Protein AF-A0AAQ4FLH9-F1 (afdb_monomer)

Radius of gyration: 24.56 Å; Cα contacts (8 Å, |Δi|>4): 705; chains: 1; bounding box: 55×61×73 Å

Mean predicted aligned error: 9.99 Å

Nearest PDB structures (foldseek):
  6sh2-assembly1_AAA  TM=6.845E-01  e=4.434E-13  Homo sapiens
  5v48-assembly1_B  TM=6.916E-01  e=1.933E-11  Oryctolagus cuniculus
  4cth-assembly1_A-2  TM=6.937E-01  e=3.164E-11  Homo sapiens
  6svy-assembly1_A  TM=6.838E-01  e=3.164E-11  Homo sapiens
  6row-assembly1_B  TM=6.429E-01  e=1.484E-07  Haemonchus contortus

Secondary structure (DSSP, 8-state):
--------HHHHHHHHHHHHHH-GGG--HHHHHHHHHHHHHHHHHHHHHH-SS--HHHHHHHHHHHHHHT----S-EEEEEE-TTSTTSEEEEEE--HHHHHHHHHHHHT--HHHHHHHHHHHHHHHHTTT----HHHHHHHHHHHHHHHHT-----PPPEEEEHHHHHHHTTPSPTHHHHHHHHHHSTTSSPP-TTSEEEES-HHHHHHHHHHHHHH-HHHHHHHHHHHHHHHHHHHH-HHHHHHHS-HHHHHHHHHHHHHHHHHHHHHHHHHHHHHTTS-HHHHHHHHHHHHHHHHHHHHHHHT-TTS-HHHHHHHHHHHHHPEEEESSSHHHHHHTTHHHHHHTTSPP-PSSHHHHHHHHHHHHHHHHHHS-THHHHHHTT--TT-SEEEETTTTEEEE-GGGGSTTT--TT--HHHHIIIIIHHHHHHHHTTS---HHHHHHT-TTHHHHHHHHHHHHHHHHHHHHHHHTT-----TT-TTS-HHHHHHHHHHHTT----SSTTTHHHHHHHHHT-HHHHHHTT-S-TTSTTS--

pLDDT: mean 74.71, std 13.78, range [29.06, 97.06]

InterPro domains:
  IPR024079 Metallopeptidase, catalytic domain superfamily [G3DSA:3.40.390.10] (281-438)
  IPR042089 Peptidase M13, domain 2 [G3DSA:1.10.1380.10] (179-374)

Solvent-accessible surface area (backbone atoms only — not comparable to full-atom values): 29104 Å² total; per-residue (Å²): 137,82,74,88,73,84,60,53,71,49,37,46,51,32,54,50,42,31,49,45,58,69,61,51,86,84,57,58,44,63,61,37,46,49,54,51,49,54,49,53,49,53,50,49,50,55,50,49,76,73,46,81,71,76,36,60,30,52,32,48,19,50,44,37,27,40,17,53,56,66,58,43,56,42,98,38,29,41,51,62,34,53,14,78,90,27,99,77,47,33,27,39,36,39,36,77,26,70,55,37,55,52,49,46,47,56,64,61,70,64,70,42,75,61,53,58,51,49,52,48,55,47,52,52,53,59,39,58,78,69,71,58,90,72,61,45,63,58,8,56,73,45,39,64,61,54,49,53,60,58,67,68,57,76,86,64,96,48,73,61,42,80,42,30,41,34,53,46,20,56,62,40,77,43,75,69,15,65,46,54,31,52,14,49,33,64,42,40,70,62,39,80,83,62,45,47,79,38,35,28,39,27,46,43,63,65,56,40,56,48,53,27,47,51,40,69,75,62,32,36,53,42,51,39,31,27,51,52,41,48,49,51,49,59,51,43,53,76,34,35,67,64,63,48,58,75,67,45,59,61,67,61,48,51,55,50,50,49,53,50,30,48,43,55,31,29,44,73,28,25,59,36,42,30,44,53,50,51,74,73,51,54,70,66,56,53,51,51,49,50,52,53,49,49,40,26,52,56,34,42,43,55,53,43,74,67,43,85,90,57,54,70,69,57,35,51,53,46,33,51,49,54,68,65,43,41,83,32,71,48,49,75,54,64,65,38,71,76,66,56,33,56,53,72,62,50,64,77,43,68,68,91,45,89,50,46,64,60,31,52,55,49,35,37,52,49,44,48,60,48,29,35,71,43,74,49,61,50,53,50,52,22,69,64,49,45,76,90,52,40,44,40,56,36,83,57,64,3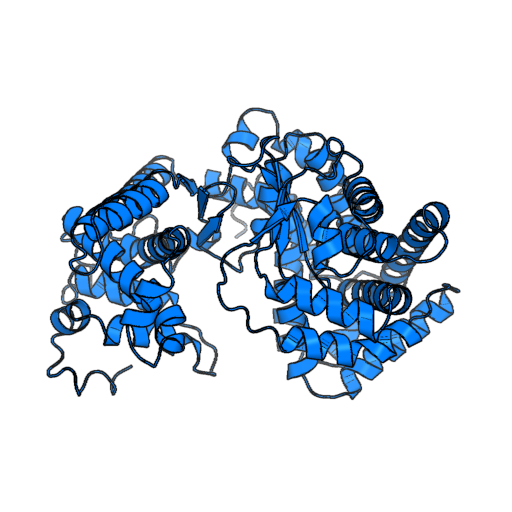7,29,36,41,34,36,63,74,31,66,29,77,69,23,25,53,99,88,54,53,66,33,36,37,24,22,16,42,29,19,44,46,34,34,20,54,55,71,63,48,84,76,53,71,67,60,55,56,72,77,40,100,58,50,70,62,48,67,71,41,44,48,52,35,55,9,46,52,26,12,50,54,24,42,61,74,66,67,66,83,64,59,51,88,98,40,73,91,39,49,37,68,54,43,16,54,52,24,38,40,54,62,43,67,66,94,60,95,68,74,70,55,61,46,54,47,50,58,30,47,74,69,32,69,63,49,37,58,76,70,61,54,94,42,95,84,66,75,81,80,83,130

Sequence (539 aa):
MESNIFFPPGARAAVRAVIACLDRSSENANDSLSALLEFLEERTREARAATAPPSVAALVEEVAYYAVNWMLPLLFNTALVAAHDAPRGRALVLFPSDLVTIWLKIVTEQRTHGTYDSLWKYLSRATSSHGTHFDLDAGADIAEDVLSTLDSIEFEAEVSVVVTVGKLGAALGLPPGEDLVKGFRRAFPVSPAIDVDDVVFVSHRKILGILASLITVHGARPLTEFVRWWVLLVVGFLSDSTFIREHADVREVSEVMTLVCTTETEATHGLALNTAHKERLDEDQLGSLRKALDNVKSTLVLSIDHLSYMSDRAKETMSDQLKDVRAELLGDVNAMRQDNGSVTLFGDLPDVEWPFLRYWVSARTRIRSLDSGVRYRLPYLQRRTVPATLVRYEPFSRRVVVSAAALAAPYYYAQGTKAMFYGGIGFLYAKALLQAIDYPPAVLKQCGPSGRLLRDEFPDMAAMEAAHAALQRDNDHYRLPKMETLDTDHVFFMTLCFGSCRASGKSRFSHSCNRAVMRSRMFAHVLRCQSQANLCHYF

Structure (mmCIF, N/CA/C/O backbone):
data_AF-A0AAQ4FLH9-F1
#
_entry.id   AF-A0AAQ4FLH9-F1
#
loop_
_atom_site.group_PDB
_atom_site.id
_atom_site.type_symbol
_atom_site.label_atom_id
_atom_site.label_alt_id
_atom_site.label_comp_id
_atom_site.label_asym_id
_atom_site.label_entity_id
_atom_site.label_seq_id
_atom_site.pdbx_PDB_ins_code
_atom_site.Cartn_x
_atom_site.Cartn_y
_atom_site.Cartn_z
_atom_site.occupancy
_atom_site.B_iso_or_equiv
_atom_site.auth_seq_id
_atom_site.auth_comp_id
_atom_site.auth_asym_id
_atom_site.auth_atom_id
_atom_site.pdbx_PDB_model_num
ATOM 1 N N . MET A 1 1 ? 8.582 -34.024 11.390 1.00 36.69 1 MET A N 1
ATOM 2 C CA . MET A 1 1 ? 7.200 -33.605 11.707 1.00 36.69 1 MET A CA 1
ATOM 3 C C . MET A 1 1 ? 6.762 -32.618 10.634 1.00 36.69 1 MET A C 1
ATOM 5 O O . MET A 1 1 ? 6.760 -31.420 10.866 1.00 36.69 1 MET A O 1
ATOM 9 N N . GLU A 1 2 ? 6.456 -33.113 9.437 1.00 31.97 2 GLU A N 1
ATOM 10 C CA . GLU A 1 2 ? 5.714 -32.338 8.442 1.00 31.97 2 GLU A CA 1
ATOM 11 C C . GLU A 1 2 ? 4.243 -32.602 8.743 1.00 31.97 2 GLU A C 1
ATOM 13 O O . GLU A 1 2 ? 3.708 -33.666 8.431 1.00 31.97 2 GLU A O 1
ATOM 18 N N . SER A 1 3 ? 3.597 -31.696 9.474 1.00 37.75 3 SER A N 1
ATOM 19 C CA . SER A 1 3 ? 2.142 -31.691 9.478 1.00 37.75 3 SER A CA 1
ATOM 20 C C . SER A 1 3 ? 1.708 -31.458 8.031 1.00 37.75 3 SER A C 1
ATOM 22 O O . SER A 1 3 ? 2.174 -30.517 7.390 1.00 37.75 3 SER A O 1
ATOM 24 N N . ASN A 1 4 ? 0.845 -32.333 7.508 1.00 41.91 4 ASN A N 1
ATOM 25 C CA . ASN A 1 4 ? 0.169 -32.172 6.220 1.00 41.91 4 ASN A CA 1
ATOM 26 C C . ASN A 1 4 ? -0.751 -30.941 6.278 1.00 41.91 4 ASN A C 1
ATOM 28 O O . ASN A 1 4 ? -1.975 -31.052 6.298 1.00 41.91 4 ASN A O 1
ATOM 32 N N . ILE A 1 5 ? -0.170 -29.747 6.365 1.00 57.84 5 ILE A N 1
ATOM 33 C CA . ILE A 1 5 ? -0.886 -28.494 6.207 1.00 57.84 5 ILE A CA 1
ATOM 34 C C . ILE A 1 5 ? -1.186 -28.411 4.718 1.00 57.84 5 ILE A C 1
ATOM 36 O O . ILE A 1 5 ? -0.326 -28.079 3.902 1.00 57.84 5 ILE A O 1
ATOM 40 N N . PHE A 1 6 ? -2.408 -28.791 4.359 1.00 68.75 6 PHE A N 1
ATOM 41 C CA . PHE A 1 6 ? -2.888 -28.714 2.992 1.00 68.75 6 PHE A CA 1
ATOM 42 C C . PHE A 1 6 ? -2.984 -27.237 2.596 1.00 68.75 6 PHE A C 1
ATOM 44 O O . PHE A 1 6 ? -3.923 -26.532 2.957 1.00 68.75 6 PHE A O 1
ATOM 51 N N . PHE A 1 7 ? -1.962 -26.740 1.906 1.00 72.19 7 PHE A N 1
ATOM 52 C CA . PHE A 1 7 ? -2.000 -25.423 1.287 1.00 72.19 7 PHE A CA 1
ATOM 53 C C . PHE A 1 7 ? -2.762 -25.512 -0.043 1.00 72.19 7 PHE A C 1
ATOM 55 O O . PHE A 1 7 ? -2.466 -26.406 -0.848 1.00 72.19 7 PHE A O 1
ATOM 62 N N . PRO A 1 8 ? -3.685 -24.573 -0.327 1.00 75.38 8 PRO A N 1
ATOM 63 C CA . PRO A 1 8 ? -4.271 -24.436 -1.654 1.00 75.38 8 PRO A CA 1
ATOM 64 C C . PRO A 1 8 ? -3.177 -24.328 -2.735 1.00 75.38 8 PRO A C 1
ATOM 66 O O . PRO A 1 8 ? -2.098 -23.797 -2.449 1.00 75.38 8 PRO A O 1
ATOM 69 N N . PRO A 1 9 ? -3.418 -24.789 -3.979 1.00 79.75 9 PRO A N 1
ATOM 70 C CA . PRO A 1 9 ? -2.422 -24.775 -5.055 1.00 79.75 9 PRO A CA 1
ATOM 71 C C . PRO A 1 9 ? -1.684 -23.437 -5.224 1.00 79.75 9 PRO A C 1
ATOM 73 O O . PRO A 1 9 ? -0.456 -23.436 -5.251 1.00 79.75 9 PRO A O 1
ATOM 76 N N . GLY A 1 10 ? -2.400 -22.305 -5.220 1.00 78.25 10 GLY A N 1
ATOM 77 C CA . GLY A 1 10 ? -1.784 -20.975 -5.334 1.00 78.25 10 GLY A CA 1
ATOM 78 C C . GLY A 1 10 ? -0.873 -20.608 -4.154 1.00 78.25 10 GLY A C 1
ATOM 79 O O . GLY A 1 10 ? 0.186 -20.024 -4.348 1.00 78.25 10 GLY A O 1
ATOM 80 N N . ALA A 1 11 ? -1.212 -21.024 -2.930 1.00 82.12 11 ALA A N 1
ATOM 81 C CA . ALA A 1 11 ? -0.353 -20.791 -1.768 1.00 82.12 11 ALA A CA 1
ATOM 82 C C . ALA A 1 11 ? 0.918 -21.663 -1.818 1.00 82.12 11 ALA A C 1
ATOM 84 O O . ALA A 1 11 ? 1.989 -21.220 -1.410 1.00 82.12 11 ALA A O 1
ATOM 85 N N . ARG A 1 12 ? 0.831 -22.885 -2.370 1.00 84.62 12 ARG A N 1
ATOM 86 C CA . ARG A 1 12 ? 2.018 -23.723 -2.630 1.00 84.62 12 ARG A CA 1
ATOM 87 C C . ARG A 1 12 ? 2.923 -23.108 -3.692 1.00 84.62 12 ARG A C 1
ATOM 89 O O . ARG A 1 12 ? 4.137 -23.121 -3.509 1.00 84.62 12 ARG A O 1
ATOM 96 N N . ALA A 1 13 ? 2.347 -22.562 -4.764 1.00 84.38 13 ALA A N 1
ATOM 97 C CA . ALA A 1 13 ? 3.100 -21.843 -5.789 1.00 84.38 13 ALA A CA 1
ATOM 98 C C . ALA A 1 13 ? 3.830 -20.628 -5.196 1.00 84.38 13 ALA A C 1
ATOM 100 O O . ALA A 1 13 ? 5.016 -20.456 -5.454 1.00 84.38 13 ALA A O 1
ATOM 101 N N . ALA A 1 14 ? 3.171 -19.869 -4.313 1.00 85.00 14 ALA A N 1
ATOM 102 C CA . ALA A 1 14 ? 3.797 -18.771 -3.580 1.00 85.00 14 ALA A CA 1
ATOM 103 C C . ALA A 1 14 ? 5.002 -19.239 -2.745 1.00 85.00 14 ALA A C 1
ATOM 105 O O . ALA A 1 14 ? 6.091 -18.691 -2.861 1.00 85.00 14 ALA A O 1
ATOM 106 N N . VAL A 1 15 ? 4.850 -20.293 -1.935 1.00 86.75 15 VAL A N 1
ATOM 107 C CA . VAL A 1 15 ? 5.964 -20.820 -1.124 1.00 86.75 15 VAL A CA 1
ATOM 108 C C . VAL A 1 15 ? 7.130 -21.274 -2.006 1.00 86.75 15 VAL A C 1
ATOM 110 O O . VAL A 1 15 ? 8.277 -20.948 -1.711 1.00 86.75 15 VAL A O 1
ATOM 113 N N . ARG A 1 16 ? 6.850 -21.970 -3.116 1.00 88.38 16 ARG A N 1
ATOM 114 C CA . ARG A 1 16 ? 7.884 -22.365 -4.085 1.00 88.38 16 ARG A CA 1
ATOM 115 C C . ARG A 1 16 ? 8.580 -21.156 -4.708 1.00 88.38 16 ARG A C 1
ATOM 117 O O . ARG A 1 16 ? 9.794 -21.191 -4.838 1.00 88.38 16 ARG A O 1
ATOM 124 N N . ALA A 1 17 ? 7.842 -20.098 -5.039 1.00 87.19 17 ALA A N 1
ATOM 125 C CA . ALA A 1 17 ? 8.405 -18.864 -5.578 1.00 87.19 17 ALA A CA 1
ATOM 126 C C . ALA A 1 17 ? 9.339 -18.162 -4.576 1.00 87.19 17 ALA A C 1
ATOM 128 O O . ALA A 1 17 ? 10.431 -17.760 -4.969 1.00 87.19 17 ALA A O 1
ATOM 129 N N . VAL A 1 18 ? 8.976 -18.080 -3.285 1.00 88.25 18 VAL A N 1
ATOM 130 C CA . VAL A 1 18 ? 9.887 -17.543 -2.251 1.00 88.25 18 VAL A CA 1
ATOM 131 C C . VAL A 1 18 ? 11.150 -18.393 -2.154 1.00 88.25 18 VAL A C 1
ATOM 133 O O . VAL A 1 18 ? 12.248 -17.846 -2.134 1.00 88.25 18 VAL A O 1
ATOM 136 N N . ILE A 1 19 ? 11.004 -19.721 -2.103 1.00 87.56 19 ILE A N 1
ATOM 137 C CA . ILE A 1 19 ? 12.147 -20.638 -2.001 1.00 87.56 19 ILE A CA 1
ATOM 138 C C . ILE A 1 19 ? 13.055 -20.497 -3.224 1.00 87.56 19 ILE A C 1
ATOM 140 O O . ILE A 1 19 ? 14.256 -20.356 -3.046 1.00 87.56 19 ILE A O 1
ATOM 144 N N . ALA A 1 20 ? 12.504 -20.462 -4.439 1.00 86.06 20 ALA A N 1
ATOM 145 C CA . ALA A 1 20 ? 13.280 -20.267 -5.664 1.00 86.06 20 ALA A CA 1
ATOM 146 C C . ALA A 1 20 ? 13.970 -18.892 -5.708 1.00 86.06 20 ALA A C 1
ATOM 148 O O . ALA A 1 20 ? 15.100 -18.778 -6.165 1.00 86.06 20 ALA A O 1
ATOM 149 N N . CYS A 1 21 ? 13.339 -17.845 -5.179 1.00 85.06 21 CYS A N 1
ATOM 150 C CA . CYS A 1 21 ? 13.973 -16.532 -5.070 1.00 85.06 21 CYS A CA 1
ATOM 151 C C . CYS A 1 21 ? 15.135 -16.514 -4.058 1.00 85.06 21 CYS A C 1
ATOM 153 O O . CYS A 1 21 ? 16.126 -15.816 -4.262 1.00 85.06 21 CYS A O 1
ATOM 155 N N . LEU A 1 22 ? 15.029 -17.274 -2.962 1.00 84.31 22 LEU A N 1
ATOM 156 C CA . LEU A 1 22 ? 16.052 -17.333 -1.913 1.00 84.31 22 LEU A CA 1
ATOM 157 C C . LEU A 1 22 ? 17.196 -18.306 -2.234 1.00 84.31 22 LEU A C 1
ATOM 159 O O . LEU A 1 22 ? 18.358 -17.994 -1.975 1.00 84.31 22 LEU A O 1
ATOM 163 N N . ASP A 1 23 ? 16.885 -19.480 -2.780 1.00 83.00 23 ASP A N 1
ATOM 164 C CA . ASP A 1 23 ? 17.839 -20.563 -3.042 1.00 83.00 23 ASP A CA 1
ATOM 165 C C . ASP A 1 23 ? 18.348 -20.556 -4.482 1.00 83.00 23 ASP A C 1
ATOM 167 O O . ASP A 1 23 ? 18.173 -21.495 -5.252 1.00 83.00 23 ASP A O 1
ATOM 171 N N . ARG A 1 24 ? 19.045 -19.487 -4.846 1.00 75.88 24 ARG A N 1
ATOM 172 C CA . ARG A 1 24 ? 19.575 -19.299 -6.205 1.00 75.88 24 ARG A CA 1
ATOM 173 C C . ARG A 1 24 ? 20.920 -19.995 -6.421 1.00 75.88 24 ARG A C 1
ATOM 175 O O . ARG A 1 24 ? 21.666 -19.658 -7.331 1.00 75.88 24 ARG A O 1
ATOM 182 N N . SER A 1 25 ? 21.254 -20.962 -5.564 1.00 73.62 25 SER A N 1
ATOM 183 C CA . SER A 1 25 ? 22.548 -21.655 -5.563 1.00 73.62 25 SER A CA 1
ATOM 184 C C . SER A 1 25 ? 22.799 -22.486 -6.826 1.00 73.62 25 SER A C 1
ATOM 186 O O . SER A 1 25 ? 23.949 -22.757 -7.164 1.00 73.62 25 SER A O 1
ATOM 188 N N . SER A 1 26 ? 21.727 -22.871 -7.522 1.00 71.00 26 SER A N 1
ATOM 189 C CA . SE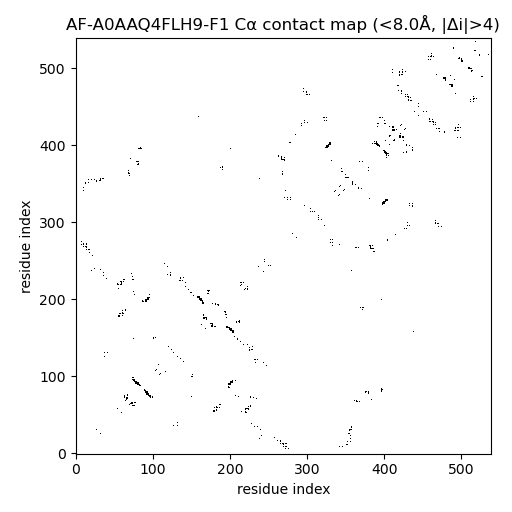R A 1 26 ? 21.766 -23.660 -8.756 1.00 71.00 26 SER A CA 1
ATOM 190 C C . SER A 1 26 ? 21.669 -22.823 -10.035 1.00 71.00 26 SER A C 1
ATOM 192 O O . SER A 1 26 ? 21.811 -23.370 -11.129 1.00 71.00 26 SER A O 1
ATOM 194 N N . GLU A 1 27 ? 21.452 -21.510 -9.925 1.00 77.06 27 GLU A N 1
ATOM 195 C CA . GLU A 1 27 ? 21.354 -20.634 -11.088 1.00 77.06 27 GLU A CA 1
ATOM 196 C C . GLU A 1 27 ? 22.715 -20.125 -11.536 1.00 77.06 27 GLU A C 1
ATOM 198 O O . GLU A 1 27 ? 23.515 -19.611 -10.756 1.00 77.06 27 GLU A O 1
ATOM 203 N N . ASN A 1 28 ? 22.934 -20.181 -12.844 1.00 80.00 28 ASN A N 1
ATOM 204 C CA . ASN A 1 28 ? 24.009 -19.445 -13.475 1.00 80.00 28 ASN A CA 1
ATOM 205 C C . ASN A 1 28 ? 23.612 -17.961 -13.560 1.00 80.00 28 ASN A C 1
ATOM 207 O O . ASN A 1 28 ? 22.628 -17.605 -14.217 1.00 80.00 28 ASN A O 1
ATOM 211 N N . ALA A 1 29 ? 24.385 -17.092 -12.904 1.00 74.94 29 ALA A N 1
ATOM 212 C CA . ALA A 1 29 ? 24.168 -15.645 -12.927 1.00 74.94 29 ALA A CA 1
ATOM 213 C C . ALA A 1 29 ? 24.152 -15.088 -14.361 1.00 74.94 29 ALA A C 1
ATOM 215 O O . ALA A 1 29 ? 23.341 -14.215 -14.671 1.00 74.94 29 ALA A O 1
ATOM 216 N N . ASN A 1 30 ? 24.972 -15.653 -15.259 1.00 76.81 30 ASN A N 1
ATOM 217 C CA . ASN A 1 30 ? 24.989 -15.251 -16.663 1.00 76.81 30 ASN A CA 1
ATOM 218 C C . ASN A 1 30 ? 23.655 -15.549 -17.352 1.00 76.81 30 ASN A C 1
ATOM 220 O O . ASN A 1 30 ? 23.149 -14.678 -18.040 1.00 76.81 30 ASN A O 1
ATOM 224 N N . ASP A 1 31 ? 23.040 -16.710 -17.115 1.00 79.31 31 ASP A N 1
ATOM 225 C CA . ASP A 1 31 ? 21.771 -17.072 -17.765 1.00 79.31 31 ASP A CA 1
ATOM 226 C C . ASP A 1 31 ? 20.618 -16.171 -17.291 1.00 79.31 31 ASP A C 1
ATOM 228 O O . ASP A 1 31 ? 19.752 -15.781 -18.079 1.00 79.31 31 ASP A O 1
ATOM 232 N N . SER A 1 32 ? 20.623 -15.804 -16.003 1.00 76.69 32 SER A N 1
ATOM 233 C CA . SER A 1 32 ? 19.645 -14.865 -15.432 1.00 76.69 32 SER A CA 1
ATOM 234 C C . SER A 1 32 ? 19.825 -13.462 -16.010 1.00 76.69 32 SER A C 1
ATOM 236 O O . SER A 1 32 ? 18.853 -12.820 -16.410 1.00 76.69 32 SER A O 1
ATOM 238 N N . LEU A 1 33 ? 21.071 -13.002 -16.118 1.00 77.00 33 LEU A N 1
ATOM 239 C CA . LEU A 1 33 ? 21.391 -11.715 -16.716 1.00 77.00 33 LEU A CA 1
ATOM 240 C C . LEU A 1 33 ? 21.079 -11.678 -18.219 1.00 77.00 33 LEU A C 1
ATOM 242 O O . LEU A 1 33 ? 20.504 -10.697 -18.681 1.00 77.00 33 LEU A O 1
ATOM 246 N N . SER A 1 34 ? 21.408 -12.720 -18.985 1.00 79.12 34 SER A N 1
ATOM 247 C CA . SER A 1 34 ? 21.068 -12.791 -20.410 1.00 79.12 34 SER A CA 1
ATOM 248 C C . SER A 1 34 ? 19.556 -12.703 -20.604 1.00 79.12 34 SER A C 1
ATOM 250 O O . SER A 1 34 ? 19.098 -11.913 -21.423 1.00 79.12 34 SER A O 1
ATOM 252 N N . ALA A 1 35 ? 18.770 -13.422 -19.792 1.00 77.88 35 ALA A N 1
ATOM 253 C CA . ALA A 1 35 ? 17.310 -13.340 -19.837 1.00 77.88 35 ALA A CA 1
ATOM 254 C C . ALA A 1 35 ? 16.787 -11.925 -19.519 1.00 77.88 35 ALA A C 1
ATOM 256 O O . ALA A 1 35 ? 15.830 -11.465 -20.145 1.00 77.88 35 ALA A O 1
ATOM 257 N N . LEU A 1 36 ? 17.418 -11.217 -18.574 1.00 79.88 36 LEU A N 1
ATOM 258 C CA . LEU A 1 36 ? 17.097 -9.818 -18.281 1.00 79.88 36 LEU A CA 1
ATOM 259 C C . LEU A 1 36 ? 17.399 -8.903 -19.473 1.00 79.88 36 LEU A C 1
ATOM 261 O O . LEU A 1 36 ? 16.578 -8.057 -19.829 1.00 79.88 36 LEU A O 1
ATOM 265 N N . LEU A 1 37 ? 18.573 -9.059 -20.081 1.00 80.12 37 LEU A N 1
ATOM 266 C CA . LEU A 1 37 ? 19.022 -8.221 -21.189 1.00 80.12 37 LEU A CA 1
ATOM 267 C C . LEU A 1 37 ? 18.180 -8.443 -22.444 1.00 80.12 37 LEU A C 1
ATOM 269 O O . LEU A 1 37 ? 17.713 -7.464 -23.022 1.00 80.12 37 LEU A O 1
ATOM 273 N N . GLU A 1 38 ? 17.909 -9.697 -22.812 1.00 80.62 38 GLU A N 1
ATOM 274 C CA . GLU A 1 38 ? 17.015 -10.048 -23.924 1.00 80.62 38 GLU A CA 1
ATOM 275 C C . GLU A 1 38 ? 15.643 -9.384 -23.760 1.00 80.62 38 GLU A C 1
ATOM 277 O O . GLU A 1 38 ? 15.125 -8.766 -24.695 1.00 80.62 38 GLU A O 1
ATOM 282 N N . PHE A 1 39 ? 15.088 -9.439 -22.547 1.00 78.12 39 PHE A N 1
ATOM 283 C CA . PHE A 1 39 ? 13.819 -8.796 -22.236 1.00 78.12 39 PHE A CA 1
ATOM 284 C C . PHE A 1 39 ? 13.885 -7.267 -22.389 1.00 78.12 39 PHE A C 1
ATOM 286 O O . PHE A 1 39 ? 13.016 -6.657 -23.020 1.00 78.12 39 PHE A O 1
ATOM 293 N N . LEU A 1 40 ? 14.901 -6.618 -21.812 1.00 78.88 40 LEU A N 1
ATOM 294 C CA . LEU A 1 40 ? 15.042 -5.160 -21.883 1.00 78.88 40 LEU A CA 1
ATOM 295 C C . LEU A 1 40 ? 15.264 -4.681 -23.316 1.00 78.88 40 LEU A C 1
ATOM 297 O O . LEU A 1 40 ? 14.774 -3.613 -23.696 1.00 78.88 40 LEU A O 1
ATOM 301 N N . GLU A 1 41 ? 15.980 -5.455 -24.127 1.00 80.44 41 GLU A N 1
ATOM 302 C CA . GLU A 1 41 ? 16.177 -5.171 -25.543 1.00 80.44 41 GLU A CA 1
ATOM 303 C C . GLU A 1 41 ? 14.889 -5.310 -26.345 1.00 80.44 41 GLU A C 1
ATOM 305 O O . GLU A 1 41 ? 14.578 -4.424 -27.146 1.00 80.44 41 GLU A O 1
ATOM 310 N N . GLU A 1 42 ? 14.126 -6.383 -26.129 1.00 81.25 42 GLU A N 1
ATOM 311 C CA . GLU A 1 42 ? 12.809 -6.555 -26.739 1.00 81.25 42 GLU A CA 1
ATOM 312 C C . GLU A 1 42 ? 11.909 -5.369 -26.398 1.00 81.25 42 GLU A C 1
ATOM 314 O O . GLU A 1 42 ? 11.353 -4.729 -27.297 1.00 81.25 42 GLU A O 1
ATOM 319 N N . ARG A 1 43 ? 11.873 -4.977 -25.123 1.00 77.94 43 ARG A N 1
ATOM 320 C CA . ARG A 1 43 ? 11.075 -3.835 -24.685 1.00 77.94 43 ARG A CA 1
ATOM 321 C C . ARG A 1 43 ? 11.543 -2.519 -25.301 1.00 77.94 43 ARG A C 1
ATOM 323 O O . ARG A 1 43 ? 10.732 -1.714 -25.760 1.00 77.94 43 ARG A O 1
ATOM 330 N N . THR A 1 44 ? 12.851 -2.306 -25.361 1.00 75.00 44 THR A N 1
ATOM 331 C CA . THR A 1 44 ? 13.441 -1.114 -25.982 1.00 75.00 44 THR A CA 1
ATOM 332 C C . THR A 1 44 ? 13.123 -1.053 -27.471 1.00 75.00 44 THR A C 1
ATOM 334 O O . THR A 1 44 ? 12.865 0.027 -28.009 1.00 75.00 44 THR A O 1
ATOM 337 N N . ARG A 1 45 ? 13.102 -2.202 -28.150 1.00 78.62 45 ARG A N 1
ATOM 338 C CA . ARG A 1 45 ? 12.727 -2.318 -29.561 1.00 78.62 45 ARG A CA 1
ATOM 339 C C . ARG A 1 45 ? 11.266 -1.933 -29.774 1.00 78.62 45 ARG A C 1
ATOM 341 O O . ARG A 1 45 ? 10.991 -1.125 -30.661 1.00 78.62 45 ARG A O 1
ATOM 348 N N . GLU A 1 46 ? 10.357 -2.433 -28.938 1.00 74.88 46 GLU A N 1
ATOM 349 C CA . GLU A 1 46 ? 8.939 -2.047 -28.957 1.00 74.88 46 GLU A CA 1
ATOM 350 C C . GLU A 1 46 ? 8.755 -0.542 -28.728 1.00 74.88 46 GLU A C 1
ATOM 352 O O . GLU A 1 46 ? 8.069 0.127 -29.504 1.00 74.88 46 GLU A O 1
ATOM 357 N N . ALA A 1 47 ? 9.409 0.016 -27.705 1.00 69.50 47 ALA A N 1
ATOM 358 C CA . ALA A 1 47 ? 9.312 1.435 -27.371 1.00 69.50 47 ALA A CA 1
ATOM 359 C C . ALA A 1 47 ? 9.865 2.334 -28.495 1.00 69.50 47 ALA A C 1
ATOM 361 O O . ALA A 1 47 ? 9.244 3.336 -28.863 1.00 69.50 47 ALA A O 1
ATOM 362 N N . ARG A 1 48 ? 11.005 1.966 -29.101 1.00 69.62 48 ARG A N 1
ATOM 363 C CA . ARG A 1 48 ? 11.616 2.707 -30.224 1.00 69.62 48 ARG A CA 1
ATOM 364 C C . ARG A 1 48 ? 10.773 2.643 -31.493 1.00 69.62 48 ARG A C 1
ATOM 366 O O . ARG A 1 48 ? 10.613 3.664 -32.156 1.00 69.62 48 ARG A O 1
ATOM 373 N N . ALA A 1 49 ? 10.201 1.482 -31.814 1.00 68.81 49 ALA A N 1
ATOM 374 C CA . ALA A 1 49 ? 9.298 1.337 -32.958 1.00 68.81 49 ALA A CA 1
ATOM 375 C C . ALA A 1 49 ? 8.048 2.222 -32.819 1.00 68.81 49 ALA A C 1
ATOM 377 O O . ALA A 1 49 ? 7.451 2.641 -33.810 1.00 68.81 49 ALA A O 1
ATOM 378 N N . ALA A 1 50 ? 7.661 2.528 -31.582 1.00 59.53 50 ALA A N 1
ATOM 379 C CA . ALA A 1 50 ? 6.422 3.211 -31.274 1.00 59.53 50 ALA A CA 1
ATOM 380 C C . ALA A 1 50 ? 6.589 4.734 -31.061 1.00 59.53 50 ALA A C 1
ATOM 382 O O . ALA A 1 50 ? 5.598 5.474 -31.137 1.00 59.53 50 ALA A O 1
ATOM 383 N N . THR A 1 51 ? 7.800 5.220 -30.782 1.00 57.34 51 THR A N 1
ATOM 384 C CA . THR A 1 51 ? 8.077 6.621 -30.414 1.00 57.34 51 THR A CA 1
ATOM 385 C C . THR A 1 51 ? 9.480 7.032 -30.857 1.00 57.34 51 THR A C 1
ATOM 387 O O . THR A 1 51 ? 10.469 6.695 -30.213 1.00 57.34 51 THR A O 1
ATOM 390 N N . ALA A 1 52 ? 9.566 7.801 -31.941 1.00 59.81 52 ALA A N 1
ATOM 391 C CA . ALA A 1 52 ? 10.776 8.523 -32.322 1.00 59.81 52 ALA A CA 1
ATOM 392 C C . ALA A 1 52 ? 10.424 10.007 -32.507 1.00 59.81 52 ALA A C 1
ATOM 394 O O . ALA A 1 52 ? 9.487 10.285 -33.264 1.00 59.81 52 ALA A O 1
ATOM 395 N N . PRO A 1 53 ? 11.133 10.958 -31.853 1.00 62.50 53 PRO A N 1
ATOM 396 C CA . PRO A 1 53 ? 12.284 10.825 -30.927 1.00 62.50 53 PRO A CA 1
ATOM 397 C C . PRO A 1 53 ? 11.887 10.596 -29.441 1.00 62.50 53 PRO A C 1
ATOM 399 O O . PRO A 1 53 ? 10.697 10.684 -29.131 1.00 62.50 53 PRO A O 1
ATOM 402 N N . PRO A 1 54 ? 12.838 10.301 -28.513 1.00 65.50 54 PRO A N 1
ATOM 403 C CA . PRO A 1 54 ? 12.548 10.134 -27.082 1.00 65.50 54 PRO A CA 1
ATOM 404 C C . PRO A 1 54 ? 11.927 11.408 -26.500 1.00 65.50 54 PRO A C 1
ATOM 406 O O . PRO A 1 54 ? 12.604 12.407 -26.261 1.00 65.50 54 PRO A O 1
ATOM 409 N N . SER A 1 55 ? 10.613 11.361 -26.312 1.00 76.62 55 SER A N 1
ATOM 410 C CA . SER A 1 55 ? 9.804 12.418 -25.720 1.00 76.62 55 SER A CA 1
ATOM 411 C C . SER A 1 55 ? 9.498 12.090 -24.262 1.00 76.62 55 SER A C 1
ATOM 413 O O . SER A 1 55 ? 9.725 10.974 -23.790 1.00 76.62 55 SER A O 1
ATOM 415 N N . VAL A 1 56 ? 8.916 13.039 -23.532 1.00 75.75 56 VAL A N 1
ATOM 416 C CA . VAL A 1 56 ? 8.418 12.746 -22.182 1.00 75.75 56 VAL A CA 1
ATOM 417 C C . VAL A 1 56 ? 7.318 11.675 -22.208 1.00 75.75 56 VAL A C 1
ATOM 419 O O . VAL A 1 56 ? 7.192 10.914 -21.255 1.00 75.75 56 VAL A O 1
ATOM 422 N N . ALA A 1 57 ? 6.589 11.531 -23.320 1.00 75.88 57 ALA A N 1
ATOM 423 C CA . ALA A 1 57 ? 5.659 10.421 -23.517 1.00 75.88 57 ALA A CA 1
ATOM 424 C C . ALA A 1 57 ? 6.361 9.061 -23.404 1.00 75.88 57 ALA A C 1
ATOM 426 O O . ALA A 1 57 ? 5.834 8.161 -22.759 1.00 75.88 57 ALA A O 1
ATOM 427 N N . ALA A 1 58 ? 7.553 8.928 -23.997 1.00 79.38 58 ALA A N 1
ATOM 428 C CA . ALA A 1 58 ? 8.346 7.703 -23.937 1.00 79.38 58 ALA A CA 1
ATOM 429 C C . ALA A 1 58 ? 8.875 7.442 -22.518 1.00 79.38 58 ALA A C 1
ATOM 431 O O . ALA A 1 58 ? 8.810 6.311 -22.048 1.00 79.38 58 ALA A O 1
ATOM 432 N N . LEU A 1 59 ? 9.313 8.488 -21.804 1.00 83.75 59 LEU A N 1
ATOM 433 C CA . LEU A 1 59 ? 9.700 8.371 -20.393 1.00 83.75 59 LEU A CA 1
ATOM 434 C C . LEU A 1 59 ? 8.521 7.904 -19.528 1.00 83.75 59 LEU A C 1
ATOM 436 O O . LEU A 1 59 ? 8.664 6.983 -18.730 1.00 83.75 59 LEU A O 1
ATOM 440 N N . VAL A 1 60 ? 7.349 8.524 -19.682 1.00 81.06 60 VAL A N 1
ATOM 441 C CA . VAL A 1 60 ? 6.149 8.160 -18.917 1.00 81.06 60 VAL A CA 1
ATOM 442 C C . VAL A 1 60 ? 5.664 6.770 -19.292 1.00 81.06 60 VAL A C 1
ATOM 444 O O . VAL A 1 60 ? 5.259 6.031 -18.404 1.00 81.06 60 VAL A O 1
ATOM 447 N N . GLU A 1 61 ? 5.729 6.392 -20.568 1.00 82.44 61 GLU A N 1
ATOM 448 C CA . GLU A 1 61 ? 5.445 5.030 -21.009 1.00 82.44 61 GLU A CA 1
ATOM 449 C C . GLU A 1 61 ? 6.374 4.028 -20.329 1.00 82.44 61 GLU A C 1
ATOM 451 O O . GLU A 1 61 ? 5.873 3.061 -19.775 1.00 82.44 61 GLU A O 1
ATOM 456 N N . GLU A 1 62 ? 7.691 4.247 -20.337 1.00 83.81 62 GLU A N 1
ATOM 457 C CA . GLU A 1 62 ? 8.666 3.345 -19.708 1.00 83.81 62 GLU A CA 1
ATOM 458 C C . GLU A 1 62 ? 8.449 3.268 -18.192 1.00 83.81 62 GLU A C 1
ATOM 460 O O . GLU A 1 62 ? 8.304 2.175 -17.645 1.00 83.81 62 GLU A O 1
ATOM 465 N N . VAL A 1 63 ? 8.321 4.412 -17.506 1.00 82.81 63 VAL A N 1
ATOM 466 C CA . VAL A 1 63 ? 8.074 4.440 -16.056 1.00 82.81 63 VAL A CA 1
ATOM 467 C C . VAL A 1 63 ? 6.760 3.754 -15.711 1.00 82.81 63 VAL A C 1
ATOM 469 O O . VAL A 1 63 ? 6.729 2.879 -14.848 1.00 82.81 63 VAL A O 1
ATOM 472 N N . ALA A 1 64 ? 5.673 4.108 -16.399 1.00 77.38 64 ALA A N 1
ATOM 473 C CA . ALA A 1 64 ? 4.381 3.478 -16.185 1.00 77.38 64 ALA A CA 1
ATOM 474 C C . ALA A 1 64 ? 4.438 1.992 -16.533 1.00 77.38 64 ALA A C 1
ATOM 476 O O . ALA A 1 64 ? 3.874 1.192 -15.802 1.00 77.38 64 ALA A O 1
ATOM 477 N N . TYR A 1 65 ? 5.139 1.598 -17.595 1.00 80.56 65 TYR A N 1
ATOM 478 C CA . TYR A 1 65 ? 5.283 0.206 -17.995 1.00 80.56 65 TYR A CA 1
ATOM 479 C C . TYR A 1 65 ? 5.970 -0.600 -16.899 1.00 80.56 65 TYR A C 1
ATOM 481 O O . TYR A 1 65 ? 5.403 -1.583 -16.441 1.00 80.56 65 TYR A O 1
ATOM 489 N N . TYR A 1 66 ? 7.145 -0.203 -16.424 1.00 79.38 66 TYR A N 1
ATOM 490 C CA . TYR A 1 66 ? 7.839 -0.955 -15.377 1.00 79.38 66 TYR A CA 1
ATOM 491 C C . TYR A 1 66 ? 7.104 -0.882 -14.036 1.00 79.38 66 TYR A C 1
ATOM 493 O O . TYR A 1 66 ? 6.941 -1.909 -13.381 1.00 79.38 66 TYR A O 1
ATOM 501 N N . ALA A 1 67 ? 6.561 0.275 -13.652 1.00 74.94 67 ALA A N 1
ATOM 502 C CA . ALA A 1 67 ? 5.756 0.390 -12.436 1.00 74.94 67 ALA A CA 1
ATOM 503 C C . ALA A 1 67 ? 4.465 -0.444 -12.507 1.00 74.94 67 ALA A C 1
ATOM 505 O O . ALA A 1 67 ? 3.962 -0.914 -11.486 1.00 74.94 67 ALA A O 1
ATOM 506 N N . VAL A 1 68 ? 3.896 -0.633 -13.702 1.00 70.88 68 VAL A N 1
ATOM 507 C CA . VAL A 1 68 ? 2.653 -1.390 -13.877 1.00 70.88 68 VAL A CA 1
ATOM 508 C C . VAL A 1 68 ? 2.909 -2.880 -14.031 1.00 70.88 68 VAL A C 1
ATOM 510 O O . VAL A 1 68 ? 2.249 -3.706 -13.403 1.00 70.88 68 VAL A O 1
ATOM 513 N N . ASN A 1 69 ? 3.849 -3.216 -14.894 1.00 68.44 69 ASN A N 1
ATOM 514 C CA . ASN A 1 69 ? 4.044 -4.567 -15.393 1.00 68.44 69 ASN A CA 1
ATOM 515 C C . ASN A 1 69 ? 5.054 -5.335 -14.544 1.00 68.44 69 ASN A C 1
ATOM 517 O O . ASN A 1 69 ? 4.974 -6.553 -14.463 1.00 68.44 69 ASN A O 1
ATOM 521 N N . TRP A 1 70 ? 5.982 -4.621 -13.909 1.00 67.81 70 TRP A N 1
ATOM 522 C CA . TRP A 1 70 ? 7.049 -5.204 -13.099 1.00 67.81 70 TRP A CA 1
ATOM 523 C C . TRP A 1 70 ? 6.953 -4.764 -11.639 1.00 67.81 70 TRP A C 1
ATOM 525 O O . TRP A 1 70 ? 7.610 -5.343 -10.784 1.00 67.81 70 TRP A O 1
ATOM 535 N N . MET A 1 71 ? 6.124 -3.746 -11.363 1.00 64.50 71 MET A N 1
ATOM 536 C CA . MET A 1 71 ? 6.029 -3.049 -10.075 1.00 64.50 71 MET A CA 1
ATOM 537 C C . MET A 1 71 ? 7.390 -2.621 -9.557 1.00 64.50 71 MET A C 1
ATOM 539 O O . MET A 1 71 ? 7.621 -2.531 -8.350 1.00 64.50 71 MET A O 1
ATOM 543 N N . LEU A 1 72 ? 8.288 -2.359 -10.504 1.00 69.69 72 LEU A N 1
ATOM 544 C CA . LEU A 1 72 ? 9.599 -1.908 -10.148 1.00 69.69 72 LEU A CA 1
ATOM 545 C C . LEU A 1 72 ? 9.482 -0.502 -9.602 1.00 69.69 72 LEU A C 1
ATOM 547 O O . LEU A 1 72 ? 8.733 0.330 -10.128 1.00 69.69 72 LEU A O 1
ATOM 551 N N . PRO A 1 73 ? 10.229 -0.242 -8.533 1.00 65.00 73 PRO A N 1
ATOM 552 C CA . PRO A 1 73 ? 10.144 1.017 -7.863 1.00 65.00 73 PRO A CA 1
ATOM 553 C C . PRO A 1 73 ? 10.835 2.083 -8.681 1.00 65.00 73 PRO A C 1
ATOM 555 O O . PRO A 1 73 ? 12.050 2.156 -8.663 1.00 65.00 73 PRO A O 1
ATOM 558 N N . LEU A 1 74 ? 10.082 2.906 -9.391 1.00 76.31 74 LEU A N 1
ATOM 559 C CA . LEU A 1 74 ? 10.662 3.959 -10.219 1.00 76.31 74 LEU A CA 1
ATOM 560 C C . LEU A 1 74 ? 10.381 5.343 -9.640 1.00 76.31 74 LEU A C 1
ATOM 562 O O . LEU A 1 74 ? 9.913 5.480 -8.511 1.00 76.31 74 LEU A O 1
ATOM 566 N N . LEU A 1 75 ? 10.645 6.373 -10.448 1.00 76.12 75 LEU A N 1
ATOM 567 C CA . LEU A 1 75 ? 10.373 7.781 -10.147 1.00 76.12 75 LEU A CA 1
ATOM 568 C C . LEU A 1 75 ? 8.966 8.001 -9.556 1.00 76.12 75 LEU A C 1
ATOM 570 O O . LEU A 1 75 ? 8.770 8.859 -8.699 1.00 76.12 75 LEU A O 1
ATOM 574 N N . PHE A 1 76 ? 7.988 7.210 -10.002 1.00 77.75 76 PHE A N 1
ATOM 575 C CA . PHE A 1 76 ? 6.670 7.085 -9.393 1.00 77.75 76 PHE A CA 1
ATOM 576 C C . PHE A 1 76 ? 6.067 5.715 -9.711 1.00 77.75 76 PHE A C 1
ATOM 578 O O . PHE A 1 76 ? 6.384 5.094 -10.725 1.00 77.75 76 PHE A O 1
ATOM 585 N N . ASN A 1 77 ? 5.132 5.282 -8.875 1.00 77.00 77 ASN A N 1
ATOM 586 C CA . ASN A 1 77 ? 4.246 4.171 -9.164 1.00 77.00 77 ASN A CA 1
ATOM 587 C C . ASN A 1 77 ? 2.939 4.666 -9.777 1.00 77.00 77 ASN A C 1
ATOM 589 O O . ASN A 1 77 ? 2.421 5.729 -9.420 1.00 77.00 77 ASN A O 1
ATOM 593 N N . THR A 1 78 ? 2.372 3.863 -10.676 1.00 79.38 78 THR A N 1
ATOM 594 C CA . THR A 1 78 ? 1.052 4.131 -11.247 1.00 79.38 78 THR A CA 1
ATOM 595 C C . THR A 1 78 ? 0.178 2.893 -11.298 1.00 79.38 78 THR A C 1
ATOM 597 O O . THR A 1 78 ? 0.654 1.803 -11.603 1.00 79.38 78 THR A O 1
ATOM 600 N N . ALA A 1 79 ? -1.108 3.050 -11.000 1.00 78.88 79 ALA A N 1
ATOM 601 C CA . ALA A 1 79 ? -2.099 1.983 -11.068 1.00 78.88 79 ALA A CA 1
ATOM 602 C C . ALA A 1 79 ? -3.438 2.520 -11.576 1.00 78.88 79 ALA A C 1
ATOM 604 O O . ALA A 1 79 ? -3.743 3.698 -11.402 1.00 78.88 79 ALA A O 1
ATOM 605 N N . LEU A 1 80 ? -4.252 1.644 -12.159 1.00 77.88 80 LEU A N 1
ATOM 606 C CA . LEU A 1 80 ? -5.644 1.935 -12.482 1.00 77.88 80 LEU A CA 1
ATOM 607 C C . LEU A 1 80 ? -6.535 1.310 -11.408 1.00 77.88 80 LEU A C 1
ATOM 609 O O . LEU A 1 80 ? -6.406 0.122 -11.116 1.00 77.88 80 LEU A O 1
ATOM 613 N N . VAL A 1 81 ? -7.407 2.109 -10.799 1.00 75.31 81 VAL A N 1
ATOM 614 C CA . VAL A 1 81 ? -8.187 1.713 -9.619 1.00 75.31 81 VAL A CA 1
ATOM 615 C C . VAL A 1 81 ? -9.666 1.985 -9.830 1.00 75.31 81 VAL A C 1
ATOM 617 O O . VAL A 1 81 ? -10.033 2.902 -10.563 1.00 75.31 81 VAL A O 1
ATOM 620 N N . ALA A 1 82 ? -10.523 1.216 -9.160 1.00 75.31 82 ALA A N 1
ATOM 621 C CA . ALA A 1 82 ? -11.930 1.575 -9.032 1.00 75.31 82 ALA A CA 1
ATOM 622 C C . ALA A 1 82 ? -12.051 2.839 -8.168 1.00 75.31 82 ALA A C 1
ATOM 624 O O . ALA A 1 82 ? -11.473 2.904 -7.082 1.00 75.31 82 ALA A O 1
ATOM 625 N N . ALA A 1 83 ? -12.794 3.831 -8.650 1.00 76.50 83 ALA A N 1
ATOM 626 C CA . ALA A 1 83 ? -12.963 5.108 -7.969 1.00 76.50 83 ALA A CA 1
ATOM 627 C C . ALA A 1 83 ? -14.431 5.524 -8.005 1.00 76.50 83 ALA A C 1
ATOM 629 O O . ALA A 1 83 ? -14.993 5.698 -9.087 1.00 76.50 83 ALA A O 1
ATOM 630 N N . HIS A 1 84 ? -15.045 5.665 -6.828 1.00 72.44 84 HIS A N 1
ATOM 631 C CA . HIS A 1 84 ? -16.486 5.921 -6.720 1.00 72.44 84 HIS A CA 1
ATOM 632 C C . HIS A 1 84 ? -16.868 7.289 -7.303 1.00 72.44 84 HIS A C 1
ATOM 634 O O . HIS A 1 84 ? -17.901 7.417 -7.956 1.00 72.44 84 HIS A O 1
ATOM 640 N N . ASP A 1 85 ? -16.008 8.286 -7.106 1.00 73.81 85 ASP A N 1
ATOM 641 C CA . ASP A 1 85 ? -16.262 9.672 -7.508 1.00 73.81 85 ASP A CA 1
ATOM 642 C C . ASP A 1 85 ? -15.762 9.985 -8.930 1.00 73.81 85 ASP A C 1
ATOM 644 O O . ASP A 1 85 ? -15.877 11.115 -9.405 1.00 73.81 85 ASP A O 1
ATOM 648 N N . ALA A 1 86 ? -15.183 9.003 -9.631 1.00 78.00 86 ALA A N 1
ATOM 649 C CA . ALA A 1 86 ? -14.687 9.208 -10.985 1.00 78.00 86 ALA A CA 1
ATOM 650 C C . ALA A 1 86 ? -15.810 9.007 -12.023 1.00 78.00 86 ALA A C 1
ATOM 652 O O . ALA A 1 86 ? -16.551 8.027 -11.920 1.00 78.00 86 ALA A O 1
ATOM 653 N N . PRO A 1 87 ? -15.897 9.834 -13.087 1.00 78.94 87 PRO A N 1
ATOM 654 C CA . PRO A 1 87 ? -16.974 9.762 -14.086 1.00 78.94 87 PRO A CA 1
ATOM 655 C C . PRO A 1 87 ? -17.155 8.386 -14.738 1.00 78.94 87 PRO A C 1
ATOM 657 O O . PRO A 1 87 ? -18.254 8.022 -15.145 1.00 78.94 87 PRO A O 1
ATOM 660 N N . ARG A 1 88 ? -16.070 7.610 -14.841 1.00 78.56 88 ARG A N 1
ATOM 661 C CA . ARG A 1 88 ? -16.058 6.266 -15.439 1.00 78.56 88 ARG A CA 1
ATOM 662 C C . ARG A 1 88 ? -15.966 5.140 -14.403 1.00 78.56 88 ARG A C 1
ATOM 664 O O . ARG A 1 88 ? -15.634 4.012 -14.760 1.00 78.56 88 ARG A O 1
ATOM 671 N N . GLY A 1 89 ? -16.181 5.441 -13.119 1.00 78.75 89 GLY A N 1
ATOM 672 C CA . GLY A 1 89 ? -16.045 4.486 -12.011 1.00 78.75 89 GLY A CA 1
ATOM 673 C C . GLY A 1 89 ? -14.611 3.989 -11.782 1.00 78.75 89 GLY A C 1
ATOM 674 O O . GLY A 1 89 ? -14.393 3.006 -11.070 1.00 78.75 89 GLY A O 1
ATOM 675 N N . ARG A 1 90 ? -13.624 4.637 -12.411 1.00 80.38 90 ARG A N 1
ATOM 676 C CA . ARG A 1 90 ? -12.204 4.286 -12.363 1.00 80.38 90 ARG A CA 1
ATOM 677 C C . ARG A 1 90 ? -11.328 5.526 -12.449 1.00 80.38 90 ARG A C 1
ATOM 679 O O . ARG A 1 90 ? -11.734 6.525 -13.039 1.00 80.38 90 ARG A O 1
ATOM 686 N N . ALA A 1 91 ? -10.118 5.428 -11.923 1.00 82.00 91 ALA A N 1
ATOM 687 C CA . ALA A 1 91 ? -9.128 6.488 -11.991 1.00 82.00 91 ALA A CA 1
ATOM 688 C C . ALA A 1 91 ? -7.710 5.929 -12.047 1.00 82.00 91 ALA A C 1
ATOM 690 O O . ALA A 1 91 ? -7.431 4.845 -11.530 1.00 82.00 91 ALA A O 1
ATOM 691 N N . LEU A 1 92 ? -6.808 6.688 -12.652 1.00 83.88 92 LEU A N 1
ATOM 692 C CA . LEU A 1 92 ? -5.379 6.474 -12.493 1.00 83.88 92 LEU A CA 1
ATOM 693 C C . LEU A 1 92 ? -4.954 6.989 -11.122 1.00 83.88 92 LEU A C 1
ATOM 695 O O . LEU A 1 92 ? -5.469 7.988 -10.629 1.00 83.88 92 LEU A O 1
ATOM 699 N N . VAL A 1 93 ? -3.996 6.321 -10.503 1.00 81.19 93 VAL A N 1
ATOM 700 C CA . VAL A 1 93 ? -3.370 6.780 -9.267 1.00 81.19 93 VAL A CA 1
ATOM 701 C C . VAL A 1 93 ? -1.881 6.894 -9.518 1.00 81.19 93 VAL A C 1
ATOM 703 O O . VAL A 1 93 ? -1.288 5.970 -10.069 1.00 81.19 93 VAL A O 1
ATOM 706 N N . LEU A 1 94 ? -1.290 8.011 -9.108 1.00 81.69 94 LEU A N 1
ATOM 707 C CA . LEU A 1 94 ? 0.147 8.234 -9.038 1.00 81.69 94 LEU A CA 1
ATOM 708 C C . LEU A 1 94 ? 0.558 8.316 -7.574 1.00 81.69 94 LEU A C 1
ATOM 710 O O . LEU A 1 94 ? -0.006 9.084 -6.784 1.00 81.69 94 LEU A O 1
ATOM 714 N N . PHE A 1 95 ? 1.536 7.511 -7.194 1.00 76.75 95 PHE A N 1
ATOM 715 C CA . PHE A 1 95 ? 2.056 7.516 -5.838 1.00 76.75 95 PHE A CA 1
ATOM 716 C C . PHE A 1 95 ? 3.560 7.315 -5.813 1.00 76.75 95 PHE A C 1
ATOM 718 O O . PHE A 1 95 ? 4.111 6.760 -6.763 1.00 76.75 95 PHE A O 1
ATOM 725 N N . PRO A 1 96 ? 4.241 7.803 -4.768 1.00 71.50 96 PRO A N 1
ATOM 726 C CA . PRO A 1 96 ? 5.652 7.538 -4.612 1.00 71.50 96 PRO A CA 1
ATOM 727 C C . PRO A 1 96 ? 5.954 6.052 -4.584 1.00 71.50 96 PRO A C 1
ATOM 729 O O . PRO A 1 96 ? 5.109 5.224 -4.236 1.00 71.50 96 PRO A O 1
ATOM 732 N N . SER A 1 97 ? 7.181 5.723 -4.947 1.00 70.56 97 SER A N 1
ATOM 733 C CA . SER A 1 97 ? 7.652 4.365 -4.813 1.00 70.56 97 SER A CA 1
ATOM 734 C C . SER A 1 97 ? 8.293 4.141 -3.445 1.00 70.56 97 SER A C 1
ATOM 736 O O . SER A 1 97 ? 9.421 4.561 -3.212 1.00 70.56 97 SER A O 1
ATOM 738 N N . ASP A 1 98 ? 7.591 3.432 -2.555 1.00 59.53 98 ASP A N 1
ATOM 739 C CA . ASP A 1 98 ? 8.090 3.069 -1.215 1.00 59.53 98 ASP A CA 1
ATOM 740 C C . ASP A 1 98 ? 9.406 2.282 -1.277 1.00 59.53 98 ASP A C 1
ATOM 742 O O . ASP A 1 98 ? 10.286 2.394 -0.426 1.00 59.53 98 ASP A O 1
ATOM 746 N N . LEU A 1 99 ? 9.542 1.480 -2.324 1.00 56.25 99 LEU A N 1
ATOM 747 C CA . LEU A 1 99 ? 10.706 0.657 -2.581 1.00 56.25 99 LEU A CA 1
ATOM 748 C C . LEU A 1 99 ? 11.891 1.501 -3.080 1.00 56.25 99 LEU A C 1
ATOM 750 O O . LEU A 1 99 ? 13.016 1.135 -2.770 1.00 56.25 99 LEU A O 1
ATOM 754 N N . VAL A 1 100 ? 11.682 2.644 -3.758 1.00 58.75 100 VAL A N 1
ATOM 755 C CA . VAL A 1 100 ? 12.792 3.577 -4.041 1.00 58.75 100 VAL A CA 1
ATOM 756 C C . VAL A 1 100 ? 13.360 4.066 -2.721 1.00 58.75 100 VAL A C 1
ATOM 758 O O . VAL A 1 100 ? 14.565 4.058 -2.566 1.00 58.75 100 VAL A O 1
ATOM 761 N N . THR A 1 101 ? 12.526 4.374 -1.731 1.00 55.81 101 THR A N 1
ATOM 762 C CA . THR A 1 101 ? 12.976 4.784 -0.394 1.00 55.81 101 THR A CA 1
ATOM 763 C C . THR A 1 101 ? 13.735 3.675 0.339 1.00 55.81 101 THR A C 1
ATOM 765 O O . THR A 1 101 ? 14.747 3.944 0.980 1.00 55.81 101 THR A O 1
ATOM 768 N N . ILE A 1 102 ? 13.283 2.419 0.247 1.00 57.38 102 ILE A N 1
ATOM 769 C CA . ILE A 1 102 ? 13.985 1.266 0.844 1.00 57.38 102 ILE A CA 1
ATOM 770 C C . ILE A 1 102 ? 15.338 1.049 0.159 1.00 57.38 102 ILE A C 1
ATOM 772 O O . ILE A 1 102 ? 16.349 0.890 0.838 1.00 57.38 102 ILE A O 1
ATOM 776 N N . TRP A 1 103 ? 15.367 1.075 -1.173 1.00 61.38 103 TRP A N 1
ATOM 777 C CA . TRP A 1 103 ? 16.579 0.889 -1.966 1.00 61.38 103 TRP A CA 1
ATOM 778 C C . TRP A 1 103 ? 17.552 2.049 -1.824 1.00 61.38 103 TRP A C 1
ATOM 780 O O . TRP A 1 103 ? 18.736 1.811 -1.629 1.00 61.38 103 TRP A O 1
ATOM 790 N N . LEU A 1 104 ? 17.052 3.284 -1.837 1.00 59.09 104 LEU A N 1
ATOM 791 C CA . LEU A 1 104 ? 17.800 4.482 -1.484 1.00 59.09 104 LEU A CA 1
ATOM 792 C C . LEU A 1 104 ? 18.438 4.278 -0.132 1.00 59.09 104 LEU A C 1
ATOM 794 O O . LEU A 1 104 ? 19.643 4.372 -0.048 1.00 59.09 104 LEU A O 1
ATOM 798 N N . LYS A 1 105 ? 17.677 3.896 0.891 1.00 59.25 105 LYS A N 1
ATOM 799 C CA . LYS A 1 105 ? 18.223 3.662 2.225 1.00 59.25 105 LYS A CA 1
ATOM 800 C C . LYS A 1 105 ? 19.310 2.584 2.239 1.00 59.25 105 LYS A C 1
ATOM 802 O O . LYS A 1 105 ? 20.328 2.777 2.886 1.00 59.25 105 LYS A O 1
ATOM 807 N N . ILE A 1 106 ? 19.139 1.483 1.507 1.00 58.88 106 ILE A N 1
ATOM 808 C CA . ILE A 1 106 ? 20.169 0.437 1.381 1.00 58.88 106 ILE A CA 1
ATOM 809 C C . ILE A 1 106 ? 21.432 1.002 0.713 1.00 58.88 106 ILE A C 1
ATOM 811 O O . ILE A 1 106 ? 22.530 0.841 1.236 1.00 58.88 106 ILE A O 1
ATOM 815 N N . VAL A 1 107 ? 21.280 1.706 -0.408 1.00 54.94 107 VAL A N 1
ATOM 816 C CA . VAL A 1 107 ? 22.389 2.248 -1.208 1.00 54.94 107 VAL A CA 1
ATOM 817 C C . VAL A 1 107 ? 23.075 3.433 -0.510 1.00 54.94 107 VAL A C 1
ATOM 819 O O . VAL A 1 107 ? 24.298 3.550 -0.549 1.00 54.94 107 VAL A O 1
ATOM 822 N N . THR A 1 108 ? 22.316 4.300 0.161 1.00 54.69 108 THR A N 1
ATOM 823 C CA . THR A 1 108 ? 22.790 5.539 0.790 1.00 54.69 108 THR A CA 1
ATOM 824 C C . THR A 1 108 ? 23.242 5.341 2.232 1.00 54.69 108 THR A C 1
ATOM 826 O O . THR A 1 108 ? 24.163 6.042 2.645 1.00 54.69 108 THR A O 1
ATOM 829 N N . GLU A 1 109 ? 22.672 4.411 3.013 1.00 57.22 109 GLU A N 1
ATOM 830 C CA . GLU A 1 109 ? 23.157 4.108 4.372 1.00 57.22 109 GLU A CA 1
ATOM 831 C C . GLU A 1 109 ? 24.395 3.203 4.353 1.00 57.22 109 GLU A C 1
ATOM 833 O O . GLU A 1 109 ? 25.245 3.352 5.233 1.00 57.22 109 GLU A O 1
ATOM 838 N N . GLN A 1 110 ? 24.579 2.356 3.331 1.00 54.09 110 GLN A N 1
ATOM 839 C CA . GLN A 1 110 ? 25.804 1.556 3.176 1.00 54.09 110 GLN A CA 1
ATOM 840 C C . GLN A 1 110 ? 27.013 2.332 2.612 1.00 54.09 110 GLN A C 1
ATOM 842 O O . GLN A 1 110 ? 28.005 1.706 2.252 1.00 54.09 110 GLN A O 1
ATOM 847 N N . ARG A 1 111 ? 26.958 3.680 2.594 1.00 46.69 111 ARG A N 1
ATOM 848 C CA . ARG A 1 111 ? 28.022 4.691 2.341 1.00 46.69 111 ARG A CA 1
ATOM 849 C C . ARG A 1 111 ? 29.452 4.185 2.090 1.00 46.69 111 ARG A C 1
ATOM 851 O O . ARG A 1 111 ? 30.407 4.605 2.744 1.00 46.69 111 ARG A O 1
ATOM 858 N N . THR A 1 112 ? 29.653 3.414 1.041 1.00 51.81 112 THR A N 1
ATOM 859 C CA . THR A 1 112 ? 30.909 3.441 0.319 1.00 51.81 112 THR A CA 1
ATOM 860 C C . THR A 1 112 ? 30.526 3.672 -1.127 1.00 51.81 112 THR A C 1
ATOM 862 O O . THR A 1 112 ? 29.856 2.851 -1.745 1.00 51.81 112 THR A O 1
ATOM 865 N N . HIS A 1 113 ? 30.951 4.808 -1.686 1.00 56.31 113 HIS A N 1
ATOM 866 C CA . HIS A 1 113 ? 30.909 5.040 -3.134 1.00 56.31 113 HIS A CA 1
ATOM 867 C C . HIS A 1 113 ? 31.463 3.821 -3.913 1.00 56.31 113 HIS A C 1
ATOM 869 O O . HIS A 1 113 ? 31.066 3.583 -5.047 1.00 56.31 113 HIS A O 1
ATOM 875 N N . GLY A 1 114 ? 32.313 3.004 -3.270 1.00 61.53 114 GLY A N 1
ATOM 876 C CA . GLY A 1 114 ? 32.825 1.733 -3.773 1.00 61.53 114 GLY A CA 1
ATOM 877 C C . GLY A 1 114 ? 31.776 0.656 -4.075 1.00 61.53 114 GLY A C 1
ATOM 878 O O . GLY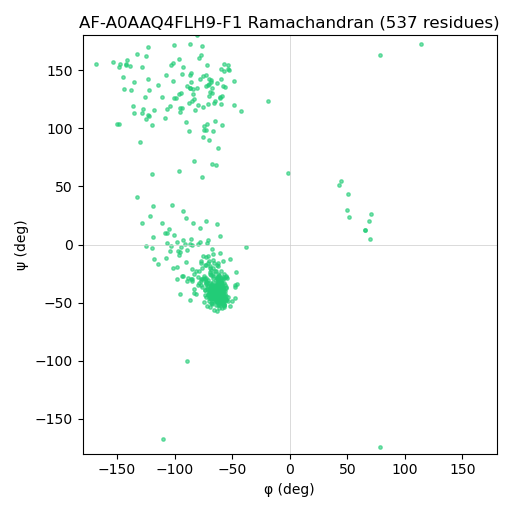 A 1 114 ? 31.918 0.004 -5.104 1.00 61.53 114 GLY A O 1
ATOM 879 N N . THR A 1 115 ? 30.727 0.460 -3.267 1.00 64.56 115 THR A N 1
ATOM 880 C CA . THR A 1 115 ? 29.703 -0.569 -3.563 1.00 64.56 115 THR A CA 1
ATOM 881 C C . THR A 1 115 ? 28.882 -0.191 -4.793 1.00 64.56 115 THR A C 1
ATOM 883 O O . THR A 1 115 ? 28.650 -1.025 -5.668 1.00 64.56 115 THR A O 1
ATOM 886 N N . TYR A 1 116 ? 28.509 1.086 -4.901 1.00 65.62 116 TYR A N 1
ATOM 887 C CA . TYR A 1 116 ? 27.783 1.615 -6.053 1.00 65.62 116 TYR A CA 1
ATOM 888 C C . TYR A 1 116 ? 28.617 1.539 -7.341 1.00 65.62 116 TYR A C 1
ATOM 890 O O . TYR A 1 116 ? 28.160 1.001 -8.346 1.00 65.62 116 TYR A O 1
ATOM 898 N N . ASP A 1 117 ? 29.868 2.003 -7.293 1.00 69.19 117 ASP A N 1
ATOM 899 C CA . ASP A 1 117 ? 30.801 1.957 -8.425 1.00 69.19 117 ASP A CA 1
ATOM 900 C C . ASP A 1 117 ? 31.145 0.512 -8.838 1.00 69.19 117 ASP A C 1
ATOM 902 O O . ASP A 1 117 ? 31.266 0.203 -10.023 1.00 69.19 117 ASP A O 1
ATOM 906 N N . SER A 1 118 ? 31.235 -0.417 -7.883 1.00 71.31 118 SER A N 1
ATOM 907 C CA . SER A 1 118 ? 31.474 -1.839 -8.176 1.00 71.31 118 SER A CA 1
ATOM 908 C C . SER A 1 118 ? 30.269 -2.498 -8.844 1.00 71.31 118 SER A C 1
ATOM 910 O O . SER A 1 118 ? 30.445 -3.250 -9.805 1.00 71.31 118 SER A O 1
ATOM 912 N N . LEU A 1 119 ? 29.053 -2.176 -8.390 1.00 69.38 119 LEU A N 1
ATOM 913 C CA . LEU A 1 119 ? 27.802 -2.652 -8.988 1.00 69.38 119 LEU A CA 1
ATOM 914 C C . LEU A 1 119 ? 27.636 -2.114 -10.406 1.00 69.38 119 LEU A C 1
ATOM 916 O O . LEU A 1 119 ? 27.328 -2.851 -11.341 1.00 69.38 119 LEU A O 1
ATOM 920 N N . TRP A 1 120 ? 27.939 -0.834 -10.572 1.00 72.94 120 TRP A N 1
ATOM 921 C CA . TRP A 1 120 ? 27.979 -0.174 -11.857 1.00 72.94 120 TRP A CA 1
ATOM 922 C C . TRP A 1 120 ? 28.956 -0.852 -12.828 1.00 72.94 120 TRP A C 1
ATOM 924 O O . TRP A 1 120 ? 28.566 -1.294 -13.910 1.00 72.94 120 TRP A O 1
ATOM 934 N N . LYS A 1 121 ? 30.214 -1.033 -12.415 1.00 76.56 121 LYS A N 1
ATOM 935 C CA . LYS A 1 121 ? 31.250 -1.716 -13.208 1.00 76.56 121 LYS A CA 1
ATOM 936 C C . LYS A 1 121 ? 30.911 -3.169 -13.504 1.00 76.56 121 LYS A C 1
ATOM 938 O O . LYS A 1 121 ? 31.366 -3.701 -14.517 1.00 76.56 121 LYS A O 1
ATOM 943 N N . TYR A 1 122 ? 30.197 -3.845 -12.609 1.00 76.69 122 TYR A N 1
ATOM 944 C CA . TYR A 1 122 ? 29.702 -5.194 -12.849 1.00 76.69 122 TYR A CA 1
ATOM 945 C C . TYR A 1 122 ? 28.665 -5.178 -13.978 1.00 76.69 122 TYR A C 1
ATOM 947 O O . TYR A 1 122 ? 28.896 -5.805 -15.010 1.00 76.69 122 TYR A O 1
ATOM 955 N N . LEU A 1 123 ? 27.596 -4.384 -13.847 1.00 73.81 123 LEU A N 1
ATOM 956 C CA . LEU A 1 123 ? 26.523 -4.301 -14.845 1.00 73.81 123 LEU A CA 1
ATOM 957 C C . LEU A 1 123 ? 27.024 -3.790 -16.203 1.00 73.81 123 LEU A C 1
ATOM 959 O O . LEU A 1 123 ? 26.646 -4.335 -17.238 1.00 73.81 123 LEU A O 1
ATOM 963 N N . SER A 1 124 ? 27.919 -2.802 -16.223 1.00 76.44 124 SER A N 1
ATOM 964 C CA . SER A 1 124 ? 28.525 -2.272 -17.453 1.00 76.44 124 SER A CA 1
ATOM 965 C C . SER A 1 124 ? 29.354 -3.339 -18.188 1.00 76.44 124 SER A C 1
ATOM 967 O O . SER A 1 124 ? 29.189 -3.546 -19.392 1.00 76.44 124 SER A O 1
ATOM 969 N N . ARG A 1 125 ? 30.178 -4.120 -17.470 1.00 77.62 125 ARG A N 1
ATOM 970 C CA . ARG A 1 125 ? 30.914 -5.253 -18.070 1.00 77.62 125 ARG A CA 1
ATOM 971 C C . ARG A 1 125 ? 29.972 -6.324 -18.602 1.00 77.62 125 ARG A C 1
ATOM 973 O O . ARG A 1 125 ? 30.194 -6.858 -19.688 1.00 77.62 125 ARG A O 1
ATOM 980 N N . ALA A 1 126 ? 28.937 -6.626 -17.832 1.00 72.12 126 ALA A N 1
ATOM 981 C CA . ALA A 1 126 ? 28.014 -7.700 -18.133 1.00 72.12 126 ALA A CA 1
ATOM 982 C C . ALA A 1 126 ? 27.065 -7.347 -19.298 1.00 72.12 126 ALA A C 1
ATOM 984 O O . ALA A 1 126 ? 26.701 -8.214 -20.080 1.00 72.12 126 ALA A O 1
ATOM 985 N N . THR A 1 127 ? 26.729 -6.072 -19.489 1.00 74.44 127 THR A N 1
ATOM 986 C CA . THR A 1 127 ? 25.953 -5.577 -20.646 1.00 74.44 127 THR A CA 1
ATOM 987 C C . THR A 1 127 ? 26.807 -5.406 -21.905 1.00 74.44 127 THR A C 1
ATOM 989 O O . THR A 1 127 ? 26.344 -5.705 -23.010 1.00 74.44 127 THR A O 1
ATOM 992 N N . SER A 1 128 ? 28.074 -5.005 -21.746 1.00 77.94 128 SER A N 1
ATOM 993 C CA . SER A 1 128 ? 29.047 -4.890 -22.843 1.00 77.94 128 SER A CA 1
ATOM 994 C C . SER A 1 128 ? 29.351 -6.238 -23.496 1.00 77.94 128 SER A C 1
ATOM 996 O O . SER A 1 128 ? 29.462 -6.322 -24.719 1.00 77.94 128 SER A O 1
ATOM 998 N N . SER A 1 129 ? 29.450 -7.312 -22.706 1.00 73.25 129 SER A N 1
ATOM 999 C CA . SER A 1 129 ? 29.690 -8.665 -23.228 1.00 73.25 129 SER A CA 1
ATOM 1000 C C . SER A 1 129 ? 28.524 -9.219 -24.054 1.00 73.25 129 SER A C 1
ATOM 1002 O O . SER A 1 129 ? 28.736 -10.114 -24.868 1.00 73.25 129 SER A O 1
ATOM 1004 N N . HIS A 1 130 ? 27.321 -8.662 -23.890 1.00 72.44 130 HIS A N 1
ATOM 1005 C CA . HIS A 1 130 ? 26.110 -9.066 -24.606 1.00 72.44 130 HIS A CA 1
ATOM 1006 C C . HIS A 1 130 ? 25.791 -8.174 -25.818 1.00 72.44 130 HIS A C 1
ATOM 1008 O O . HIS A 1 130 ? 24.795 -8.401 -26.495 1.00 72.44 130 HIS A O 1
ATOM 1014 N N . GLY A 1 131 ? 26.630 -7.174 -26.125 1.00 72.00 131 GLY A N 1
ATOM 1015 C CA . GLY A 1 131 ? 26.461 -6.316 -27.306 1.00 72.00 131 GLY A CA 1
ATOM 1016 C C . GLY A 1 131 ? 25.256 -5.372 -27.240 1.00 72.00 131 GLY A C 1
ATOM 1017 O O . GLY A 1 131 ? 24.798 -4.888 -28.275 1.00 72.00 131 GLY A O 1
ATOM 1018 N N . THR A 1 132 ? 24.746 -5.108 -26.037 1.00 67.94 132 THR A N 1
ATOM 1019 C CA . THR A 1 132 ? 23.533 -4.306 -25.853 1.00 67.94 132 THR A CA 1
ATOM 1020 C C . THR A 1 132 ? 23.786 -2.814 -26.121 1.00 67.94 132 THR A C 1
ATOM 1022 O O . THR A 1 132 ? 24.863 -2.286 -25.852 1.00 67.94 132 THR A O 1
ATOM 1025 N N . HIS A 1 133 ? 22.788 -2.103 -26.661 1.00 69.00 133 HIS A N 1
ATOM 1026 C CA . HIS A 1 133 ? 22.887 -0.679 -27.042 1.00 69.00 133 HIS A CA 1
ATOM 1027 C C . HIS A 1 133 ? 22.431 0.300 -25.942 1.00 69.00 133 HIS A C 1
ATOM 1029 O O . HIS A 1 133 ? 21.894 1.371 -26.255 1.00 69.00 133 HIS A O 1
ATOM 1035 N N . PHE A 1 134 ? 22.560 -0.074 -24.671 1.00 70.81 134 PHE A N 1
ATOM 1036 C CA . PHE A 1 134 ? 22.188 0.796 -23.559 1.00 70.81 134 PHE A CA 1
ATOM 1037 C C . PHE A 1 134 ? 23.326 1.767 -23.246 1.00 70.81 134 PHE A C 1
ATOM 1039 O O . PHE A 1 134 ? 24.451 1.345 -22.995 1.00 70.81 134 PHE A O 1
ATOM 1046 N N . ASP A 1 135 ? 23.025 3.065 -23.240 1.00 75.81 135 ASP A N 1
ATOM 1047 C CA . ASP A 1 135 ? 23.943 4.087 -22.732 1.00 75.81 135 ASP A CA 1
ATOM 1048 C C . ASP A 1 135 ? 23.775 4.161 -21.215 1.00 75.81 135 ASP A C 1
ATOM 1050 O O . ASP A 1 135 ? 23.112 5.044 -20.665 1.00 75.81 135 ASP A O 1
ATOM 1054 N N . LEU A 1 136 ? 24.264 3.118 -20.548 1.00 70.81 136 LEU A N 1
ATOM 1055 C CA . LEU A 1 136 ? 24.110 2.996 -19.111 1.00 70.81 136 LEU A CA 1
ATOM 1056 C C . LEU A 1 136 ? 24.942 4.049 -18.367 1.00 70.81 136 LEU A C 1
ATOM 1058 O O . LEU A 1 136 ? 24.564 4.423 -17.259 1.00 70.81 136 LEU A O 1
ATOM 1062 N N . ASP A 1 137 ? 26.027 4.530 -18.982 1.00 77.31 137 ASP A N 1
ATOM 1063 C CA . ASP A 1 137 ? 26.907 5.563 -18.436 1.00 77.31 137 ASP A CA 1
ATOM 1064 C C . ASP A 1 137 ? 26.097 6.849 -18.230 1.00 77.31 137 ASP A C 1
ATOM 1066 O O . ASP A 1 137 ? 26.061 7.386 -17.126 1.00 77.31 137 ASP A O 1
ATOM 1070 N N . ALA A 1 138 ? 25.300 7.251 -19.229 1.00 79.00 138 ALA A N 1
ATOM 1071 C CA . ALA A 1 138 ? 24.397 8.395 -19.108 1.00 79.00 138 ALA A CA 1
ATOM 1072 C C . ALA A 1 138 ? 23.344 8.241 -17.990 1.00 79.00 138 ALA A C 1
ATOM 1074 O O . ALA A 1 138 ? 22.931 9.234 -17.387 1.00 79.00 138 ALA A O 1
ATOM 1075 N N . GLY A 1 139 ? 22.883 7.015 -17.720 1.00 76.88 139 GLY A N 1
ATOM 1076 C CA . GLY A 1 139 ? 21.962 6.727 -16.617 1.00 76.88 139 GLY A CA 1
ATOM 1077 C C . GLY A 1 139 ? 22.645 6.791 -15.250 1.00 76.88 139 GLY A C 1
ATOM 1078 O O . GLY A 1 139 ? 22.093 7.374 -14.316 1.00 76.88 139 GLY A O 1
ATOM 1079 N N . ALA A 1 140 ? 23.850 6.228 -15.144 1.00 73.12 140 ALA A N 1
ATOM 1080 C CA . ALA A 1 140 ? 24.659 6.228 -13.931 1.00 73.12 140 ALA A CA 1
ATOM 1081 C C . ALA A 1 140 ? 25.138 7.640 -13.552 1.00 73.12 140 ALA A C 1
ATOM 1083 O O . ALA A 1 140 ? 25.113 7.983 -12.370 1.00 73.12 140 ALA A O 1
ATOM 1084 N N . ASP A 1 141 ? 25.488 8.467 -14.540 1.00 81.19 141 ASP A N 1
ATOM 1085 C CA . ASP A 1 141 ? 25.971 9.841 -14.352 1.00 81.19 141 ASP A CA 1
ATOM 1086 C C . ASP A 1 141 ? 24.943 10.745 -13.659 1.00 81.19 141 ASP A C 1
ATOM 1088 O O . ASP A 1 141 ? 25.308 11.625 -12.880 1.00 81.19 141 ASP A O 1
ATOM 1092 N N . ILE A 1 142 ? 23.648 10.532 -13.920 1.00 83.00 142 ILE A N 1
ATOM 1093 C CA . ILE A 1 142 ? 22.572 11.321 -13.299 1.00 83.00 142 ILE A CA 1
ATOM 1094 C C . ILE A 1 142 ? 21.959 10.645 -12.073 1.00 83.00 142 ILE A C 1
ATOM 1096 O O . ILE A 1 142 ? 21.150 11.255 -11.375 1.00 83.00 142 ILE A O 1
ATOM 1100 N N . ALA A 1 143 ? 22.299 9.384 -11.810 1.00 81.56 143 ALA A N 1
ATOM 1101 C CA . ALA A 1 143 ? 21.637 8.599 -10.783 1.00 81.56 143 ALA A CA 1
ATOM 1102 C C . ALA A 1 143 ? 21.837 9.183 -9.383 1.00 81.56 143 ALA A C 1
ATOM 1104 O O . ALA A 1 143 ? 20.875 9.235 -8.628 1.00 81.56 143 ALA A O 1
ATOM 1105 N N . GLU A 1 144 ? 23.031 9.675 -9.040 1.00 78.12 144 GLU A N 1
ATOM 1106 C CA . GLU A 1 144 ? 23.274 10.299 -7.731 1.00 78.12 144 GLU A CA 1
ATOM 1107 C C . GLU A 1 144 ? 22.367 11.520 -7.504 1.00 78.12 144 GLU A C 1
ATOM 1109 O O . GLU A 1 144 ? 21.750 11.640 -6.445 1.00 78.12 144 GLU A O 1
ATOM 1114 N N . ASP A 1 145 ? 22.218 12.380 -8.514 1.00 81.88 145 ASP A N 1
ATOM 1115 C CA . ASP A 1 145 ? 21.382 13.584 -8.435 1.00 81.88 145 ASP A CA 1
ATOM 1116 C C . ASP A 1 145 ? 19.886 13.237 -8.359 1.00 81.88 145 ASP A C 1
ATOM 1118 O O . ASP A 1 145 ? 19.154 13.735 -7.496 1.00 81.88 145 ASP A O 1
ATOM 1122 N N . VAL A 1 146 ? 19.433 12.295 -9.194 1.00 82.81 146 VAL A N 1
ATOM 1123 C CA . VAL A 1 146 ? 18.051 11.793 -9.166 1.00 82.81 146 VAL A CA 1
ATOM 1124 C C . VAL A 1 146 ? 17.739 11.164 -7.807 1.00 82.81 146 VAL A C 1
ATOM 1126 O O . VAL A 1 146 ? 16.712 11.475 -7.204 1.00 82.81 146 VAL A O 1
ATOM 1129 N N . LEU A 1 147 ? 18.620 10.304 -7.297 1.00 77.25 147 LEU A N 1
ATOM 1130 C CA . LEU A 1 147 ? 18.437 9.599 -6.030 1.00 77.25 147 LEU A CA 1
ATOM 1131 C C . LEU A 1 147 ? 18.467 10.554 -4.832 1.00 77.25 147 LEU A C 1
ATOM 1133 O O . LEU A 1 147 ? 17.601 10.453 -3.968 1.00 77.25 147 LEU A O 1
ATOM 1137 N N . SER A 1 148 ? 19.385 11.521 -4.813 1.00 76.06 148 SER A N 1
ATOM 1138 C CA . SER A 1 148 ? 19.438 12.588 -3.803 1.00 76.06 148 SER A CA 1
ATOM 1139 C C . SER A 1 148 ? 18.162 13.439 -3.809 1.00 76.06 148 SER A C 1
ATOM 1141 O O . SER A 1 148 ? 17.564 13.714 -2.764 1.00 76.06 148 SER A O 1
ATOM 1143 N N . THR A 1 149 ? 17.673 13.786 -5.002 1.00 80.12 149 THR A N 1
ATOM 1144 C CA . THR A 1 149 ? 16.410 14.515 -5.170 1.00 80.12 149 THR A CA 1
ATOM 1145 C C . THR A 1 149 ? 15.226 13.709 -4.630 1.00 80.12 149 THR A C 1
ATOM 1147 O O . THR A 1 149 ? 14.360 14.270 -3.955 1.00 80.12 149 THR A O 1
ATOM 1150 N N . LEU A 1 150 ? 15.183 12.397 -4.878 1.00 74.81 150 LEU A N 1
ATOM 1151 C CA . LEU A 1 150 ? 14.127 11.514 -4.373 1.00 74.81 150 LEU A CA 1
ATOM 1152 C C . LEU A 1 150 ? 14.226 11.280 -2.856 1.00 74.81 150 LEU A C 1
ATOM 1154 O O . LEU A 1 150 ? 13.189 11.223 -2.198 1.00 74.81 150 LEU A O 1
ATOM 1158 N N . ASP A 1 151 ? 15.431 11.205 -2.286 1.00 70.44 151 ASP A N 1
ATOM 1159 C CA . ASP A 1 151 ? 15.652 11.064 -0.835 1.00 70.44 151 ASP A CA 1
ATOM 1160 C C . ASP A 1 151 ? 15.203 12.311 -0.055 1.00 70.44 151 ASP A C 1
ATOM 1162 O O . ASP A 1 151 ? 14.720 12.220 1.072 1.00 70.44 151 ASP A O 1
ATOM 1166 N N . SER A 1 152 ? 15.257 13.489 -0.689 1.00 67.88 152 SER A N 1
ATOM 1167 C CA . SER A 1 152 ? 14.735 14.735 -0.110 1.00 67.88 152 SER A CA 1
ATOM 1168 C C . SER A 1 152 ? 13.207 14.752 0.067 1.00 67.88 152 SER A C 1
ATOM 1170 O O . SER A 1 152 ? 12.657 15.679 0.677 1.00 67.88 152 SER A O 1
ATOM 1172 N N . ILE A 1 153 ? 12.499 13.740 -0.452 1.00 65.12 153 ILE A N 1
ATOM 1173 C CA . ILE A 1 153 ? 11.053 13.609 -0.296 1.00 65.12 153 ILE A CA 1
ATOM 1174 C C . ILE A 1 153 ? 10.741 13.144 1.123 1.00 65.12 153 ILE A C 1
ATOM 1176 O O . ILE A 1 153 ? 10.614 11.958 1.421 1.00 65.12 153 ILE A O 1
ATOM 1180 N N . GLU A 1 154 ? 10.504 14.110 2.004 1.00 59.59 154 GLU A N 1
ATOM 1181 C CA . GLU A 1 154 ? 9.730 13.843 3.208 1.00 59.59 154 GLU A CA 1
ATOM 1182 C C . GLU A 1 154 ? 8.296 13.484 2.779 1.00 59.59 154 GLU A C 1
ATOM 1184 O O . GLU A 1 154 ? 7.525 14.351 2.345 1.00 59.59 154 GLU A O 1
ATOM 1189 N N . PHE A 1 155 ? 7.950 12.193 2.875 1.00 57.06 155 PHE A N 1
ATOM 1190 C CA . PHE A 1 155 ? 6.586 11.675 2.726 1.00 57.06 155 PHE A CA 1
ATOM 1191 C C . PHE A 1 155 ? 5.715 12.152 3.891 1.00 57.06 155 PHE A C 1
ATOM 1193 O O . PHE A 1 155 ? 5.332 11.389 4.776 1.00 57.06 155 PHE A O 1
ATOM 1200 N N . GLU A 1 156 ? 5.431 13.449 3.928 1.00 52.00 156 GLU A N 1
ATOM 1201 C CA . GLU A 1 156 ? 4.355 13.977 4.752 1.00 52.00 156 GLU A CA 1
ATOM 1202 C C . GLU A 1 156 ? 3.031 13.476 4.159 1.00 52.00 156 GLU A C 1
ATOM 1204 O O . GLU A 1 156 ? 2.842 13.535 2.943 1.00 52.00 156 GLU A O 1
ATOM 1209 N N . ALA A 1 157 ? 2.117 12.992 5.007 1.00 48.81 157 ALA A N 1
ATOM 1210 C CA . ALA A 1 157 ? 0.768 12.591 4.612 1.00 48.81 157 ALA A CA 1
ATOM 1211 C C . ALA A 1 157 ? -0.002 13.810 4.064 1.00 48.81 157 ALA A C 1
ATOM 1213 O O . ALA A 1 157 ? -0.708 14.508 4.793 1.00 48.81 157 ALA A O 1
ATOM 1214 N N . GLU A 1 158 ? 0.201 14.129 2.789 1.00 53.44 158 GLU A N 1
ATOM 1215 C CA . GLU A 1 158 ? -0.466 15.227 2.101 1.00 53.44 158 GLU A CA 1
ATOM 1216 C C . GLU A 1 158 ? -1.740 14.756 1.396 1.00 53.44 158 GLU A C 1
ATOM 1218 O O . GLU A 1 158 ? -1.897 13.605 0.991 1.00 53.44 158 GLU A O 1
ATOM 1223 N N . VAL A 1 159 ? -2.667 15.704 1.258 1.00 53.69 159 VAL A N 1
ATOM 1224 C CA . VAL A 1 159 ? -3.949 15.539 0.576 1.00 53.69 159 VAL A CA 1
ATOM 1225 C C . VAL A 1 159 ? -3.702 15.133 -0.876 1.00 53.69 159 VAL A C 1
ATOM 1227 O O . VAL A 1 159 ? -2.964 15.802 -1.607 1.00 53.69 159 VAL A O 1
ATOM 1230 N N . SER A 1 160 ? -4.353 14.049 -1.300 1.00 60.69 160 SER A N 1
ATOM 1231 C CA . SER A 1 160 ? -4.299 13.589 -2.685 1.00 60.69 160 SER A CA 1
ATOM 1232 C C . SER A 1 160 ? -4.851 14.670 -3.619 1.00 60.69 160 SER A C 1
ATOM 1234 O O . SER A 1 160 ? -5.971 15.142 -3.435 1.00 60.69 160 SER A O 1
ATOM 1236 N N . VAL A 1 161 ? -4.091 15.066 -4.639 1.00 66.44 161 VAL A N 1
ATOM 1237 C CA . VAL A 1 161 ? -4.580 16.006 -5.657 1.00 66.44 161 VAL A CA 1
ATOM 1238 C C . VAL A 1 161 ? -5.354 15.226 -6.708 1.00 66.44 161 VAL A C 1
ATOM 1240 O O . VAL A 1 161 ? -4.849 14.250 -7.259 1.00 66.44 161 VAL A O 1
ATOM 1243 N N . VAL A 1 162 ? -6.566 15.677 -7.011 1.00 74.31 162 VAL A N 1
ATOM 1244 C CA . VAL A 1 162 ? -7.375 15.141 -8.107 1.00 74.31 162 VAL A CA 1
ATOM 1245 C C . VAL A 1 162 ? -7.154 16.014 -9.341 1.00 74.31 162 VAL A C 1
ATOM 1247 O O . VAL A 1 162 ? -7.519 17.190 -9.350 1.00 74.31 162 VAL A O 1
ATOM 1250 N N . VAL A 1 163 ? -6.540 15.458 -10.382 1.00 78.75 163 VAL A N 1
ATOM 1251 C CA . VAL A 1 163 ? -6.388 16.103 -11.698 1.00 78.75 163 VAL A CA 1
ATOM 1252 C C . VAL A 1 163 ? -6.990 15.216 -12.785 1.00 78.75 163 VAL A C 1
ATOM 1254 O O . VAL A 1 163 ? -7.354 14.078 -12.523 1.00 78.75 163 VAL A O 1
ATOM 1257 N N . THR A 1 164 ? -7.128 15.719 -14.009 1.00 81.56 164 THR A N 1
ATOM 1258 C CA . THR A 1 164 ? -7.414 14.871 -15.181 1.00 81.56 164 THR A CA 1
ATOM 1259 C C . THR A 1 164 ? -6.114 14.543 -15.908 1.00 81.56 164 THR A C 1
ATOM 1261 O O . THR A 1 164 ? -5.137 15.283 -15.759 1.00 81.56 164 THR A O 1
ATOM 1264 N N . VAL A 1 165 ? -6.076 13.483 -16.722 1.00 77.00 165 VAL A N 1
ATOM 1265 C CA . VAL A 1 165 ? -4.874 13.142 -17.513 1.00 77.00 165 VAL A CA 1
ATOM 1266 C C . VAL A 1 165 ? -4.446 14.315 -18.404 1.00 77.00 165 VAL A C 1
ATOM 1268 O O . VAL A 1 165 ? -3.263 14.644 -18.472 1.00 77.00 165 VAL A O 1
ATOM 1271 N N . GLY A 1 166 ? -5.403 15.022 -19.012 1.00 74.38 166 GLY A N 1
ATOM 1272 C CA . GLY A 1 166 ? -5.135 16.225 -19.802 1.00 74.38 166 GLY A CA 1
ATOM 1273 C C . GLY A 1 166 ? -4.446 17.334 -18.996 1.00 74.38 166 GLY A C 1
ATOM 1274 O O . GLY A 1 166 ? -3.525 17.983 -19.491 1.00 74.38 166 GLY A O 1
ATOM 1275 N N . LYS A 1 167 ? -4.845 17.517 -17.730 1.00 81.06 167 LYS A N 1
ATOM 1276 C CA . LYS A 1 167 ? -4.260 18.514 -16.814 1.00 81.06 167 LYS A CA 1
ATOM 1277 C C . LYS A 1 167 ? -2.955 18.050 -16.166 1.00 81.06 167 LYS A C 1
ATOM 1279 O O . LYS A 1 167 ? -2.158 18.892 -15.759 1.00 81.06 167 LYS A O 1
ATOM 1284 N N . LEU A 1 168 ? -2.717 16.741 -16.087 1.00 79.44 168 LEU A N 1
ATOM 1285 C CA . LEU A 1 168 ? -1.468 16.174 -15.581 1.00 79.44 168 LEU A CA 1
ATOM 1286 C C . LEU A 1 168 ? -0.274 16.610 -16.442 1.00 79.44 168 LEU A C 1
ATOM 1288 O O . LEU A 1 168 ? 0.777 16.924 -15.894 1.00 79.44 168 LEU A O 1
ATOM 1292 N N . GLY A 1 169 ? -0.457 16.707 -17.765 1.00 74.00 169 GLY A N 1
ATOM 1293 C CA . GLY A 1 169 ? 0.572 17.209 -18.687 1.00 74.00 169 GLY A CA 1
ATOM 1294 C C . GLY A 1 169 ? 1.033 18.608 -18.319 1.00 74.00 169 GLY A C 1
ATOM 1295 O O . GLY A 1 169 ? 2.214 18.823 -18.069 1.00 74.00 169 GLY A O 1
ATOM 1296 N N . ALA A 1 170 ? 0.082 19.527 -18.152 1.00 76.50 170 ALA A N 1
ATOM 1297 C CA . ALA A 1 170 ? 0.379 20.886 -17.715 1.00 76.50 170 ALA A CA 1
ATOM 1298 C C . ALA A 1 170 ? 1.056 20.925 -16.331 1.00 76.50 170 ALA A C 1
ATOM 1300 O O . ALA A 1 170 ? 1.991 21.696 -16.130 1.00 76.50 170 ALA A O 1
ATOM 1301 N N . ALA A 1 171 ? 0.629 20.076 -15.389 1.00 72.25 171 ALA A N 1
ATOM 1302 C CA . ALA A 1 171 ? 1.222 20.005 -14.051 1.00 72.25 171 ALA A CA 1
ATOM 1303 C C . ALA A 1 171 ? 2.673 19.488 -14.047 1.00 72.25 171 ALA A C 1
ATOM 1305 O O . ALA A 1 171 ? 3.431 19.822 -13.140 1.00 72.25 171 ALA A O 1
ATOM 1306 N N . LEU A 1 172 ? 3.055 18.702 -15.056 1.00 70.56 172 LEU A N 1
ATOM 1307 C CA . LEU A 1 172 ? 4.412 18.196 -15.261 1.00 70.56 172 LEU A CA 1
ATOM 1308 C C . LEU A 1 172 ? 5.258 19.099 -16.183 1.00 70.56 172 LEU A C 1
ATOM 1310 O O . LEU A 1 172 ? 6.390 18.746 -16.500 1.00 70.56 172 LEU A O 1
ATOM 1314 N N . GLY A 1 173 ? 4.724 20.245 -16.628 1.00 65.44 173 GLY A N 1
ATOM 1315 C CA . GLY A 1 173 ? 5.406 21.141 -17.570 1.00 65.44 173 GLY A CA 1
ATOM 1316 C C . GLY A 1 173 ? 5.503 20.584 -18.995 1.00 65.44 173 GLY A C 1
ATOM 1317 O O . GLY A 1 173 ? 6.425 20.925 -19.731 1.00 65.44 173 GLY A O 1
ATOM 1318 N N . LEU A 1 174 ? 4.578 19.703 -19.382 1.00 67.50 174 LEU A N 1
ATOM 1319 C CA . LEU A 1 174 ? 4.593 18.967 -20.647 1.00 67.50 174 LEU A CA 1
ATOM 1320 C C . LEU A 1 174 ? 3.612 19.554 -21.668 1.00 67.50 174 LEU A C 1
ATOM 1322 O O . LEU A 1 174 ? 2.605 20.151 -21.269 1.00 67.50 174 LEU A O 1
ATOM 1326 N N . PRO A 1 175 ? 3.856 19.357 -22.982 1.00 62.59 175 PRO A N 1
ATOM 1327 C CA . PRO A 1 175 ? 2.850 19.630 -24.002 1.00 62.59 175 PRO A CA 1
ATOM 1328 C C . PRO A 1 175 ? 1.531 18.886 -23.694 1.00 62.59 175 PRO A C 1
ATOM 1330 O O . PRO A 1 175 ? 1.533 17.886 -22.967 1.00 62.59 175 PRO A O 1
ATOM 1333 N N . PRO A 1 176 ? 0.386 19.397 -24.186 1.00 59.66 176 PRO A N 1
ATOM 1334 C CA . PRO A 1 176 ? -0.947 18.948 -23.780 1.00 59.66 176 PRO A CA 1
ATOM 1335 C C . PRO A 1 176 ? -1.165 17.430 -23.920 1.00 59.66 176 PRO A C 1
ATOM 1337 O O . PRO A 1 176 ? -0.562 16.764 -24.755 1.00 59.66 176 PRO A O 1
ATOM 1340 N N . GLY A 1 177 ? -2.047 16.896 -23.064 1.00 62.91 177 GLY A N 1
ATOM 1341 C CA . GLY A 1 177 ? -2.066 15.506 -22.582 1.00 62.91 177 GLY A CA 1
ATOM 1342 C C . GLY A 1 177 ? -2.235 14.337 -23.563 1.00 62.91 177 GLY A C 1
ATOM 1343 O O . GLY A 1 177 ? -2.339 13.210 -23.083 1.00 62.91 177 GLY A O 1
ATOM 1344 N N . GLU A 1 178 ? -2.227 14.529 -24.882 1.00 70.62 178 GLU A N 1
ATOM 1345 C CA . GLU A 1 178 ? -2.286 13.415 -25.848 1.00 70.62 178 GLU A CA 1
ATOM 1346 C C . GLU A 1 178 ? -1.086 12.466 -25.714 1.00 70.62 178 GLU A C 1
ATOM 1348 O O . GLU A 1 178 ? -1.243 11.244 -25.755 1.00 70.62 178 GLU A O 1
ATOM 1353 N N . ASP A 1 179 ? 0.098 13.019 -25.456 1.00 71.94 179 ASP A N 1
ATOM 1354 C CA . ASP A 1 179 ? 1.336 12.262 -25.264 1.00 71.94 179 ASP A CA 1
ATOM 1355 C C . ASP A 1 179 ? 1.312 11.414 -23.982 1.00 71.94 179 ASP A C 1
ATOM 1357 O O . ASP A 1 179 ? 1.676 10.235 -23.994 1.00 71.94 179 ASP A O 1
ATOM 1361 N N . LEU A 1 180 ? 0.805 11.974 -22.881 1.00 75.94 180 LEU A N 1
ATOM 1362 C CA . LEU A 1 180 ? 0.621 11.235 -21.629 1.00 75.94 180 LEU A CA 1
ATOM 1363 C C . LEU A 1 180 ? -0.432 10.138 -21.765 1.00 75.94 180 LEU A C 1
ATOM 1365 O O . LEU A 1 180 ? -0.213 9.014 -21.315 1.00 75.94 180 LEU A O 1
ATOM 1369 N N . VAL A 1 181 ? -1.562 10.441 -22.409 1.00 81.44 181 VAL A N 1
ATOM 1370 C CA . VAL A 1 181 ? -2.604 9.449 -22.693 1.00 81.44 181 VAL A CA 1
ATOM 1371 C C . VAL A 1 181 ? -2.032 8.305 -23.523 1.00 81.44 181 VAL A C 1
ATOM 1373 O O . VAL A 1 181 ? -2.308 7.145 -23.225 1.00 81.44 181 VAL A O 1
ATOM 1376 N N . LYS A 1 182 ? -1.208 8.599 -24.532 1.00 79.50 182 LYS A N 1
ATOM 1377 C CA . LYS A 1 182 ? -0.550 7.583 -25.360 1.00 79.50 182 LYS A CA 1
ATOM 1378 C C . LYS A 1 182 ? 0.386 6.695 -24.537 1.00 79.50 182 LYS A C 1
ATOM 1380 O O . LYS A 1 182 ? 0.302 5.474 -24.668 1.00 79.50 182 LYS A O 1
ATOM 1385 N N . GLY A 1 183 ? 1.204 7.282 -23.662 1.00 78.75 183 GLY A N 1
ATOM 1386 C CA . GLY A 1 183 ? 2.077 6.530 -22.756 1.00 78.75 183 GLY A CA 1
ATOM 1387 C C . GLY A 1 183 ? 1.289 5.620 -21.810 1.00 78.75 183 GLY A C 1
ATOM 1388 O O . GLY A 1 183 ? 1.556 4.421 -21.734 1.00 78.75 183 GLY A O 1
ATOM 1389 N N . PHE A 1 184 ? 0.239 6.139 -21.167 1.00 82.00 184 PHE A N 1
ATOM 1390 C CA . PHE A 1 184 ? -0.617 5.327 -20.300 1.00 82.00 184 PHE A CA 1
ATOM 1391 C C . PHE A 1 184 ? -1.386 4.245 -21.070 1.00 82.00 184 PHE A C 1
ATOM 1393 O O . PHE A 1 184 ? -1.421 3.102 -20.626 1.00 82.00 184 PHE A O 1
ATOM 1400 N N . ARG A 1 185 ? -1.958 4.534 -22.246 1.00 82.12 185 ARG A N 1
ATOM 1401 C CA . ARG A 1 185 ? -2.636 3.518 -23.080 1.00 82.12 185 ARG A CA 1
ATOM 1402 C C . ARG A 1 185 ? -1.722 2.338 -23.399 1.00 82.12 185 ARG A C 1
ATOM 1404 O O . ARG A 1 185 ? -2.180 1.202 -23.404 1.00 82.12 185 ARG A O 1
ATOM 1411 N N . ARG A 1 186 ? -0.437 2.599 -23.634 1.00 77.62 186 ARG A N 1
ATOM 1412 C CA . ARG A 1 186 ? 0.562 1.555 -23.895 1.00 77.62 186 ARG A CA 1
ATOM 1413 C C . ARG A 1 186 ? 0.990 0.811 -22.640 1.00 77.62 186 ARG A C 1
ATOM 1415 O O . ARG A 1 186 ? 1.183 -0.397 -22.704 1.00 77.62 186 ARG A O 1
ATOM 1422 N N . ALA A 1 187 ? 1.096 1.501 -21.507 1.00 76.38 187 ALA A N 1
ATOM 1423 C CA . ALA A 1 187 ? 1.351 0.858 -20.220 1.00 76.38 187 ALA A CA 1
ATOM 1424 C C . ALA A 1 187 ? 0.175 -0.032 -19.769 1.00 76.38 187 ALA A C 1
ATOM 1426 O O . ALA A 1 187 ? 0.393 -1.027 -19.079 1.00 76.38 187 ALA A O 1
ATOM 1427 N N . PHE A 1 188 ? -1.052 0.282 -20.204 1.00 75.69 188 PHE A N 1
ATOM 1428 C CA . PHE A 1 188 ? -2.284 -0.451 -19.902 1.00 75.69 188 PHE A CA 1
ATOM 1429 C C . PHE A 1 188 ? -2.980 -0.989 -21.175 1.00 75.69 188 PHE A C 1
ATOM 1431 O O . PHE A 1 188 ? -4.138 -0.645 -21.426 1.00 75.69 188 PHE A O 1
ATOM 1438 N N . PRO A 1 189 ? -2.329 -1.857 -21.974 1.00 68.19 189 PRO A N 1
ATOM 1439 C CA . PRO A 1 189 ? -2.771 -2.175 -23.338 1.00 68.19 189 PRO A CA 1
ATOM 1440 C C . PRO A 1 189 ? -4.088 -2.962 -23.404 1.00 68.19 189 PRO A C 1
ATOM 1442 O O . PRO A 1 189 ? -4.779 -2.945 -24.416 1.00 68.19 189 PRO A O 1
ATOM 1445 N N . VAL A 1 190 ? -4.437 -3.647 -22.317 1.00 66.88 190 VAL A N 1
ATOM 1446 C CA . VAL A 1 190 ? -5.624 -4.508 -22.196 1.00 66.88 190 VAL A CA 1
ATOM 1447 C C . VAL A 1 190 ? -6.716 -3.873 -21.323 1.00 66.88 190 VAL A C 1
ATOM 1449 O O . VAL A 1 190 ? -7.775 -4.455 -21.122 1.00 66.88 190 VAL A O 1
ATOM 1452 N N . SER A 1 191 ? -6.488 -2.653 -20.826 1.00 65.69 191 SER A N 1
ATOM 1453 C CA . SER A 1 191 ? -7.495 -1.860 -20.118 1.00 65.69 191 SER A CA 1
ATOM 1454 C C . SER A 1 191 ? -8.341 -1.062 -21.116 1.00 65.69 191 SER A C 1
ATOM 1456 O O . SER A 1 191 ? -7.809 -0.584 -22.119 1.00 65.69 191 SER A O 1
ATOM 1458 N N . PRO A 1 192 ? -9.637 -0.822 -20.843 1.00 69.69 192 PRO A N 1
ATOM 1459 C CA . PRO A 1 192 ? -10.432 0.130 -21.609 1.00 69.69 192 PRO A CA 1
ATOM 1460 C C . PRO A 1 192 ? -9.717 1.467 -21.786 1.00 69.69 192 PRO A C 1
ATOM 1462 O O . PRO A 1 192 ? -9.056 1.952 -20.863 1.00 69.69 192 PRO A O 1
ATOM 1465 N N . ALA A 1 193 ? -9.853 2.048 -22.977 1.00 76.62 193 ALA A N 1
ATOM 1466 C CA . ALA A 1 193 ? -9.025 3.158 -23.435 1.00 76.62 193 ALA A CA 1
ATOM 1467 C C . ALA A 1 193 ? -8.918 4.268 -22.380 1.00 76.62 193 ALA A C 1
ATOM 1469 O O . ALA A 1 193 ? -9.929 4.819 -21.944 1.00 76.62 193 ALA A O 1
ATOM 1470 N N . ILE A 1 194 ? -7.688 4.556 -21.949 1.00 81.19 194 ILE A N 1
ATOM 1471 C CA . ILE A 1 194 ? -7.400 5.705 -21.085 1.00 81.19 194 ILE A CA 1
ATOM 1472 C C . ILE A 1 194 ? -7.619 6.976 -21.902 1.00 81.19 194 ILE A C 1
ATOM 1474 O O . ILE A 1 194 ? -7.284 7.009 -23.086 1.00 81.19 194 ILE A O 1
ATOM 1478 N N . ASP A 1 195 ? -8.200 8.008 -21.315 1.00 83.25 195 ASP A N 1
ATOM 1479 C CA . ASP A 1 195 ? -8.578 9.234 -22.017 1.00 83.25 195 ASP A CA 1
ATOM 1480 C C . ASP A 1 195 ? -8.129 10.490 -21.272 1.00 83.25 195 ASP A C 1
ATOM 1482 O O . ASP A 1 195 ? -7.800 10.437 -20.087 1.00 83.25 195 ASP A O 1
ATOM 1486 N N . VAL A 1 196 ? -8.118 11.630 -21.963 1.00 82.44 196 VAL A N 1
ATOM 1487 C CA . VAL A 1 196 ? -7.696 12.926 -21.405 1.00 82.44 196 VAL A CA 1
ATOM 1488 C C . VAL A 1 196 ? -8.549 13.350 -20.206 1.00 82.44 196 VAL A C 1
ATOM 1490 O O . VAL A 1 196 ? -8.047 14.022 -19.302 1.00 82.44 196 VAL A O 1
ATOM 1493 N N . ASP A 1 197 ? -9.808 12.915 -20.174 1.00 83.50 197 ASP A N 1
ATOM 1494 C CA . ASP A 1 197 ? -10.776 13.221 -19.118 1.00 83.50 197 ASP A CA 1
ATOM 1495 C C . ASP A 1 197 ? -10.757 12.219 -17.959 1.00 83.50 197 ASP A C 1
ATOM 1497 O O . ASP A 1 197 ? -11.462 12.415 -16.965 1.00 83.50 197 ASP A O 1
ATOM 1501 N N . ASP A 1 198 ? -9.959 11.149 -18.050 1.00 83.81 198 ASP A N 1
ATOM 1502 C CA . ASP A 1 198 ? -9.839 10.216 -16.936 1.00 83.81 198 ASP A CA 1
ATOM 1503 C C . ASP A 1 198 ? -9.229 10.925 -15.720 1.00 83.81 198 ASP A C 1
ATOM 1505 O O . ASP A 1 198 ? -8.302 11.738 -15.818 1.00 83.81 198 ASP A O 1
ATOM 1509 N N . VAL A 1 199 ? -9.780 10.611 -14.550 1.00 85.88 199 VAL A N 1
ATOM 1510 C CA . VAL A 1 199 ? -9.323 11.163 -13.278 1.00 85.88 199 VAL A CA 1
ATOM 1511 C C . VAL A 1 199 ? -7.987 10.529 -12.907 1.00 85.88 199 VAL A C 1
ATOM 1513 O O . VAL A 1 199 ? -7.813 9.315 -13.004 1.00 85.88 199 VAL A O 1
ATOM 1516 N N . VAL A 1 200 ? -7.059 11.360 -12.450 1.00 85.62 200 VAL A N 1
ATOM 1517 C CA . VAL A 1 200 ? -5.769 10.982 -11.887 1.00 85.62 200 VAL A CA 1
ATOM 1518 C C . VAL A 1 200 ? -5.717 11.464 -10.441 1.00 85.62 200 VAL A C 1
ATOM 1520 O O . VAL A 1 200 ? -5.724 12.665 -10.169 1.00 85.62 200 VAL A O 1
ATOM 1523 N N . PHE A 1 201 ? -5.632 10.525 -9.508 1.00 81.75 201 PHE A N 1
ATOM 1524 C CA . PHE A 1 201 ? -5.338 10.799 -8.108 1.00 81.75 201 PHE A CA 1
ATOM 1525 C C . PHE A 1 201 ? -3.832 10.810 -7.898 1.00 81.75 201 PHE A C 1
ATOM 1527 O O . PHE A 1 201 ? -3.159 9.811 -8.130 1.00 81.75 201 PHE A O 1
ATOM 1534 N N . VAL A 1 202 ? -3.290 11.915 -7.414 1.00 80.06 202 VAL A N 1
ATOM 1535 C CA . VAL A 1 202 ? -1.871 12.033 -7.088 1.00 80.06 202 VAL A CA 1
ATOM 1536 C C . VAL A 1 202 ? -1.734 12.073 -5.580 1.00 80.06 202 VAL A C 1
ATOM 1538 O O . VAL A 1 202 ? -2.106 13.062 -4.960 1.00 80.06 202 VAL A O 1
ATOM 1541 N N . SER A 1 203 ? -1.206 11.002 -4.990 1.00 72.38 203 SER A N 1
ATOM 1542 C CA . SER A 1 203 ? -1.137 10.869 -3.526 1.00 72.38 203 SER A CA 1
ATOM 1543 C C . SER A 1 203 ? -0.269 11.930 -2.846 1.00 72.38 203 SER A C 1
ATOM 1545 O O . SER A 1 203 ? -0.541 12.266 -1.705 1.00 72.38 203 SER A O 1
ATOM 1547 N N . HIS A 1 204 ? 0.743 12.470 -3.534 1.00 73.50 204 HIS A N 1
ATOM 1548 C CA . HIS A 1 204 ? 1.639 13.495 -2.999 1.00 73.50 204 HIS A CA 1
ATOM 1549 C C . HIS A 1 204 ? 1.855 14.588 -4.038 1.00 73.50 204 HIS A C 1
ATOM 1551 O O . HIS A 1 204 ? 2.488 14.346 -5.063 1.00 73.50 204 HIS A O 1
ATOM 1557 N N . ARG A 1 205 ? 1.380 15.812 -3.787 1.00 74.94 205 ARG A N 1
ATOM 1558 C CA . ARG A 1 205 ? 1.497 16.915 -4.758 1.00 74.94 205 ARG A CA 1
ATOM 1559 C C . ARG A 1 205 ? 2.948 17.205 -5.146 1.00 74.94 205 ARG A C 1
ATOM 1561 O O . ARG A 1 205 ? 3.222 17.486 -6.314 1.00 74.94 205 ARG A O 1
ATOM 1568 N N . LYS A 1 206 ? 3.868 17.114 -4.179 1.00 76.94 206 LYS A N 1
ATOM 1569 C CA . LYS A 1 206 ? 5.307 17.342 -4.380 1.00 76.94 206 LYS A CA 1
ATOM 1570 C C . LYS A 1 206 ? 5.909 16.432 -5.454 1.00 76.94 206 LYS A C 1
ATOM 1572 O O . LYS A 1 206 ? 6.821 16.872 -6.146 1.00 76.94 206 LYS A O 1
ATOM 1577 N N . ILE A 1 207 ? 5.356 15.229 -5.665 1.00 76.75 207 ILE A N 1
ATOM 1578 C CA . ILE A 1 207 ? 5.871 14.296 -6.676 1.00 76.75 207 ILE A CA 1
ATOM 1579 C C . ILE A 1 207 ? 5.824 14.906 -8.079 1.00 76.75 207 ILE A C 1
ATOM 1581 O O . ILE A 1 207 ? 6.771 14.761 -8.837 1.00 76.75 207 ILE A O 1
ATOM 1585 N N . LEU A 1 208 ? 4.770 15.661 -8.412 1.00 79.44 208 LEU A N 1
ATOM 1586 C CA . LEU A 1 208 ? 4.647 16.281 -9.733 1.00 79.44 208 LEU A CA 1
ATOM 1587 C C . LEU A 1 208 ? 5.700 17.367 -9.936 1.00 79.44 208 LEU A C 1
ATOM 1589 O O . LEU A 1 208 ? 6.297 17.441 -11.003 1.00 79.44 208 LEU A O 1
ATOM 1593 N N . GLY A 1 209 ? 5.947 18.178 -8.903 1.00 81.69 209 GLY A N 1
ATOM 1594 C CA . GLY A 1 209 ? 6.973 19.218 -8.948 1.00 81.69 209 GLY A CA 1
ATOM 1595 C C . GLY A 1 209 ? 8.376 18.636 -9.105 1.00 81.69 209 GLY A C 1
ATOM 1596 O O . GLY A 1 209 ? 9.165 19.150 -9.890 1.00 81.69 209 GLY A O 1
ATOM 1597 N N . ILE A 1 210 ? 8.662 17.529 -8.420 1.00 81.38 210 ILE A N 1
ATOM 1598 C CA . ILE A 1 210 ? 9.952 16.839 -8.514 1.00 81.38 210 ILE A CA 1
ATOM 1599 C C . ILE A 1 210 ? 10.136 16.209 -9.886 1.00 81.38 210 ILE A C 1
ATOM 1601 O O . ILE A 1 210 ? 11.167 16.421 -10.511 1.00 81.38 210 ILE A O 1
ATOM 1605 N N . LEU A 1 211 ? 9.128 15.500 -10.396 1.00 81.44 211 LEU A N 1
ATOM 1606 C CA . LEU A 1 211 ? 9.188 14.924 -11.738 1.00 81.44 211 LEU A CA 1
ATOM 1607 C C . LEU A 1 211 ? 9.382 16.009 -12.800 1.00 81.44 211 LEU A C 1
ATOM 1609 O O . LEU A 1 211 ? 10.241 15.862 -13.663 1.00 81.44 211 LEU A O 1
ATOM 1613 N N . ALA A 1 212 ? 8.642 17.117 -12.706 1.00 84.06 212 ALA A N 1
ATOM 1614 C CA . ALA A 1 212 ? 8.817 18.262 -13.595 1.00 84.06 212 ALA A CA 1
ATOM 1615 C C . ALA A 1 212 ? 10.237 18.845 -13.500 1.00 84.06 212 ALA A C 1
ATOM 1617 O O . ALA A 1 212 ? 10.849 19.144 -14.525 1.00 84.06 212 ALA A O 1
ATOM 1618 N N . SER A 1 213 ? 10.782 18.961 -12.284 1.00 86.62 213 SER A N 1
ATOM 1619 C CA . SER A 1 213 ? 12.152 19.426 -12.047 1.00 86.62 213 SER A CA 1
ATOM 1620 C C . SER A 1 213 ? 13.177 18.491 -12.684 1.00 86.62 213 SER A C 1
ATOM 1622 O O . SER A 1 213 ? 13.986 18.945 -13.484 1.00 86.62 213 SER A O 1
ATOM 1624 N N . LEU A 1 214 ? 13.103 17.186 -12.411 1.00 87.56 214 LEU A N 1
ATOM 1625 C CA . LEU A 1 214 ? 14.004 16.183 -12.983 1.00 87.56 214 LEU A CA 1
ATOM 1626 C C . LEU A 1 214 ? 13.963 16.205 -14.515 1.00 87.56 214 LEU A C 1
ATOM 1628 O O . LEU A 1 214 ? 15.008 16.198 -15.164 1.00 87.56 214 LEU A O 1
ATOM 1632 N N . ILE A 1 215 ? 12.763 16.279 -15.103 1.00 86.19 215 ILE A N 1
ATOM 1633 C CA . ILE A 1 215 ? 12.582 16.357 -16.561 1.00 86.19 215 ILE A CA 1
ATOM 1634 C C . ILE A 1 215 ? 13.201 17.638 -17.123 1.00 86.19 215 ILE A C 1
ATOM 1636 O O . ILE A 1 215 ? 13.811 17.596 -18.188 1.00 86.19 215 ILE A O 1
ATOM 1640 N N . THR A 1 216 ? 13.070 18.763 -16.419 1.00 87.44 216 THR A N 1
ATOM 1641 C CA . THR A 1 216 ? 13.633 20.053 -16.843 1.00 87.44 216 THR A CA 1
ATOM 1642 C C . THR A 1 216 ? 15.160 20.066 -16.754 1.00 87.44 216 THR A C 1
ATOM 1644 O O . THR A 1 216 ? 15.813 20.584 -17.655 1.00 87.44 216 THR A O 1
ATOM 1647 N N . VAL A 1 217 ? 15.727 19.495 -15.687 1.00 90.50 217 VAL A N 1
ATOM 1648 C CA . VAL A 1 217 ? 17.174 19.492 -15.419 1.00 90.50 217 VAL A CA 1
ATOM 1649 C C . VAL A 1 217 ? 17.912 18.513 -16.332 1.00 90.50 217 VAL A C 1
ATOM 1651 O O . VAL A 1 217 ? 18.893 18.893 -16.966 1.00 90.50 217 VAL A O 1
ATOM 1654 N N . HIS A 1 218 ? 17.440 17.268 -16.433 1.00 90.00 218 HIS A N 1
ATOM 1655 C CA . HIS A 1 218 ? 18.162 16.205 -17.144 1.00 90.00 218 HIS A CA 1
ATOM 1656 C C . HIS A 1 218 ? 17.617 15.927 -18.548 1.00 90.00 218 HIS A C 1
ATOM 1658 O O . HIS A 1 218 ? 18.311 15.356 -19.384 1.00 90.00 218 HIS A O 1
ATOM 1664 N N . GLY A 1 219 ? 16.373 16.310 -18.836 1.00 88.25 219 GLY A N 1
ATOM 1665 C CA . GLY A 1 219 ? 15.684 15.921 -20.063 1.00 88.25 219 GLY A CA 1
ATOM 1666 C C . GLY A 1 219 ? 15.130 14.490 -20.025 1.00 88.25 219 GLY A C 1
ATOM 1667 O O . GLY A 1 219 ? 15.512 13.645 -19.218 1.00 88.25 219 GLY A O 1
ATOM 1668 N N . ALA A 1 220 ? 14.205 14.193 -20.943 1.00 84.69 220 ALA A N 1
ATOM 1669 C CA . ALA A 1 220 ? 13.493 12.911 -20.970 1.00 84.69 220 ALA A CA 1
ATOM 1670 C C . ALA A 1 220 ? 14.391 11.709 -21.302 1.00 84.69 220 ALA A C 1
ATOM 1672 O O . ALA A 1 220 ? 14.182 10.612 -20.784 1.00 84.69 220 ALA A O 1
ATOM 1673 N N . ARG A 1 221 ? 15.381 11.903 -22.184 1.00 85.69 221 ARG A N 1
ATOM 1674 C CA . ARG A 1 221 ? 16.252 10.820 -22.652 1.00 85.69 221 ARG A CA 1
ATOM 1675 C C . ARG A 1 221 ? 17.185 10.317 -21.541 1.00 85.69 221 ARG A C 1
ATOM 1677 O O . ARG A 1 221 ? 17.101 9.123 -21.269 1.00 85.69 221 ARG A O 1
ATOM 1684 N N . PRO A 1 222 ? 17.987 11.158 -20.858 1.00 87.69 222 PRO A N 1
ATOM 1685 C CA . PRO A 1 222 ? 18.820 10.689 -19.747 1.00 87.69 222 PRO A CA 1
ATOM 1686 C C . PRO A 1 222 ? 18.003 10.036 -18.630 1.00 87.69 222 PRO A C 1
ATOM 1688 O O . PRO A 1 222 ? 18.373 8.973 -18.151 1.00 87.69 222 PRO A O 1
ATOM 1691 N N . LEU A 1 223 ? 16.826 10.580 -18.298 1.00 87.19 223 LEU A N 1
ATOM 1692 C CA . LEU A 1 223 ? 15.924 9.947 -17.326 1.00 87.19 223 LEU A CA 1
ATOM 1693 C C . LEU A 1 223 ? 15.405 8.576 -17.773 1.00 87.19 223 LEU A C 1
ATOM 1695 O O . LEU A 1 223 ? 15.191 7.702 -16.940 1.00 87.19 223 LEU A O 1
ATOM 1699 N N . THR A 1 224 ? 15.196 8.373 -19.075 1.00 85.44 224 THR A N 1
ATOM 1700 C CA . THR A 1 224 ? 14.802 7.060 -19.605 1.00 85.44 224 THR A CA 1
ATOM 1701 C C . THR A 1 224 ? 15.943 6.055 -19.453 1.00 85.44 224 THR A C 1
ATOM 1703 O O . THR A 1 224 ? 15.699 4.915 -19.060 1.00 85.44 224 THR A O 1
ATOM 1706 N N . GLU A 1 225 ? 17.187 6.471 -19.711 1.00 84.31 225 GLU A N 1
ATOM 1707 C CA . GLU A 1 225 ? 18.354 5.610 -19.484 1.00 84.31 225 GLU A CA 1
ATOM 1708 C C . GLU A 1 225 ? 18.585 5.354 -17.988 1.00 84.31 225 GLU A C 1
ATOM 1710 O O . GLU A 1 225 ? 18.857 4.217 -17.617 1.00 84.31 225 GLU A O 1
ATOM 1715 N N . PHE A 1 226 ? 18.351 6.338 -17.110 1.00 85.38 226 PHE A N 1
ATOM 1716 C CA . PHE A 1 226 ? 18.330 6.126 -15.657 1.00 85.38 226 PHE A CA 1
ATOM 1717 C C . PHE A 1 226 ? 17.286 5.085 -15.244 1.00 85.38 226 PHE A C 1
ATOM 1719 O O . PHE A 1 226 ? 17.587 4.197 -14.453 1.00 85.38 226 PHE A O 1
ATOM 1726 N N . VAL A 1 227 ? 16.065 5.147 -15.787 1.00 85.44 227 VAL A N 1
ATOM 1727 C CA . VAL A 1 227 ? 15.021 4.152 -15.495 1.00 85.44 227 VAL A CA 1
ATOM 1728 C C . VAL A 1 227 ? 15.479 2.753 -15.903 1.00 85.44 227 VAL A C 1
ATOM 1730 O O . VAL A 1 227 ? 15.341 1.821 -15.117 1.00 85.44 227 VAL A O 1
ATOM 1733 N N . ARG A 1 228 ? 16.064 2.590 -17.093 1.00 83.50 228 ARG A N 1
ATOM 1734 C CA . ARG A 1 228 ? 16.592 1.292 -17.549 1.00 83.50 228 ARG A CA 1
ATOM 1735 C C . ARG A 1 228 ? 17.751 0.806 -16.694 1.00 83.50 228 ARG A C 1
ATOM 1737 O O . ARG A 1 228 ? 17.776 -0.361 -16.313 1.00 83.50 228 ARG A O 1
ATOM 1744 N N . TRP A 1 229 ? 18.673 1.704 -16.368 1.00 83.06 229 TRP A N 1
ATOM 1745 C CA . TRP A 1 229 ? 19.777 1.441 -15.457 1.00 83.06 229 TRP A CA 1
ATOM 1746 C C . TRP A 1 229 ? 19.261 0.973 -14.091 1.00 83.06 229 TRP A C 1
ATOM 1748 O O . TRP A 1 229 ? 19.724 -0.035 -13.569 1.00 83.06 229 TRP A O 1
ATOM 1758 N N . TRP A 1 230 ? 18.231 1.624 -13.552 1.00 81.00 230 TRP A N 1
ATOM 1759 C CA . TRP A 1 230 ? 17.613 1.241 -12.288 1.00 81.00 230 TRP A CA 1
ATOM 1760 C C . TRP A 1 230 ? 16.910 -0.120 -12.361 1.00 81.00 230 TRP A C 1
ATOM 1762 O O . TRP A 1 230 ? 17.010 -0.923 -11.436 1.00 81.00 230 TRP A O 1
ATOM 1772 N N . VAL A 1 231 ? 16.224 -0.422 -13.466 1.00 81.38 231 VAL A N 1
ATOM 1773 C CA . VAL A 1 231 ? 15.640 -1.754 -13.689 1.00 81.38 231 VAL A CA 1
ATOM 1774 C C . VAL A 1 231 ? 16.737 -2.818 -13.709 1.00 81.38 231 VAL A C 1
ATOM 1776 O O . VAL A 1 231 ? 16.609 -3.831 -13.025 1.00 81.38 231 VAL A O 1
ATOM 1779 N N . LEU A 1 232 ? 17.834 -2.575 -14.429 1.00 79.44 232 LEU A N 1
ATOM 1780 C CA . LEU A 1 232 ? 19.004 -3.457 -14.433 1.00 79.44 232 LEU A CA 1
ATOM 1781 C C . LEU A 1 232 ? 19.605 -3.620 -13.041 1.00 79.44 232 LEU A C 1
ATOM 1783 O O . LEU A 1 232 ? 20.012 -4.719 -12.688 1.00 79.44 232 LEU A O 1
ATOM 1787 N N . LEU A 1 233 ? 19.627 -2.556 -12.244 1.00 76.50 233 LEU A N 1
ATOM 1788 C CA . LEU A 1 233 ? 20.116 -2.585 -10.873 1.00 76.50 233 LEU A CA 1
ATOM 1789 C C . LEU A 1 233 ? 19.265 -3.505 -9.994 1.00 76.50 233 LEU A C 1
ATOM 1791 O O . LEU A 1 233 ? 19.775 -4.456 -9.405 1.00 76.50 233 LEU A O 1
ATOM 1795 N N . VAL A 1 234 ? 17.958 -3.237 -9.926 1.00 74.56 234 VAL A N 1
ATOM 1796 C CA . VAL A 1 234 ? 17.028 -3.957 -9.045 1.00 74.56 234 VAL A CA 1
ATOM 1797 C C . VAL A 1 234 ? 16.882 -5.408 -9.488 1.00 74.56 234 VAL A C 1
ATOM 1799 O O . VAL A 1 234 ? 16.923 -6.326 -8.671 1.00 74.56 234 VAL A O 1
ATOM 1802 N N . VAL A 1 235 ? 16.734 -5.636 -10.791 1.00 75.50 235 VAL A N 1
ATOM 1803 C CA . VAL A 1 235 ? 16.542 -6.982 -11.326 1.00 75.50 235 VAL A CA 1
ATOM 1804 C C . VAL A 1 235 ? 17.866 -7.739 -11.403 1.00 75.50 235 VAL A C 1
ATOM 1806 O O . VAL A 1 235 ? 17.893 -8.939 -11.155 1.00 75.50 235 VAL A O 1
ATOM 1809 N N . GLY A 1 236 ? 18.979 -7.055 -11.661 1.00 73.56 236 GLY A N 1
ATOM 1810 C CA . GLY A 1 236 ? 20.327 -7.617 -11.576 1.00 73.56 236 GLY A CA 1
ATOM 1811 C C . GLY A 1 236 ? 20.658 -8.090 -10.164 1.00 73.56 236 GLY A C 1
ATOM 1812 O O . GLY A 1 236 ? 21.154 -9.200 -9.994 1.00 73.56 236 GLY A O 1
ATOM 1813 N N . PHE A 1 237 ? 20.272 -7.327 -9.140 1.00 72.31 237 PHE A N 1
ATOM 1814 C CA . PHE A 1 237 ? 20.365 -7.757 -7.742 1.00 72.31 237 PHE A CA 1
ATOM 1815 C C . PHE A 1 237 ? 19.541 -9.023 -7.473 1.00 72.31 237 PHE A C 1
ATOM 1817 O O . PHE A 1 237 ? 20.018 -9.969 -6.848 1.00 72.31 237 PHE A O 1
ATOM 1824 N N . LEU A 1 238 ? 18.322 -9.085 -8.017 1.00 69.75 238 LEU A N 1
ATOM 1825 C CA . LEU A 1 238 ? 17.505 -10.299 -8.007 1.00 69.75 238 LEU A CA 1
ATOM 1826 C C . LEU A 1 238 ? 18.089 -11.439 -8.848 1.00 69.75 238 LEU A C 1
ATOM 1828 O O . LEU A 1 238 ? 17.617 -12.558 -8.688 1.00 69.75 238 LEU A O 1
ATOM 1832 N N . SER A 1 239 ? 19.081 -11.172 -9.708 1.00 68.88 239 SER A N 1
ATOM 1833 C CA . SER A 1 239 ? 19.675 -12.098 -10.686 1.00 68.88 239 SER A CA 1
ATOM 1834 C C . SER A 1 239 ? 21.088 -12.575 -10.329 1.00 68.88 239 SER A C 1
ATOM 1836 O O . SER A 1 239 ? 21.524 -13.600 -10.845 1.00 68.88 239 SER A O 1
ATOM 1838 N N . ASP A 1 240 ? 21.761 -11.973 -9.348 1.00 72.25 240 ASP A N 1
ATOM 1839 C CA . ASP A 1 240 ? 23.045 -12.473 -8.842 1.00 72.25 240 ASP A CA 1
ATOM 1840 C C . ASP A 1 240 ? 23.243 -12.167 -7.347 1.00 72.25 240 ASP A C 1
ATOM 1842 O O . ASP A 1 240 ? 23.565 -11.051 -6.942 1.00 72.25 240 ASP A O 1
ATOM 1846 N N . SER A 1 241 ? 23.075 -13.194 -6.507 1.00 64.56 241 SER A N 1
ATOM 1847 C CA . SER A 1 241 ? 23.281 -13.067 -5.057 1.00 64.56 241 SER A CA 1
ATOM 1848 C C . SER A 1 241 ? 24.759 -13.051 -4.642 1.00 64.56 241 SER A C 1
ATOM 1850 O O . SER A 1 241 ? 25.068 -12.661 -3.511 1.00 64.56 241 SER A O 1
ATOM 1852 N N . THR A 1 242 ? 25.681 -13.462 -5.525 1.00 66.50 242 THR A N 1
ATOM 1853 C CA . THR A 1 242 ? 27.124 -13.492 -5.230 1.00 66.50 242 THR A CA 1
ATOM 1854 C C . THR A 1 242 ? 27.680 -12.080 -5.102 1.00 66.50 242 THR A C 1
ATOM 1856 O O . THR A 1 242 ? 28.403 -11.797 -4.148 1.00 66.50 242 THR A O 1
ATOM 1859 N N . PHE A 1 243 ? 27.210 -11.163 -5.949 1.00 63.44 243 PHE A N 1
ATOM 1860 C CA . PHE A 1 243 ? 27.572 -9.751 -5.896 1.00 63.44 243 PHE A CA 1
ATOM 1861 C C . PHE A 1 243 ? 27.293 -9.128 -4.519 1.00 63.44 243 PHE A C 1
ATOM 1863 O O . PHE A 1 243 ? 28.134 -8.422 -3.960 1.00 63.44 243 PHE A O 1
ATOM 1870 N N . ILE A 1 244 ? 26.131 -9.427 -3.933 1.00 60.59 244 ILE A N 1
ATOM 1871 C CA . ILE A 1 244 ? 25.731 -8.859 -2.642 1.00 60.59 244 ILE A CA 1
ATOM 1872 C C . ILE A 1 244 ? 26.594 -9.425 -1.506 1.00 60.59 244 ILE A C 1
ATOM 1874 O O . ILE A 1 244 ? 27.009 -8.688 -0.615 1.00 60.59 244 ILE A O 1
ATOM 1878 N N . ARG A 1 245 ? 26.914 -10.725 -1.558 1.00 62.84 245 ARG A N 1
ATOM 1879 C CA . ARG A 1 245 ? 27.794 -11.376 -0.571 1.00 62.84 245 ARG A CA 1
ATOM 1880 C C . ARG A 1 245 ? 29.212 -10.808 -0.580 1.00 62.84 245 ARG A C 1
ATOM 1882 O O . ARG A 1 245 ? 29.871 -10.845 0.453 1.00 62.84 245 ARG A O 1
ATOM 1889 N N . GLU A 1 246 ? 29.677 -10.313 -1.722 1.00 65.81 246 GLU A N 1
ATOM 1890 C CA . GLU A 1 246 ? 31.009 -9.717 -1.857 1.00 65.81 246 GLU A CA 1
ATOM 1891 C C . GLU A 1 246 ? 31.086 -8.273 -1.332 1.00 65.81 246 GLU A C 1
ATOM 1893 O O . GLU A 1 246 ? 32.171 -7.825 -0.967 1.00 65.81 246 GLU A O 1
ATOM 1898 N N . HIS A 1 247 ? 29.958 -7.553 -1.262 1.00 59.19 247 HIS A N 1
ATOM 1899 C CA . HIS A 1 247 ? 29.951 -6.101 -1.023 1.00 59.19 247 HIS A CA 1
ATOM 1900 C C . HIS A 1 247 ? 29.099 -5.638 0.172 1.00 59.19 247 HIS A C 1
ATOM 1902 O O . HIS A 1 247 ? 29.080 -4.442 0.466 1.00 59.19 247 HIS A O 1
ATOM 1908 N N . ALA A 1 248 ? 28.417 -6.547 0.875 1.00 62.25 248 ALA A N 1
ATOM 1909 C CA . ALA A 1 248 ? 27.603 -6.237 2.050 1.00 62.25 248 ALA A CA 1
ATOM 1910 C C . ALA A 1 248 ? 27.718 -7.324 3.137 1.00 62.25 248 ALA A C 1
ATOM 1912 O O . ALA A 1 248 ? 28.088 -8.467 2.865 1.00 62.25 248 ALA A O 1
ATOM 1913 N N . ASP A 1 249 ? 27.394 -6.971 4.388 1.00 64.56 249 ASP A N 1
ATOM 1914 C CA . ASP A 1 249 ? 27.345 -7.928 5.501 1.00 64.56 249 ASP A CA 1
ATOM 1915 C C . ASP A 1 249 ? 26.325 -9.033 5.189 1.00 64.56 249 ASP A C 1
ATOM 1917 O O . ASP A 1 249 ? 25.137 -8.764 5.012 1.00 64.56 249 ASP A O 1
ATOM 1921 N N . VAL A 1 250 ? 26.784 -10.288 5.154 1.00 60.53 250 VAL A N 1
ATOM 1922 C CA . VAL A 1 250 ? 25.989 -11.487 4.834 1.00 60.53 250 VAL A CA 1
ATOM 1923 C C . VAL A 1 250 ? 24.661 -11.534 5.597 1.00 60.53 250 VAL A C 1
ATOM 1925 O O . VAL A 1 250 ? 23.656 -12.007 5.055 1.00 60.53 250 VAL A O 1
ATOM 1928 N N . ARG A 1 251 ? 24.622 -11.041 6.841 1.00 65.12 251 ARG A N 1
ATOM 1929 C CA . ARG A 1 251 ? 23.387 -10.997 7.629 1.00 65.12 251 ARG A CA 1
ATOM 1930 C C . ARG A 1 251 ? 22.397 -9.966 7.091 1.00 65.12 251 ARG A C 1
ATOM 1932 O O . ARG A 1 251 ? 21.226 -10.297 6.921 1.00 65.12 251 ARG A O 1
ATOM 1939 N N . GLU A 1 252 ? 22.862 -8.758 6.791 1.00 66.94 252 GLU A N 1
ATOM 1940 C CA . GLU A 1 252 ? 22.030 -7.703 6.202 1.00 66.94 252 GLU A CA 1
ATOM 1941 C C . GLU A 1 252 ? 21.531 -8.120 4.813 1.00 66.94 252 GLU A C 1
ATOM 1943 O O . GLU A 1 252 ? 20.356 -7.947 4.499 1.00 66.94 252 GLU A O 1
ATOM 1948 N N . VAL A 1 253 ? 22.383 -8.775 4.019 1.00 66.19 253 VAL A N 1
ATOM 1949 C CA . VAL A 1 253 ? 22.017 -9.332 2.708 1.00 66.19 253 VAL A CA 1
ATOM 1950 C C . VAL A 1 253 ? 20.901 -10.358 2.820 1.00 66.19 253 VAL A C 1
ATOM 1952 O O . VAL A 1 253 ? 19.946 -10.308 2.051 1.00 66.19 253 VAL A O 1
ATOM 1955 N N . SER A 1 254 ? 21.000 -11.287 3.770 1.00 68.31 254 SER A N 1
ATOM 1956 C CA . SER A 1 254 ? 19.980 -12.318 3.975 1.00 68.31 254 SER A CA 1
ATOM 1957 C C . SER A 1 254 ? 18.632 -11.716 4.388 1.00 68.31 254 SER A C 1
ATOM 1959 O O . SER A 1 254 ? 17.587 -12.097 3.856 1.00 68.31 254 SER A O 1
ATOM 1961 N N . GLU A 1 255 ? 18.645 -10.730 5.290 1.00 69.81 255 GLU A N 1
ATOM 1962 C CA . GLU A 1 255 ? 17.439 -10.019 5.728 1.00 69.81 255 GLU A CA 1
ATOM 1963 C C . GLU A 1 255 ? 16.804 -9.223 4.570 1.00 69.81 255 GLU A C 1
ATOM 1965 O O . GLU A 1 255 ? 15.589 -9.303 4.359 1.00 69.81 255 GLU A O 1
ATOM 1970 N N . VAL A 1 256 ? 17.616 -8.526 3.766 1.00 68.00 256 VAL A N 1
ATOM 1971 C CA . VAL A 1 256 ? 17.162 -7.781 2.580 1.00 68.00 256 VAL A CA 1
ATOM 1972 C C . VAL A 1 256 ? 16.616 -8.721 1.508 1.00 68.00 256 VAL A C 1
ATOM 1974 O O . VAL A 1 256 ? 15.510 -8.501 1.023 1.00 68.00 256 VAL A O 1
ATOM 1977 N N . MET A 1 257 ? 17.333 -9.792 1.164 1.00 72.19 257 MET A N 1
ATOM 1978 C CA . MET A 1 257 ? 16.877 -10.775 0.175 1.00 72.19 257 MET A CA 1
ATOM 1979 C C . MET A 1 257 ? 15.574 -11.437 0.606 1.00 72.19 257 MET A C 1
ATOM 1981 O O . MET A 1 257 ? 14.669 -11.586 -0.210 1.00 72.19 257 MET A O 1
ATOM 1985 N N . THR A 1 258 ? 15.438 -11.766 1.893 1.00 76.44 258 THR A N 1
ATOM 1986 C CA . THR A 1 258 ? 14.176 -12.265 2.448 1.00 76.44 258 THR A CA 1
ATOM 1987 C C . THR A 1 258 ? 13.057 -11.268 2.212 1.00 76.44 258 THR A C 1
ATOM 1989 O O . THR A 1 258 ? 12.048 -11.637 1.618 1.00 76.44 258 THR A O 1
ATOM 1992 N N . LEU A 1 259 ? 13.252 -10.005 2.595 1.00 72.25 259 LEU A N 1
ATOM 1993 C CA . LEU A 1 259 ? 12.250 -8.959 2.416 1.00 72.25 259 LEU A CA 1
ATOM 1994 C C . LEU A 1 259 ? 11.858 -8.772 0.943 1.00 72.25 259 LEU A C 1
ATOM 1996 O O . LEU A 1 259 ? 10.664 -8.716 0.635 1.00 72.25 259 LEU A O 1
ATOM 2000 N N . VAL A 1 260 ? 12.837 -8.689 0.039 1.00 72.81 260 VAL A N 1
ATOM 2001 C CA . VAL A 1 260 ? 12.603 -8.509 -1.400 1.00 72.81 260 VAL A CA 1
ATOM 2002 C C . VAL A 1 260 ? 11.857 -9.720 -1.965 1.00 72.81 260 VAL A C 1
ATOM 2004 O O . VAL A 1 260 ? 10.781 -9.555 -2.535 1.00 72.81 260 VAL A O 1
ATOM 2007 N N . CYS A 1 261 ? 12.348 -10.940 -1.738 1.00 78.44 261 CYS A N 1
ATOM 2008 C CA . CYS A 1 261 ? 11.728 -12.165 -2.245 1.00 78.44 261 CYS A CA 1
ATOM 2009 C C . CYS A 1 261 ? 10.302 -12.374 -1.726 1.00 78.44 261 CYS A C 1
ATOM 2011 O O . CYS A 1 261 ? 9.417 -12.781 -2.489 1.00 78.44 261 CYS A O 1
ATOM 2013 N N . THR A 1 262 ? 10.045 -12.079 -0.447 1.00 76.81 262 THR A N 1
ATOM 2014 C CA . THR A 1 262 ? 8.690 -12.162 0.109 1.00 76.81 262 THR A CA 1
ATOM 2015 C C . THR A 1 262 ? 7.778 -11.096 -0.480 1.00 76.81 262 THR A C 1
ATOM 2017 O O . THR A 1 262 ? 6.656 -11.419 -0.853 1.00 76.81 262 THR A O 1
ATOM 2020 N N . THR A 1 263 ? 8.265 -9.860 -0.636 1.00 73.38 263 THR A N 1
ATOM 2021 C CA . THR A 1 263 ? 7.484 -8.751 -1.209 1.00 73.38 263 THR A CA 1
ATOM 2022 C C . THR A 1 263 ? 7.116 -9.035 -2.661 1.00 73.38 263 THR A C 1
ATOM 2024 O O . THR A 1 263 ? 5.962 -8.876 -3.057 1.00 73.38 263 THR A O 1
ATOM 2027 N N . GLU A 1 264 ? 8.071 -9.526 -3.449 1.00 75.62 264 GLU A N 1
ATOM 2028 C CA . GLU A 1 264 ? 7.852 -9.854 -4.854 1.00 75.62 264 GLU A CA 1
ATOM 2029 C C . GLU A 1 264 ? 6.905 -11.036 -5.029 1.00 75.62 264 GLU A C 1
ATOM 2031 O O . GLU A 1 264 ? 5.961 -10.987 -5.831 1.00 75.62 264 GLU A O 1
ATOM 2036 N N . THR A 1 265 ? 7.097 -12.087 -4.235 1.00 78.88 265 THR A N 1
ATOM 2037 C CA . THR A 1 265 ? 6.183 -13.226 -4.256 1.00 78.88 265 THR A CA 1
ATOM 2038 C C . THR A 1 265 ? 4.786 -12.799 -3.852 1.00 78.88 265 THR A C 1
ATOM 2040 O O . THR A 1 265 ? 3.824 -13.163 -4.519 1.00 78.88 265 THR A O 1
ATOM 2043 N N . GLU A 1 266 ? 4.644 -12.014 -2.793 1.00 75.06 266 GLU A N 1
ATOM 2044 C CA . GLU A 1 266 ? 3.346 -11.547 -2.328 1.00 75.06 266 GLU A CA 1
ATOM 2045 C C . GLU A 1 266 ? 2.669 -10.632 -3.328 1.00 75.06 266 GLU A C 1
ATOM 2047 O O . GLU A 1 266 ? 1.463 -10.701 -3.514 1.00 75.06 266 GLU A O 1
ATOM 2052 N N . ALA A 1 267 ? 3.407 -9.810 -4.046 1.00 72.94 267 ALA A N 1
ATOM 2053 C CA . ALA A 1 267 ? 2.761 -8.981 -5.035 1.00 72.94 267 ALA A CA 1
ATOM 2054 C C . ALA A 1 267 ? 2.369 -9.786 -6.301 1.00 72.94 267 ALA A C 1
ATOM 2056 O O . ALA A 1 267 ? 1.646 -9.274 -7.148 1.00 72.94 267 ALA A O 1
ATOM 2057 N N . THR A 1 268 ? 2.820 -11.043 -6.446 1.00 75.81 268 THR A N 1
ATOM 2058 C CA . THR A 1 268 ? 2.392 -12.008 -7.492 1.00 75.81 268 THR A CA 1
ATOM 2059 C C . THR A 1 268 ? 1.269 -12.926 -6.977 1.00 75.81 268 THR A C 1
ATOM 2061 O O . THR A 1 268 ? 0.276 -13.184 -7.647 1.00 75.81 268 THR A O 1
ATOM 2064 N N . HIS A 1 269 ? 1.391 -13.406 -5.742 1.00 79.19 269 HIS A N 1
ATOM 2065 C CA . HIS A 1 269 ? 0.555 -14.461 -5.156 1.00 79.19 269 HIS A CA 1
ATOM 2066 C C . HIS A 1 269 ? -0.239 -14.012 -3.931 1.00 79.19 269 HIS A C 1
ATOM 2068 O O . HIS A 1 269 ? -0.884 -14.829 -3.278 1.00 79.19 269 HIS A O 1
ATOM 2074 N N . GLY A 1 270 ? -0.219 -12.732 -3.582 1.00 76.38 270 GLY A N 1
ATOM 2075 C CA . GLY A 1 270 ? -0.752 -12.207 -2.322 1.00 76.38 270 GLY A CA 1
ATOM 2076 C C . GLY A 1 270 ? -2.232 -12.480 -2.152 1.00 76.38 270 GLY A C 1
ATOM 2077 O O . GLY A 1 270 ? -2.683 -12.812 -1.063 1.00 76.38 270 GLY A O 1
ATOM 2078 N N . LEU A 1 271 ? -2.994 -12.464 -3.245 1.00 75.00 271 LEU A N 1
ATOM 2079 C CA . LEU A 1 271 ? -4.401 -12.845 -3.207 1.00 75.00 271 LEU A CA 1
ATOM 2080 C C . LEU A 1 271 ? -4.591 -14.349 -2.924 1.00 75.00 271 LEU A C 1
ATOM 2082 O O . LEU A 1 271 ? -5.507 -14.713 -2.186 1.00 75.00 271 LEU A O 1
ATOM 2086 N N . ALA A 1 272 ? -3.715 -15.227 -3.432 1.00 77.12 272 ALA A N 1
ATOM 2087 C CA . ALA A 1 272 ? -3.718 -16.650 -3.079 1.00 77.12 272 ALA A CA 1
ATOM 2088 C C . ALA A 1 272 ? -3.338 -16.860 -1.606 1.00 77.12 272 ALA A C 1
ATOM 2090 O O . ALA A 1 272 ? -3.989 -17.639 -0.910 1.00 77.12 272 ALA A O 1
ATOM 2091 N N . LEU A 1 273 ? -2.325 -16.133 -1.123 1.00 77.94 273 LEU A N 1
ATOM 2092 C CA . LEU A 1 273 ? -1.892 -16.155 0.276 1.00 77.94 273 LEU A CA 1
ATOM 2093 C C . LEU A 1 273 ? -3.002 -15.662 1.213 1.00 77.94 273 LEU A C 1
ATOM 2095 O O . LEU A 1 273 ? -3.313 -16.338 2.191 1.00 77.94 273 LEU A O 1
ATOM 2099 N N . ASN A 1 274 ? -3.668 -14.555 0.880 1.00 76.69 274 ASN A N 1
ATOM 2100 C CA . ASN A 1 274 ? -4.809 -14.029 1.632 1.00 76.69 274 ASN A CA 1
ATOM 2101 C C . ASN A 1 274 ? -5.999 -14.985 1.616 1.00 76.69 274 ASN A C 1
ATOM 2103 O O . ASN A 1 274 ? -6.666 -15.138 2.635 1.00 76.69 274 ASN A O 1
ATOM 2107 N N . THR A 1 275 ? -6.258 -15.652 0.487 1.00 76.94 275 THR A N 1
ATOM 2108 C CA . THR A 1 275 ? -7.313 -16.672 0.395 1.00 76.94 275 THR A CA 1
ATOM 2109 C C . THR A 1 275 ? -7.006 -17.843 1.322 1.00 76.94 275 THR A C 1
ATOM 2111 O O . THR A 1 275 ? -7.839 -18.201 2.151 1.00 76.94 275 THR A O 1
ATOM 2114 N N . ALA A 1 276 ? -5.783 -18.374 1.258 1.00 79.00 276 ALA A N 1
ATOM 2115 C CA . ALA A 1 276 ? -5.337 -19.455 2.131 1.00 79.00 276 ALA A CA 1
ATOM 2116 C C . ALA A 1 276 ? -5.335 -19.046 3.614 1.00 79.00 276 ALA A C 1
ATOM 2118 O O . ALA A 1 276 ? -5.625 -19.866 4.482 1.00 79.00 276 ALA A O 1
ATOM 2119 N N . HIS A 1 277 ? -5.021 -17.785 3.919 1.00 78.94 277 HIS A N 1
ATOM 2120 C CA . HIS A 1 277 ? -5.097 -17.254 5.276 1.00 78.94 277 HIS A CA 1
ATOM 2121 C C . HIS A 1 277 ? -6.549 -17.131 5.749 1.00 78.94 277 HIS A C 1
ATOM 2123 O O . HIS A 1 277 ? -6.868 -17.573 6.849 1.00 78.94 277 HIS A O 1
ATOM 2129 N N . LYS A 1 278 ? -7.446 -16.604 4.908 1.00 78.62 278 LYS A N 1
ATOM 2130 C CA . LYS A 1 278 ? -8.878 -16.494 5.208 1.00 78.62 278 LYS A CA 1
ATOM 2131 C C . LYS A 1 278 ? -9.503 -17.853 5.501 1.00 78.62 278 LYS A C 1
ATOM 2133 O O . LYS A 1 278 ? -10.285 -17.957 6.430 1.00 78.62 278 LYS A O 1
ATOM 2138 N N . GLU A 1 279 ? -9.143 -18.885 4.743 1.00 79.44 279 GLU A N 1
ATOM 2139 C CA . GLU A 1 279 ? -9.638 -20.255 4.949 1.00 79.44 279 GLU A CA 1
ATOM 2140 C C . GLU A 1 279 ? -9.226 -20.868 6.295 1.00 79.44 279 GLU A C 1
ATOM 2142 O O . GLU A 1 279 ? -9.831 -21.846 6.725 1.00 79.44 279 GLU A O 1
ATOM 2147 N N . ARG A 1 280 ? -8.217 -20.303 6.969 1.00 81.44 280 ARG A N 1
ATOM 2148 C CA . ARG A 1 280 ? -7.807 -20.710 8.322 1.00 81.44 280 ARG A CA 1
ATOM 2149 C C . ARG A 1 280 ? -8.529 -19.950 9.427 1.00 81.44 280 ARG A C 1
ATOM 2151 O O . ARG A 1 280 ? -8.438 -20.364 10.580 1.00 81.44 280 ARG A O 1
ATOM 2158 N N . LEU A 1 281 ? -9.176 -18.837 9.097 1.00 80.31 281 LEU A N 1
ATOM 2159 C CA . LEU A 1 281 ? -9.948 -18.052 10.047 1.00 80.31 281 LEU A CA 1
ATOM 2160 C C . LEU A 1 281 ? -11.381 -18.562 10.068 1.00 80.31 281 LEU A C 1
ATOM 2162 O O . LEU A 1 281 ? -11.985 -18.810 9.026 1.00 80.31 281 LEU A O 1
ATOM 2166 N N . ASP A 1 282 ? -11.922 -18.693 11.270 1.00 84.00 282 ASP A N 1
ATOM 2167 C CA . ASP A 1 282 ? -13.323 -19.041 11.455 1.00 84.00 282 ASP A CA 1
ATOM 2168 C C . ASP A 1 282 ? -14.223 -17.864 11.025 1.00 84.00 282 ASP A C 1
ATOM 2170 O O . ASP A 1 282 ? -13.890 -16.694 11.255 1.00 84.00 282 ASP A O 1
ATOM 2174 N N . GLU A 1 283 ? -15.374 -18.138 10.406 1.00 85.75 283 GLU A N 1
ATOM 2175 C CA . GLU A 1 283 ? -16.317 -17.077 10.016 1.00 85.75 283 GLU A CA 1
ATOM 2176 C C . GLU A 1 283 ? -16.854 -16.339 11.251 1.00 85.75 283 GLU A C 1
ATOM 2178 O O . GLU A 1 283 ? -17.084 -15.128 11.185 1.00 85.75 283 GLU A O 1
ATOM 2183 N N . ASP A 1 284 ? -16.937 -17.012 12.403 1.00 87.44 284 ASP A N 1
ATOM 2184 C CA . ASP A 1 284 ? -17.291 -16.389 13.682 1.00 87.44 284 ASP A CA 1
ATOM 2185 C C . ASP A 1 284 ? -16.207 -15.411 14.169 1.00 87.44 284 ASP A C 1
ATOM 2187 O O . ASP A 1 284 ? -16.516 -14.328 14.687 1.00 87.44 284 ASP A O 1
ATOM 2191 N N . GLN A 1 285 ? -14.926 -15.731 13.947 1.00 86.38 285 GLN A N 1
ATOM 2192 C CA . GLN A 1 285 ? -13.804 -14.832 14.251 1.00 86.38 285 GLN A CA 1
ATOM 2193 C C . GLN A 1 285 ? -13.834 -13.598 13.349 1.00 86.38 285 GLN A C 1
ATOM 2195 O O . GLN A 1 285 ? -13.690 -12.470 13.832 1.00 86.38 285 GLN A O 1
ATOM 2200 N N . LEU A 1 286 ? -14.076 -13.788 12.048 1.00 86.88 286 LEU A N 1
ATOM 2201 C CA . LEU A 1 286 ? -14.225 -12.686 11.098 1.00 86.88 286 LEU A CA 1
ATOM 2202 C C . LEU A 1 286 ? -15.458 -11.830 11.414 1.00 86.88 286 LEU A C 1
ATOM 2204 O O . LEU A 1 286 ? -15.381 -10.604 11.335 1.00 86.88 286 LEU A O 1
ATOM 2208 N N . GLY A 1 287 ? -16.580 -12.442 11.795 1.00 89.62 287 GLY A N 1
ATOM 2209 C CA . GLY A 1 287 ? -17.794 -11.744 12.224 1.00 89.62 287 GLY A CA 1
ATOM 2210 C C . GLY A 1 287 ? -17.562 -10.892 13.472 1.00 89.62 287 GLY A C 1
ATOM 2211 O O . GLY A 1 287 ? -17.916 -9.710 13.493 1.00 89.62 287 GLY A O 1
ATOM 2212 N N . SER A 1 288 ? -16.887 -11.458 14.473 1.00 89.38 288 SER A N 1
ATOM 2213 C CA . SER A 1 288 ? -16.510 -10.756 15.704 1.00 89.38 288 SER A CA 1
ATOM 2214 C C . SER A 1 288 ? -15.566 -9.586 15.426 1.00 89.38 288 SER A C 1
ATOM 2216 O O . SER A 1 288 ? -15.772 -8.487 15.943 1.00 89.38 288 SER A O 1
ATOM 2218 N N . LEU A 1 289 ? -14.576 -9.786 14.550 1.00 91.19 289 LEU A N 1
ATOM 2219 C CA . LEU A 1 289 ? -13.666 -8.725 14.129 1.00 91.19 289 LEU A CA 1
ATOM 2220 C C . LEU A 1 289 ? -14.409 -7.595 13.405 1.00 91.19 289 LEU A C 1
ATOM 2222 O O . LEU A 1 289 ? -14.222 -6.437 13.765 1.00 91.19 289 LEU A O 1
ATOM 2226 N N . ARG A 1 290 ? -15.287 -7.899 12.436 1.00 92.81 290 ARG A N 1
ATOM 2227 C CA . ARG A 1 290 ? -16.095 -6.873 11.740 1.00 92.81 290 ARG A CA 1
ATOM 2228 C C . ARG A 1 290 ? -16.898 -6.035 12.729 1.00 92.81 290 ARG A C 1
ATOM 2230 O O . ARG A 1 290 ? -16.828 -4.813 12.671 1.00 92.81 290 ARG A O 1
ATOM 2237 N N . LYS A 1 291 ? -17.572 -6.682 13.685 1.00 93.12 291 LYS A N 1
ATOM 2238 C CA . LYS A 1 291 ? -18.328 -5.993 14.739 1.00 93.12 291 LYS A CA 1
ATOM 2239 C C . LYS A 1 291 ? -17.436 -5.072 15.577 1.00 93.12 291 LYS A C 1
ATOM 2241 O O . LYS A 1 291 ? -17.823 -3.940 15.856 1.00 93.12 291 LYS A O 1
ATOM 2246 N N . ALA A 1 292 ? -16.240 -5.523 15.955 1.00 92.69 292 ALA A N 1
ATOM 2247 C CA . ALA A 1 292 ? -15.294 -4.696 16.701 1.00 92.69 292 ALA A CA 1
ATOM 2248 C C . ALA A 1 292 ? -14.839 -3.467 15.891 1.00 92.69 292 ALA A C 1
ATOM 2250 O O . ALA A 1 292 ? -14.830 -2.357 16.423 1.00 92.69 292 ALA A O 1
ATOM 2251 N N . LEU A 1 293 ? -14.524 -3.634 14.601 1.00 95.25 293 LEU A N 1
ATOM 2252 C CA . LEU A 1 293 ? -14.147 -2.524 13.715 1.00 95.25 293 LEU A CA 1
ATOM 2253 C C . LEU A 1 293 ? -15.312 -1.550 13.478 1.00 95.25 293 LEU A C 1
ATOM 2255 O O . LEU A 1 293 ? -15.111 -0.333 13.495 1.00 95.25 293 LEU A O 1
ATOM 2259 N N . ASP A 1 294 ? -16.537 -2.054 13.329 1.00 95.44 294 ASP A N 1
ATOM 2260 C CA . ASP A 1 294 ? -17.737 -1.219 13.232 1.00 95.44 294 ASP A CA 1
ATOM 2261 C C . ASP A 1 294 ? -17.983 -0.435 14.528 1.00 95.44 294 ASP A C 1
ATOM 2263 O O . ASP A 1 294 ? -18.341 0.744 14.469 1.00 95.44 294 ASP A O 1
ATOM 2267 N N . ASN A 1 295 ? -17.712 -1.027 15.697 1.00 95.75 295 ASN A N 1
ATOM 2268 C CA . ASN A 1 295 ? -17.766 -0.325 16.982 1.00 95.75 295 ASN A CA 1
ATOM 2269 C C . ASN A 1 295 ? -16.729 0.806 17.060 1.00 95.75 295 ASN A C 1
ATOM 2271 O O . ASN A 1 295 ? -17.057 1.892 17.546 1.00 95.75 295 ASN A O 1
ATOM 2275 N N . VAL A 1 296 ? -15.503 0.589 16.561 1.00 97.06 296 VAL A N 1
ATOM 2276 C CA . VAL A 1 296 ? -14.477 1.646 16.458 1.00 97.06 296 VAL A CA 1
ATOM 2277 C C . VAL A 1 296 ? -14.971 2.780 15.563 1.00 97.06 296 VAL A C 1
ATOM 2279 O O . VAL A 1 296 ? -14.987 3.932 15.994 1.00 97.06 296 VAL A O 1
ATOM 2282 N N . LYS A 1 297 ? -15.442 2.464 14.349 1.00 96.44 297 LYS A N 1
ATOM 2283 C CA . LYS A 1 297 ? -15.964 3.462 13.401 1.00 96.44 297 LYS A CA 1
ATOM 2284 C C . LYS A 1 297 ? -17.119 4.265 13.999 1.00 96.44 297 LYS A C 1
ATOM 2286 O O . LYS A 1 297 ? -17.088 5.491 13.991 1.00 96.44 297 LYS A O 1
ATOM 2291 N N . SER A 1 298 ? -18.111 3.576 14.559 1.00 96.00 298 SER A N 1
ATOM 2292 C CA . SER A 1 298 ? -19.291 4.203 15.171 1.00 96.00 298 SER A CA 1
ATOM 2293 C C . SER A 1 298 ? -18.918 5.093 16.353 1.00 96.00 298 SER A C 1
ATOM 2295 O O . SER A 1 298 ? -19.536 6.131 16.572 1.00 96.00 298 SER A O 1
ATOM 2297 N N . THR A 1 299 ? -17.906 4.699 17.127 1.00 95.81 299 THR A N 1
ATOM 2298 C CA . THR A 1 299 ? -17.422 5.505 18.250 1.00 95.81 299 THR A CA 1
ATOM 2299 C C . THR A 1 299 ? -16.699 6.748 17.761 1.00 95.81 299 THR A C 1
ATOM 2301 O O . THR A 1 299 ? -16.994 7.828 18.257 1.00 95.81 299 THR A O 1
ATOM 2304 N N . LEU A 1 300 ? -15.846 6.626 16.743 1.00 93.88 300 LEU A N 1
ATOM 2305 C CA . LEU A 1 300 ? -15.162 7.772 16.153 1.00 93.88 300 LEU A CA 1
ATOM 2306 C C . LEU A 1 300 ? -16.150 8.796 15.568 1.00 93.88 300 LEU A C 1
ATOM 2308 O O . LEU A 1 300 ? -15.988 9.990 15.802 1.00 93.88 300 LEU A O 1
ATOM 2312 N N . VAL A 1 301 ? -17.198 8.336 14.873 1.00 94.38 301 VAL A N 1
ATOM 2313 C CA . VAL A 1 301 ? -18.281 9.204 14.371 1.00 94.38 301 VAL A CA 1
ATOM 2314 C C . VAL A 1 301 ? -18.952 9.963 15.519 1.00 94.38 301 VAL A C 1
ATOM 2316 O O . VAL A 1 301 ? -19.079 11.178 15.451 1.00 94.38 301 VAL A O 1
ATOM 2319 N N . LEU A 1 302 ? -19.312 9.285 16.612 1.00 93.62 302 LEU A N 1
ATOM 2320 C CA . LEU A 1 302 ? -19.929 9.954 17.765 1.00 93.62 302 LEU A CA 1
ATOM 2321 C C . LEU A 1 302 ? -18.975 10.914 18.485 1.00 93.62 302 LEU A C 1
ATOM 2323 O O . LEU A 1 302 ? -19.404 11.944 19.001 1.00 93.62 302 LEU A O 1
ATOM 2327 N N . SER A 1 303 ? -17.677 10.616 18.514 1.00 91.25 303 SER A N 1
ATOM 2328 C CA . SER A 1 303 ? -16.678 11.523 19.082 1.00 91.25 303 SER A CA 1
ATOM 2329 C C . SER A 1 303 ? -16.599 12.853 18.326 1.00 91.25 303 SER A C 1
ATOM 2331 O O . SER A 1 303 ? -16.312 13.870 18.957 1.00 91.25 303 SER A O 1
ATOM 2333 N N . ILE A 1 304 ? -16.890 12.877 17.018 1.00 89.50 304 ILE A N 1
ATOM 2334 C CA . ILE A 1 304 ? -16.905 14.110 16.210 1.00 89.50 304 ILE A CA 1
ATOM 2335 C C . ILE A 1 304 ? -17.999 15.074 16.682 1.00 89.50 304 ILE A C 1
ATOM 2337 O O . ILE A 1 304 ? -17.744 16.276 16.807 1.00 89.50 304 ILE A O 1
ATOM 2341 N N . ASP A 1 305 ? -19.186 14.565 17.015 1.00 88.62 305 ASP A N 1
ATOM 2342 C CA . ASP A 1 305 ? -20.318 15.389 17.463 1.00 88.62 305 ASP A CA 1
ATOM 2343 C C . ASP A 1 305 ? -19.978 16.195 18.729 1.00 88.62 305 ASP A C 1
ATOM 2345 O O . ASP A 1 305 ? -20.406 17.345 18.905 1.00 88.62 305 ASP A O 1
ATOM 2349 N N . HIS A 1 306 ? -19.119 15.631 19.581 1.00 88.31 306 HIS A N 1
ATOM 2350 C CA . HIS A 1 306 ? -18.680 16.225 20.841 1.00 88.31 306 HIS A CA 1
ATOM 2351 C C . HIS A 1 306 ? -17.490 17.196 20.716 1.00 88.31 306 HIS A C 1
ATOM 2353 O O . HIS A 1 306 ? -17.084 17.787 21.720 1.00 88.31 306 HIS A O 1
ATOM 2359 N N . LEU A 1 307 ? -16.937 17.422 19.518 1.00 83.81 307 LEU A N 1
ATOM 2360 C CA . LEU A 1 307 ? -15.820 18.355 19.324 1.00 83.81 307 LEU A CA 1
ATOM 2361 C C . LEU A 1 307 ? -16.288 19.811 19.479 1.00 83.81 307 LEU A C 1
ATOM 2363 O O . LEU A 1 307 ? -16.906 20.387 18.588 1.00 83.81 307 LEU A O 1
ATOM 2367 N N . SER A 1 308 ? -15.983 20.441 20.614 1.00 85.75 308 SER A N 1
ATOM 2368 C CA . SER A 1 308 ? -16.453 21.800 20.943 1.00 85.75 308 SER A CA 1
ATOM 2369 C C . SER A 1 308 ? -15.842 22.917 20.088 1.00 85.75 308 SER A C 1
ATOM 2371 O O . SER A 1 308 ? -16.389 24.013 20.030 1.00 85.75 308 SER A O 1
ATOM 2373 N N . TYR A 1 309 ? -14.718 22.650 19.423 1.00 79.81 309 TYR A N 1
ATOM 2374 C CA . TYR A 1 309 ? -13.974 23.625 18.620 1.00 79.81 309 TYR A CA 1
ATOM 2375 C C . TYR A 1 309 ? -14.338 23.604 17.124 1.00 79.81 309 TYR A C 1
ATOM 2377 O O . TYR A 1 309 ? -13.801 24.399 16.354 1.00 79.81 309 TYR A O 1
ATOM 2385 N N . MET A 1 310 ? -15.229 22.704 16.694 1.00 79.94 310 MET A N 1
ATOM 2386 C CA . MET A 1 310 ? -15.668 22.574 15.300 1.00 79.94 310 MET A CA 1
ATOM 2387 C C . MET A 1 310 ? -17.100 23.078 15.111 1.00 79.94 310 MET A C 1
ATOM 2389 O O . MET A 1 310 ? -17.945 22.902 15.985 1.00 79.94 310 MET A O 1
ATOM 2393 N N . SER A 1 311 ? -17.385 23.675 13.949 1.00 86.38 311 SER A N 1
ATOM 2394 C CA . SER A 1 311 ? -18.750 24.051 13.568 1.00 86.38 311 SER A CA 1
ATOM 2395 C C . SER A 1 311 ? -19.593 22.822 13.223 1.00 86.38 311 SER A C 1
ATOM 2397 O O . SER A 1 311 ? -19.059 21.817 12.752 1.00 86.38 311 SER A O 1
ATOM 2399 N N . ASP A 1 312 ? -20.914 22.922 13.375 1.00 89.88 312 ASP A N 1
ATOM 2400 C CA . ASP A 1 312 ? -21.836 21.810 13.092 1.00 89.88 312 ASP A CA 1
ATOM 2401 C C . ASP A 1 312 ? -21.711 21.299 11.651 1.00 89.88 312 ASP A C 1
ATOM 2403 O O . ASP A 1 312 ? -21.650 20.097 11.421 1.00 89.88 312 ASP A O 1
ATOM 2407 N N . ARG A 1 313 ? -21.528 22.205 10.682 1.00 88.56 313 ARG A N 1
ATOM 2408 C CA . ARG A 1 313 ? -21.291 21.835 9.278 1.00 88.56 313 ARG A CA 1
ATOM 2409 C C . ARG A 1 313 ? -20.008 21.019 9.083 1.00 88.56 313 ARG A C 1
ATOM 2411 O O . ARG A 1 313 ? -19.981 20.105 8.260 1.00 88.56 313 ARG A O 1
ATOM 2418 N N . ALA A 1 314 ? -18.929 21.366 9.789 1.00 84.50 314 ALA A N 1
ATOM 2419 C CA . ALA A 1 314 ? -17.681 20.610 9.708 1.00 84.50 314 ALA A CA 1
ATOM 2420 C C . ALA A 1 314 ? -17.849 19.219 10.336 1.00 84.50 314 ALA A C 1
ATOM 2422 O O . ALA A 1 314 ? -17.415 18.237 9.741 1.00 84.50 314 ALA A O 1
ATOM 2423 N N . LYS A 1 315 ? -18.544 19.131 11.479 1.00 88.00 315 LYS A N 1
ATOM 2424 C CA . LYS A 1 315 ? -18.870 17.858 12.139 1.00 88.00 315 LYS A CA 1
ATOM 2425 C C . LYS A 1 315 ? -19.708 16.943 11.254 1.00 88.00 315 LYS A C 1
ATOM 2427 O O . LYS A 1 315 ? -19.377 15.768 11.126 1.00 88.00 315 LYS A O 1
ATOM 2432 N N . GLU A 1 316 ? -20.745 17.486 10.621 1.00 90.56 316 GLU A N 1
ATOM 2433 C CA . GLU A 1 316 ? -21.603 16.764 9.676 1.00 90.56 316 GLU A CA 1
ATOM 2434 C C . GLU A 1 316 ? -20.772 16.224 8.507 1.00 90.56 316 GLU A C 1
ATOM 2436 O O . GLU A 1 316 ? -20.768 15.022 8.256 1.00 90.56 316 GLU A O 1
ATOM 2441 N N . THR A 1 317 ? -19.951 17.082 7.889 1.00 88.19 317 THR A N 1
ATOM 2442 C CA . THR A 1 317 ? -19.074 16.691 6.772 1.00 88.19 317 THR A CA 1
ATOM 2443 C C . THR A 1 317 ? -18.113 15.561 7.162 1.00 88.19 317 THR A C 1
ATOM 2445 O O . THR A 1 317 ? -18.011 14.568 6.447 1.00 88.19 317 THR A O 1
ATOM 2448 N N . MET A 1 318 ? -17.417 15.682 8.298 1.00 88.00 318 MET A N 1
ATOM 2449 C CA . MET A 1 318 ? -16.461 14.664 8.755 1.00 88.00 318 MET A CA 1
ATOM 2450 C C . MET A 1 318 ? -17.157 13.353 9.142 1.00 88.00 318 MET A C 1
ATOM 2452 O O . MET A 1 318 ? -16.652 12.267 8.859 1.00 88.00 318 MET A O 1
ATOM 2456 N N . SER A 1 319 ? -18.324 13.447 9.781 1.00 92.50 319 SER A N 1
ATOM 2457 C CA . SER A 1 319 ? -19.124 12.281 10.153 1.00 92.50 319 SER A CA 1
ATOM 2458 C C . SER A 1 319 ? -19.602 11.523 8.924 1.00 92.50 319 SER A C 1
ATOM 2460 O O . SER A 1 319 ? -19.523 10.297 8.897 1.00 92.50 319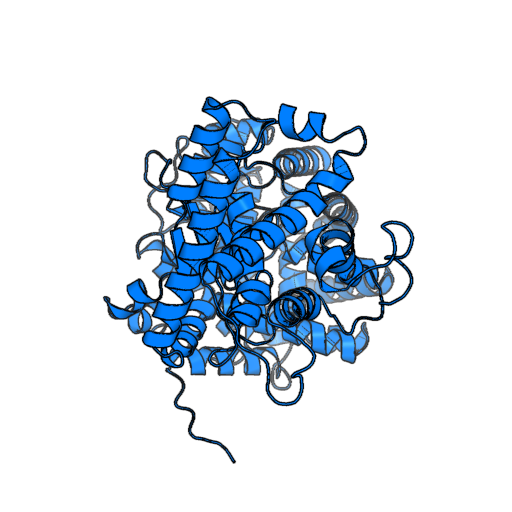 SER A O 1
ATOM 2462 N N . ASP A 1 320 ? -20.061 12.232 7.897 1.00 90.88 320 ASP A N 1
ATOM 2463 C CA . ASP A 1 320 ? -20.525 11.622 6.654 1.00 90.88 320 ASP A CA 1
ATOM 2464 C C . ASP A 1 320 ? -19.369 10.997 5.867 1.00 90.88 320 ASP A C 1
ATOM 2466 O O . ASP A 1 320 ? -19.492 9.854 5.421 1.00 90.88 320 ASP A O 1
ATOM 2470 N N . GLN A 1 321 ? -18.203 11.657 5.821 1.00 89.69 321 GLN A N 1
ATOM 2471 C CA . GLN A 1 321 ? -16.976 11.063 5.277 1.00 89.69 321 GLN A CA 1
ATOM 2472 C C . GLN A 1 321 ? -16.654 9.723 5.947 1.00 89.69 321 GLN A C 1
ATOM 2474 O O . GLN A 1 321 ? -16.416 8.742 5.247 1.00 89.69 321 GLN A O 1
ATOM 2479 N N . LEU A 1 322 ? -16.686 9.651 7.283 1.00 91.94 322 LEU A N 1
ATOM 2480 C CA . LEU A 1 322 ? -16.402 8.417 8.022 1.00 91.94 322 LEU A CA 1
ATOM 2481 C C . LEU A 1 322 ? -17.473 7.334 7.854 1.00 91.94 322 LEU A C 1
ATOM 2483 O O . LEU A 1 322 ? -17.127 6.153 7.769 1.00 91.94 322 LEU A O 1
ATOM 2487 N N . LYS A 1 323 ? -18.761 7.698 7.836 1.00 93.19 323 LYS A N 1
ATOM 2488 C CA . LYS A 1 323 ? -19.870 6.740 7.668 1.00 93.19 323 LYS A CA 1
ATOM 2489 C C . LYS A 1 323 ? -19.759 5.993 6.340 1.00 93.19 323 LYS A C 1
ATOM 2491 O O . LYS A 1 323 ? -19.995 4.781 6.315 1.00 93.19 323 LYS A O 1
ATOM 2496 N N . ASP A 1 324 ? -19.336 6.694 5.291 1.00 90.25 324 ASP A N 1
ATOM 2497 C CA . ASP A 1 324 ? -19.129 6.136 3.954 1.00 90.25 324 ASP A CA 1
ATOM 2498 C C . ASP A 1 324 ? -17.940 5.168 3.877 1.00 90.25 324 ASP A C 1
ATOM 2500 O O . ASP A 1 324 ? -17.889 4.334 2.966 1.00 90.25 324 ASP A O 1
ATOM 2504 N N . VAL A 1 325 ? -17.001 5.227 4.831 1.00 90.69 325 VAL A N 1
ATOM 2505 C CA . VAL A 1 325 ? -15.835 4.340 4.832 1.00 90.69 325 VAL A CA 1
ATOM 2506 C C . VAL A 1 325 ? -16.230 2.902 5.161 1.00 90.69 325 VAL A C 1
ATOM 2508 O O . VAL A 1 325 ? -16.869 2.606 6.182 1.00 90.69 325 VAL A O 1
ATOM 2511 N N . ARG A 1 326 ? -15.800 1.973 4.303 1.00 90.00 326 ARG A N 1
ATOM 2512 C CA . ARG A 1 326 ? -16.024 0.527 4.463 1.00 90.00 326 ARG A CA 1
ATOM 2513 C C . ARG A 1 326 ? -14.780 -0.177 4.998 1.00 90.00 326 ARG A C 1
ATOM 2515 O O . ARG A 1 326 ? -13.674 0.125 4.569 1.00 90.00 326 ARG A O 1
ATOM 2522 N N . ALA A 1 327 ? -14.953 -1.149 5.889 1.00 89.12 327 ALA A N 1
ATOM 2523 C CA . ALA A 1 327 ? -13.875 -2.058 6.267 1.00 89.12 327 ALA A CA 1
ATOM 2524 C C . ALA A 1 327 ? -13.777 -3.205 5.254 1.00 89.12 327 ALA A C 1
ATOM 2526 O O . ALA A 1 327 ? -14.787 -3.827 4.920 1.00 89.12 327 ALA A O 1
ATOM 2527 N N . GLU A 1 328 ? -12.566 -3.530 4.814 1.00 86.56 328 GLU A N 1
ATOM 2528 C CA . GLU A 1 328 ? -12.295 -4.689 3.969 1.00 86.56 328 GLU A CA 1
ATOM 2529 C C . GLU A 1 328 ? -11.227 -5.572 4.614 1.00 86.56 328 GLU A C 1
ATOM 2531 O O . GLU A 1 328 ? -10.047 -5.226 4.678 1.00 86.56 328 GLU A O 1
ATOM 2536 N N . LEU A 1 329 ? -11.664 -6.727 5.114 1.00 84.31 329 LEU A N 1
ATOM 2537 C CA . LEU A 1 329 ? -10.791 -7.716 5.737 1.00 84.31 329 LEU A CA 1
ATOM 2538 C C . LEU A 1 329 ? -10.176 -8.616 4.667 1.00 84.31 329 LEU A C 1
ATOM 2540 O O . LEU A 1 329 ? -10.918 -9.285 3.948 1.00 84.31 329 LEU A O 1
ATOM 2544 N N . LEU A 1 330 ? -8.842 -8.682 4.619 1.00 76.06 330 LEU A N 1
ATOM 2545 C CA . LEU A 1 330 ? -8.059 -9.549 3.724 1.00 76.06 330 LEU A CA 1
ATOM 2546 C C . LEU A 1 330 ? -8.188 -9.228 2.224 1.00 76.06 330 LEU A C 1
ATOM 2548 O O . LEU A 1 330 ? -7.747 -10.014 1.383 1.00 76.06 330 LEU A O 1
ATOM 2552 N N . GLY A 1 331 ? -8.757 -8.071 1.881 1.00 69.44 331 GLY A N 1
ATOM 2553 C CA . GLY A 1 331 ? -9.116 -7.721 0.506 1.00 69.44 331 GLY A CA 1
ATOM 2554 C C . GLY A 1 331 ? -10.416 -8.394 0.033 1.00 69.44 331 GLY A C 1
ATOM 2555 O O . GLY A 1 331 ? -11.096 -9.091 0.787 1.00 69.44 331 GLY A O 1
ATOM 2556 N N . ASP A 1 332 ? -10.764 -8.221 -1.243 1.00 64.56 332 ASP A N 1
ATOM 2557 C CA . ASP A 1 332 ? -11.956 -8.809 -1.874 1.00 64.56 332 ASP A CA 1
ATOM 2558 C C . ASP A 1 332 ? -11.761 -10.310 -2.186 1.00 64.56 332 ASP A C 1
ATOM 2560 O O . ASP A 1 332 ? -11.865 -10.773 -3.321 1.00 64.56 332 ASP A O 1
ATOM 2564 N N . VAL A 1 333 ? -11.465 -11.112 -1.158 1.00 63.69 333 VAL A N 1
ATOM 2565 C CA . VAL A 1 333 ? -11.334 -12.581 -1.261 1.00 63.69 333 VAL A CA 1
ATOM 2566 C C . VAL A 1 333 ? -12.662 -13.232 -1.687 1.00 63.69 333 VAL A C 1
ATOM 2568 O O . VAL A 1 333 ? -12.697 -14.367 -2.155 1.00 63.69 333 VAL A O 1
ATOM 2571 N N . ASN A 1 334 ? -13.786 -12.526 -1.535 1.00 61.88 334 ASN A N 1
ATOM 2572 C CA . ASN A 1 334 ? -15.091 -13.018 -1.972 1.00 61.88 334 ASN A CA 1
ATOM 2573 C C . ASN A 1 334 ? -15.221 -13.016 -3.501 1.00 61.88 334 ASN A C 1
ATOM 2575 O O . ASN A 1 334 ? -15.774 -13.976 -4.039 1.00 61.88 334 ASN A O 1
ATOM 2579 N N . ALA A 1 335 ? -14.647 -12.027 -4.197 1.00 58.53 335 ALA A N 1
ATOM 2580 C CA . ALA A 1 335 ? -14.581 -12.022 -5.661 1.00 58.53 335 ALA A CA 1
ATOM 2581 C C . ALA A 1 335 ? -13.857 -13.260 -6.229 1.00 58.53 335 ALA A C 1
ATOM 2583 O O . ALA A 1 335 ? -14.207 -13.755 -7.294 1.00 58.53 335 ALA A O 1
ATOM 2584 N N . MET A 1 336 ? -12.896 -13.823 -5.489 1.00 57.62 336 MET A N 1
ATOM 2585 C CA . MET A 1 336 ? -12.170 -15.037 -5.887 1.00 57.62 336 MET A CA 1
ATOM 2586 C C . MET A 1 336 ? -12.996 -16.321 -5.779 1.00 57.62 336 MET A C 1
ATOM 2588 O O . MET A 1 336 ? -12.802 -17.245 -6.570 1.00 57.62 336 MET A O 1
ATOM 2592 N N . ARG A 1 337 ? -13.897 -16.397 -4.790 1.00 59.38 337 ARG A N 1
ATOM 2593 C CA . ARG A 1 337 ? -14.709 -17.595 -4.525 1.00 59.38 337 ARG A CA 1
ATOM 2594 C C . ARG A 1 337 ? -15.870 -17.763 -5.502 1.00 59.38 337 ARG A C 1
ATOM 2596 O O . ARG A 1 337 ? -16.282 -18.893 -5.730 1.00 59.38 337 ARG A O 1
ATOM 2603 N N . GLN A 1 338 ? -16.412 -16.671 -6.039 1.00 55.81 338 GLN A N 1
ATOM 2604 C CA . GLN A 1 338 ? -17.650 -16.720 -6.825 1.00 55.81 338 GLN A CA 1
ATOM 2605 C C . GLN A 1 338 ? -17.439 -17.116 -8.301 1.00 55.81 338 GLN A C 1
ATOM 2607 O O . GLN A 1 338 ? -18.336 -17.726 -8.872 1.00 55.81 338 GLN A O 1
ATOM 2612 N N . ASP A 1 339 ? -16.253 -16.881 -8.881 1.00 53.28 339 ASP A N 1
ATOM 2613 C CA . ASP A 1 339 ? -16.060 -16.928 -10.347 1.00 53.28 339 ASP A CA 1
ATOM 2614 C C . ASP A 1 339 ? -15.005 -17.946 -10.847 1.00 53.28 339 ASP A C 1
ATOM 2616 O O . ASP A 1 339 ? -14.396 -17.734 -11.895 1.00 53.28 339 ASP A O 1
ATOM 2620 N N . ASN A 1 340 ? -14.690 -19.019 -10.102 1.00 60.91 340 ASN A N 1
ATOM 2621 C CA . ASN A 1 340 ? -13.465 -19.819 -10.346 1.00 60.91 340 ASN A CA 1
ATOM 2622 C C . ASN A 1 340 ? -12.197 -18.936 -10.407 1.00 60.91 340 ASN A C 1
ATOM 2624 O O . ASN A 1 340 ? -11.191 -19.312 -11.008 1.00 60.91 340 ASN A O 1
ATOM 2628 N N . GLY A 1 341 ? -12.239 -17.752 -9.782 1.00 62.59 341 GLY A N 1
ATOM 2629 C CA . GLY A 1 341 ? -11.256 -16.690 -9.976 1.00 62.59 341 GLY A CA 1
ATOM 2630 C C . GLY A 1 341 ? -9.840 -17.127 -9.625 1.00 62.59 341 GLY A C 1
ATOM 2631 O O . GLY A 1 341 ? -8.904 -16.730 -10.302 1.00 62.59 341 GLY A O 1
ATOM 2632 N N . SER A 1 342 ? -9.674 -18.017 -8.641 1.00 62.94 342 SER A N 1
ATOM 2633 C CA . SER A 1 342 ? -8.367 -18.587 -8.300 1.00 62.94 342 SER A CA 1
ATOM 2634 C C . SER A 1 342 ? -7.786 -19.483 -9.392 1.00 62.94 342 SER A C 1
ATOM 2636 O O . SER A 1 342 ? -6.588 -19.410 -9.646 1.00 62.94 342 SER A O 1
ATOM 2638 N N . VAL A 1 343 ? -8.607 -20.297 -10.056 1.00 67.69 343 VAL A N 1
ATOM 2639 C CA . VAL A 1 343 ? -8.175 -21.133 -11.185 1.00 67.69 343 VAL A CA 1
ATOM 2640 C C . VAL A 1 343 ? -7.884 -20.249 -12.393 1.00 67.69 343 VAL A C 1
ATOM 2642 O O . VAL A 1 343 ? -6.850 -20.412 -13.023 1.00 67.69 343 VAL A O 1
ATOM 2645 N N . THR A 1 344 ? -8.727 -19.254 -12.663 1.00 66.75 344 THR A N 1
ATOM 2646 C CA . THR A 1 344 ? -8.517 -18.304 -13.764 1.00 66.75 344 THR A CA 1
ATOM 2647 C C . THR A 1 344 ? -7.270 -17.437 -13.559 1.00 66.75 344 THR A C 1
ATOM 2649 O O . THR A 1 344 ? -6.561 -17.153 -14.517 1.00 66.75 344 THR A O 1
ATOM 2652 N N . LEU A 1 345 ? -6.983 -17.013 -12.322 1.00 66.94 345 LEU A N 1
ATOM 2653 C CA . LEU A 1 345 ? -5.850 -16.134 -12.008 1.00 66.94 345 LEU A CA 1
ATOM 2654 C C . LEU A 1 345 ? -4.533 -16.883 -11.838 1.00 66.94 345 LEU A C 1
ATOM 2656 O O . LEU A 1 345 ? -3.487 -16.376 -12.238 1.00 66.94 345 LEU A O 1
ATOM 2660 N N . PHE A 1 346 ? -4.578 -18.067 -11.227 1.00 72.31 346 PHE A N 1
ATOM 2661 C CA . PHE A 1 346 ? -3.378 -18.795 -10.821 1.00 72.31 346 PHE A CA 1
ATOM 2662 C C . PHE A 1 346 ? -3.163 -20.116 -11.557 1.00 72.31 346 PHE A C 1
ATOM 2664 O O . PHE A 1 346 ? -2.054 -20.637 -11.518 1.00 72.31 346 PHE A O 1
ATOM 2671 N N . GLY A 1 347 ? -4.186 -20.663 -12.216 1.00 69.62 347 GLY A N 1
ATOM 2672 C CA . GLY A 1 347 ? -4.091 -21.929 -12.949 1.00 69.62 347 GLY A CA 1
ATOM 2673 C C . GLY A 1 347 ? -3.229 -21.843 -14.206 1.00 69.62 347 GLY A C 1
ATOM 2674 O O . GLY A 1 347 ? -2.635 -22.842 -14.589 1.00 69.62 347 GLY A O 1
ATOM 2675 N N . ASP A 1 348 ? -3.110 -20.647 -14.787 1.00 72.25 348 ASP A N 1
ATOM 2676 C CA . ASP A 1 348 ? -2.289 -20.394 -15.975 1.00 72.25 348 ASP A CA 1
ATOM 2677 C C . ASP A 1 348 ? -0.933 -19.750 -15.649 1.00 72.25 348 ASP A C 1
ATOM 2679 O O . ASP A 1 348 ? -0.244 -19.272 -16.555 1.00 72.25 348 ASP A O 1
ATOM 2683 N N . LEU A 1 349 ? -0.561 -19.649 -14.367 1.00 79.50 349 LEU A N 1
ATOM 2684 C CA . LEU A 1 349 ? 0.787 -19.197 -14.041 1.00 79.50 349 LEU A CA 1
ATOM 2685 C C . LEU A 1 349 ? 1.797 -20.257 -14.478 1.00 79.50 349 LEU A C 1
ATOM 2687 O O . LEU A 1 349 ? 1.523 -21.447 -14.324 1.00 79.50 349 LEU A O 1
ATOM 2691 N N . PRO A 1 350 ? 2.963 -19.834 -14.998 1.00 81.06 350 PRO A N 1
ATOM 2692 C CA . PRO A 1 350 ? 4.036 -20.770 -15.284 1.00 81.06 350 PRO A CA 1
ATOM 2693 C C . PRO A 1 350 ? 4.404 -21.526 -14.007 1.00 81.06 350 PRO A C 1
ATOM 2695 O O . PRO A 1 350 ? 4.304 -20.983 -12.899 1.00 81.06 350 PRO A O 1
ATOM 2698 N N . ASP A 1 351 ? 4.854 -22.767 -14.158 1.00 82.12 351 ASP A N 1
ATOM 2699 C CA . ASP A 1 351 ? 5.484 -23.462 -13.048 1.00 82.12 351 ASP A CA 1
ATOM 2700 C C . ASP A 1 351 ? 6.722 -22.681 -12.590 1.00 82.12 351 ASP A C 1
ATOM 2702 O O . ASP A 1 351 ? 7.352 -21.949 -13.358 1.00 82.12 351 ASP A O 1
ATOM 2706 N N . VAL A 1 352 ? 7.046 -22.800 -11.302 1.00 80.12 352 VAL A N 1
ATOM 2707 C CA . VAL A 1 352 ? 8.257 -22.191 -10.742 1.00 80.12 352 VAL A CA 1
ATOM 2708 C C . VAL A 1 352 ? 9.450 -22.966 -11.304 1.00 80.12 352 VAL A C 1
ATOM 2710 O O . VAL A 1 352 ? 9.856 -23.985 -10.748 1.00 80.12 352 VAL A O 1
ATOM 2713 N N . GLU A 1 353 ? 9.946 -22.507 -12.448 1.00 73.50 353 GLU A N 1
ATOM 2714 C CA . GLU A 1 353 ? 11.098 -23.048 -13.165 1.00 73.50 353 GLU A CA 1
ATOM 2715 C C . GLU A 1 353 ? 12.346 -22.189 -12.930 1.00 73.50 353 GLU A C 1
ATOM 2717 O O . GLU A 1 353 ? 12.266 -20.997 -12.623 1.00 73.50 353 GLU A O 1
ATOM 2722 N N . TRP A 1 354 ? 13.514 -22.804 -13.106 1.00 63.62 354 TRP A N 1
ATOM 2723 C CA . TRP A 1 354 ? 14.797 -22.112 -13.113 1.00 63.62 354 TRP A CA 1
ATOM 2724 C C . TRP A 1 354 ? 15.113 -21.601 -14.531 1.00 63.62 354 TRP A C 1
ATOM 2726 O O . TRP A 1 354 ? 14.983 -22.372 -15.485 1.00 63.62 354 TRP A O 1
ATOM 2736 N N . PRO A 1 355 ? 15.576 -20.348 -14.705 1.00 74.00 355 PRO A N 1
ATOM 2737 C CA . PRO A 1 355 ? 15.834 -19.342 -13.675 1.00 74.00 355 PRO A CA 1
ATOM 2738 C C . PRO A 1 355 ? 14.567 -18.627 -13.150 1.00 74.00 355 PRO A C 1
ATOM 2740 O O . PRO A 1 355 ? 13.681 -18.261 -13.927 1.00 74.00 355 PRO A O 1
ATOM 2743 N N . PHE A 1 356 ? 14.525 -18.341 -11.843 1.00 80.25 356 PHE A N 1
ATOM 2744 C CA . PHE A 1 356 ? 13.495 -17.597 -11.115 1.00 80.25 356 PHE A CA 1
ATOM 2745 C C . PHE A 1 356 ? 13.125 -16.297 -11.820 1.00 80.25 356 PHE A C 1
ATOM 2747 O O . PHE A 1 356 ? 11.949 -15.940 -11.847 1.00 80.25 356 PHE A O 1
ATOM 2754 N N . LEU A 1 357 ? 14.090 -15.604 -12.434 1.00 79.88 357 LEU A N 1
ATOM 2755 C CA . LEU A 1 357 ? 13.794 -14.374 -13.158 1.00 79.88 357 LEU A CA 1
ATOM 2756 C C . LEU A 1 357 ? 12.797 -14.607 -14.302 1.00 79.88 357 LEU A C 1
ATOM 2758 O O . LEU A 1 357 ? 11.843 -13.845 -14.446 1.00 79.88 357 LEU A O 1
ATOM 2762 N N . ARG A 1 358 ? 12.968 -15.674 -15.093 1.00 80.00 358 ARG A N 1
ATOM 2763 C CA . ARG A 1 358 ? 12.034 -16.001 -16.183 1.00 80.00 358 ARG A CA 1
ATOM 2764 C C . ARG A 1 358 ? 10.653 -16.326 -15.643 1.00 80.00 358 ARG A C 1
ATOM 2766 O O . ARG A 1 358 ? 9.661 -15.840 -16.192 1.00 80.00 358 ARG A O 1
ATOM 2773 N N . TYR A 1 359 ? 10.594 -17.098 -14.560 1.00 84.00 359 TYR A N 1
ATOM 2774 C CA . TYR A 1 359 ? 9.350 -17.368 -13.851 1.00 84.00 359 TYR A CA 1
ATOM 2775 C C . TYR A 1 359 ? 8.679 -16.067 -13.390 1.00 84.00 359 TYR A C 1
ATOM 2777 O O . TYR A 1 359 ? 7.512 -15.839 -13.703 1.00 84.00 359 TYR A O 1
ATOM 2785 N N . TRP A 1 360 ? 9.413 -15.193 -12.700 1.00 82.00 360 TRP A N 1
ATOM 2786 C CA . TRP A 1 360 ? 8.903 -13.939 -12.151 1.00 82.00 360 TRP A CA 1
ATOM 2787 C C . TRP A 1 360 ? 8.364 -13.029 -13.258 1.00 82.00 360 TRP A C 1
ATOM 2789 O O . TRP A 1 360 ? 7.207 -12.615 -13.190 1.00 82.00 360 TRP A O 1
ATOM 2799 N N . VAL A 1 361 ? 9.132 -12.805 -14.331 1.00 78.88 361 VAL A N 1
ATOM 2800 C CA . VAL A 1 361 ? 8.702 -12.002 -15.491 1.00 78.88 361 VAL A CA 1
ATOM 2801 C C . VAL A 1 361 ? 7.458 -12.592 -16.160 1.00 78.88 361 VAL A C 1
ATOM 2803 O O . VAL A 1 361 ? 6.508 -11.866 -16.476 1.00 78.88 361 VAL A O 1
ATOM 2806 N N . SER A 1 362 ? 7.425 -13.911 -16.348 1.00 80.38 362 SER A N 1
ATOM 2807 C CA . SER A 1 362 ? 6.312 -14.597 -17.012 1.00 80.38 362 SER A CA 1
ATOM 2808 C C . SER A 1 362 ? 5.042 -14.580 -16.158 1.00 80.38 362 SER A C 1
ATOM 2810 O O . SER A 1 362 ? 3.967 -14.231 -16.652 1.00 80.38 362 SER A O 1
ATOM 2812 N N . ALA A 1 363 ? 5.159 -14.875 -14.861 1.00 80.81 363 ALA A N 1
ATOM 2813 C CA . ALA A 1 363 ? 4.054 -14.832 -13.910 1.00 80.81 363 ALA A CA 1
ATOM 2814 C C . ALA A 1 363 ? 3.471 -13.415 -13.805 1.00 80.81 363 ALA A C 1
ATOM 2816 O O . ALA A 1 363 ? 2.257 -13.244 -13.911 1.00 80.81 363 ALA A O 1
ATOM 2817 N N . ARG A 1 364 ? 4.325 -12.388 -13.705 1.00 77.69 364 ARG A N 1
ATOM 2818 C CA . ARG A 1 364 ? 3.935 -10.966 -13.716 1.00 77.69 364 ARG A CA 1
ATOM 2819 C C . ARG A 1 364 ? 3.170 -10.579 -14.975 1.00 77.69 364 ARG A C 1
ATOM 2821 O O . ARG A 1 364 ? 2.097 -9.978 -14.905 1.00 77.69 364 ARG A O 1
ATOM 2828 N N . THR A 1 365 ? 3.702 -10.960 -16.132 1.00 74.62 365 THR A N 1
ATOM 2829 C CA . THR A 1 365 ? 3.092 -10.661 -17.432 1.00 74.62 365 THR A CA 1
ATOM 2830 C C . THR A 1 365 ? 1.730 -11.341 -17.577 1.00 74.62 365 THR A C 1
ATOM 2832 O O . THR A 1 365 ? 0.785 -10.726 -18.089 1.00 74.62 365 THR A O 1
ATOM 2835 N N . ARG A 1 366 ? 1.598 -12.583 -17.089 1.00 76.56 366 ARG A N 1
ATOM 2836 C CA . ARG A 1 366 ? 0.339 -13.337 -17.108 1.00 76.56 366 ARG A CA 1
ATOM 2837 C C . ARG A 1 366 ? -0.702 -12.722 -16.185 1.00 76.56 366 ARG A C 1
ATOM 2839 O O . ARG A 1 366 ? -1.804 -12.430 -16.646 1.00 76.56 366 ARG A O 1
ATOM 2846 N N . ILE A 1 367 ? -0.339 -12.468 -14.931 1.00 71.62 367 ILE A N 1
ATOM 2847 C CA . ILE A 1 367 ? -1.193 -11.793 -13.949 1.00 71.62 367 ILE A CA 1
ATOM 2848 C C . ILE A 1 367 ? -1.757 -10.504 -14.527 1.00 71.62 367 ILE A C 1
ATOM 2850 O O . ILE A 1 367 ? -2.968 -10.321 -14.549 1.00 71.62 367 ILE A O 1
ATOM 2854 N N . ARG A 1 368 ? -0.900 -9.673 -15.126 1.00 66.88 368 ARG A N 1
ATOM 2855 C CA . ARG A 1 368 ? -1.331 -8.447 -15.797 1.00 66.88 368 ARG A CA 1
ATOM 2856 C C . ARG A 1 368 ? -2.386 -8.700 -16.870 1.00 66.88 368 ARG A C 1
ATOM 2858 O O . ARG A 1 368 ? -3.356 -7.950 -16.972 1.00 66.88 368 ARG A O 1
ATOM 2865 N N . SER A 1 369 ? -2.164 -9.686 -17.741 1.00 64.81 369 SER A N 1
ATOM 2866 C CA . SER A 1 369 ? -3.101 -9.978 -18.837 1.00 64.81 369 SER A CA 1
ATOM 2867 C C . SER A 1 369 ? -4.495 -10.339 -18.313 1.00 64.81 369 SER A C 1
ATOM 2869 O O . SER A 1 369 ? -5.501 -9.996 -18.928 1.00 64.81 369 SER A O 1
ATOM 2871 N N . LEU A 1 370 ? -4.553 -10.947 -17.129 1.00 63.19 370 LEU A N 1
ATOM 2872 C CA . LEU A 1 370 ? -5.789 -11.313 -16.447 1.00 63.19 370 LEU A CA 1
ATOM 2873 C C . LEU A 1 370 ? -6.382 -10.110 -15.699 1.00 63.19 370 LEU A C 1
ATOM 2875 O O . LEU A 1 370 ? -7.571 -9.833 -15.826 1.00 63.19 370 LEU A O 1
ATOM 2879 N N . ASP A 1 371 ? -5.548 -9.325 -15.022 1.00 57.75 371 ASP A N 1
ATOM 2880 C CA . ASP A 1 371 ? -5.899 -8.093 -14.300 1.00 57.75 371 ASP A CA 1
ATOM 2881 C C . ASP A 1 371 ? -6.555 -7.013 -15.165 1.00 57.75 371 ASP A C 1
ATOM 2883 O O . ASP A 1 371 ? -7.283 -6.145 -14.683 1.00 57.75 371 ASP A O 1
ATOM 2887 N N . SER A 1 372 ? -6.236 -7.023 -16.449 1.00 51.97 372 SER A N 1
ATOM 2888 C CA . SER A 1 372 ? -6.710 -6.048 -17.423 1.00 51.97 372 SER A CA 1
ATOM 2889 C C . SER A 1 372 ? -7.971 -6.516 -18.155 1.00 51.97 372 SER A C 1
ATOM 2891 O O . SER A 1 372 ? -8.798 -5.681 -18.519 1.00 51.97 372 SER A O 1
ATOM 2893 N N . GLY A 1 373 ? -8.170 -7.834 -18.287 1.00 49.81 373 GLY A N 1
ATOM 2894 C CA . GLY A 1 373 ? -9.399 -8.437 -18.812 1.00 49.81 373 GLY A CA 1
ATOM 2895 C C . GLY A 1 373 ? -10.509 -8.626 -17.768 1.00 49.81 373 GLY A C 1
ATOM 2896 O O . GLY A 1 373 ? -11.692 -8.554 -18.107 1.00 49.81 373 GLY A O 1
ATOM 2897 N N . VAL A 1 374 ? -10.163 -8.833 -16.494 1.00 48.78 374 VAL A N 1
ATOM 2898 C CA . VAL A 1 374 ? -11.119 -8.998 -15.390 1.00 48.78 374 VAL A CA 1
ATOM 2899 C C . VAL A 1 374 ? -11.259 -7.663 -14.659 1.00 48.78 374 VAL A C 1
ATOM 2901 O O . VAL A 1 374 ? -10.263 -7.072 -14.263 1.00 48.78 374 VAL A O 1
ATOM 2904 N N . ARG A 1 375 ? -12.503 -7.172 -14.515 1.00 51.06 375 ARG A N 1
ATOM 2905 C CA . ARG A 1 375 ? -12.909 -5.917 -13.835 1.00 51.06 375 ARG A CA 1
ATOM 2906 C C . ARG A 1 375 ? -11.829 -5.393 -12.869 1.00 51.06 375 ARG A C 1
ATOM 2908 O O . ARG A 1 375 ? -11.507 -6.105 -11.926 1.00 51.06 375 ARG A O 1
ATOM 2915 N N . TYR A 1 376 ? -11.378 -4.142 -13.059 1.00 46.97 376 TYR A N 1
ATOM 2916 C CA . TYR A 1 376 ? -10.275 -3.378 -12.408 1.00 46.97 376 TYR A CA 1
ATOM 2917 C C . TYR A 1 376 ? -10.008 -3.525 -10.893 1.00 46.97 376 TYR A C 1
ATOM 2919 O O . TYR A 1 376 ? -9.120 -2.872 -10.349 1.00 46.97 376 TYR A O 1
ATOM 2927 N N . ARG A 1 377 ? -10.797 -4.315 -10.174 1.00 46.25 377 ARG A N 1
ATOM 2928 C CA . ARG A 1 377 ? -10.651 -4.630 -8.758 1.00 46.25 377 ARG A CA 1
ATOM 2929 C C . ARG A 1 377 ? -9.411 -5.484 -8.473 1.00 46.25 377 ARG A C 1
ATOM 2931 O O . ARG A 1 377 ? -8.770 -5.246 -7.460 1.00 46.25 377 ARG A O 1
ATOM 2938 N N . LEU A 1 378 ? -9.046 -6.424 -9.347 1.00 44.09 378 LEU A N 1
ATOM 2939 C CA . LEU A 1 378 ? -7.967 -7.404 -9.116 1.00 44.09 378 LEU A CA 1
ATOM 2940 C C . LEU A 1 378 ? -6.527 -6.844 -9.104 1.00 44.09 378 LEU A C 1
ATOM 2942 O O . LEU A 1 378 ? -5.841 -7.082 -8.105 1.00 44.09 378 LEU A O 1
ATOM 2946 N N . PRO A 1 379 ? -6.080 -6.026 -10.083 1.00 41.88 379 PRO A N 1
ATOM 2947 C CA . PRO A 1 379 ? -4.720 -5.459 -10.080 1.00 41.88 379 PRO A CA 1
ATOM 2948 C C . PRO A 1 379 ? -4.447 -4.566 -8.870 1.00 41.88 379 PRO A C 1
ATOM 2950 O O . PRO A 1 379 ? -3.323 -4.440 -8.386 1.00 41.88 379 PRO A O 1
ATOM 2953 N N . TYR A 1 380 ? -5.499 -3.939 -8.351 1.00 46.69 380 TYR A N 1
ATOM 2954 C CA . TYR A 1 380 ? -5.408 -3.132 -7.151 1.00 46.69 380 TYR A CA 1
ATOM 2955 C C . TYR A 1 380 ? -5.233 -3.983 -5.878 1.00 46.69 380 TYR A C 1
ATOM 2957 O O . TYR A 1 380 ? -4.566 -3.555 -4.934 1.00 46.69 380 TYR A O 1
ATOM 2965 N N . LEU A 1 381 ? -5.801 -5.192 -5.850 1.00 43.72 381 LEU A N 1
ATOM 2966 C CA . LEU A 1 381 ? -5.720 -6.104 -4.707 1.00 43.72 381 LEU A CA 1
ATOM 2967 C C . LEU A 1 381 ? -4.333 -6.740 -4.579 1.00 43.72 381 LEU A C 1
ATOM 2969 O O . LEU A 1 381 ? -3.837 -6.843 -3.463 1.00 43.72 381 LEU A O 1
ATOM 2973 N N . GLN A 1 382 ? -3.683 -7.112 -5.686 1.00 45.41 382 GLN A N 1
ATOM 2974 C CA . GLN A 1 382 ? -2.361 -7.757 -5.654 1.00 45.41 382 GLN A CA 1
ATOM 2975 C C . GLN A 1 382 ? -1.199 -6.791 -5.387 1.00 45.41 382 GLN A C 1
ATOM 2977 O O . GLN A 1 382 ? -0.264 -7.133 -4.672 1.00 45.41 382 GLN A O 1
ATOM 2982 N N . ARG A 1 383 ? -1.258 -5.548 -5.884 1.00 49.91 383 ARG A N 1
ATOM 2983 C CA . ARG A 1 383 ? -0.173 -4.566 -5.668 1.00 49.91 383 ARG A CA 1
ATOM 2984 C C . ARG A 1 383 ? -0.041 -4.050 -4.248 1.00 49.91 383 ARG A C 1
ATOM 2986 O O . ARG A 1 383 ? 0.931 -3.373 -3.927 1.00 49.91 383 ARG A O 1
ATOM 2993 N N . ARG A 1 384 ? -1.047 -4.283 -3.413 1.00 49.66 384 ARG A N 1
ATOM 2994 C CA . ARG A 1 384 ? -1.128 -3.681 -2.083 1.00 49.66 384 ARG A CA 1
ATOM 2995 C C . ARG A 1 384 ? -1.368 -4.690 -0.967 1.00 49.66 384 ARG A C 1
ATOM 2997 O O . ARG A 1 384 ? -1.763 -4.289 0.129 1.00 49.66 384 ARG A O 1
ATOM 3004 N N . THR A 1 385 ? -1.100 -5.967 -1.234 1.00 42.84 385 THR A N 1
ATOM 3005 C CA . THR A 1 385 ? -0.806 -6.940 -0.179 1.00 42.84 385 THR A CA 1
ATOM 3006 C C . THR A 1 385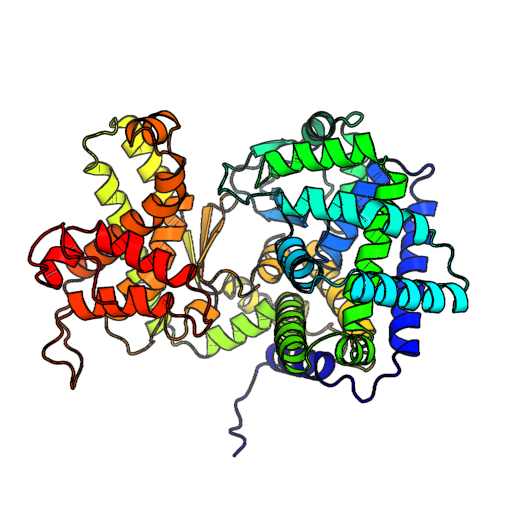 ? 0.572 -6.723 0.436 1.00 42.84 385 THR A C 1
ATOM 3008 O O . THR A 1 385 ? 0.804 -7.264 1.498 1.00 42.84 385 THR A O 1
ATOM 3011 N N . VAL A 1 386 ? 1.438 -5.867 -0.137 1.00 43.31 386 VAL A N 1
ATOM 3012 C CA . VAL A 1 386 ? 2.755 -5.530 0.438 1.00 43.31 386 VAL A CA 1
ATOM 3013 C C . VAL A 1 386 ? 2.646 -5.324 1.967 1.00 43.31 386 VAL A C 1
ATOM 3015 O O . VAL A 1 386 ? 1.991 -4.368 2.402 1.00 43.31 386 VAL A O 1
ATOM 3018 N N . PRO A 1 387 ? 3.289 -6.176 2.795 1.00 40.34 387 PRO A N 1
ATOM 3019 C CA . PRO A 1 387 ? 3.146 -6.220 4.258 1.00 40.34 387 PRO A CA 1
ATOM 3020 C C . PRO A 1 387 ? 3.541 -4.941 4.983 1.00 40.34 387 PRO A C 1
ATOM 3022 O O . PRO A 1 387 ? 3.358 -4.835 6.194 1.00 40.34 387 PRO A O 1
ATOM 3025 N N . ALA A 1 388 ? 4.110 -3.974 4.261 1.00 47.66 388 ALA A N 1
ATOM 3026 C CA . ALA A 1 388 ? 4.599 -2.724 4.811 1.00 47.66 388 ALA A CA 1
ATOM 3027 C C . ALA A 1 388 ? 3.508 -1.939 5.562 1.00 47.66 388 ALA A C 1
ATOM 3029 O O . ALA A 1 388 ? 3.837 -1.185 6.477 1.00 47.66 388 ALA A O 1
ATOM 3030 N N . THR A 1 389 ? 2.221 -2.136 5.236 1.00 63.97 389 THR A N 1
ATOM 3031 C CA . THR A 1 389 ? 1.108 -1.512 5.969 1.00 63.97 389 THR A CA 1
ATOM 3032 C C . THR A 1 389 ? 0.063 -2.540 6.412 1.00 63.97 389 THR A C 1
ATOM 3034 O O . THR A 1 389 ? -0.638 -3.149 5.610 1.00 63.97 389 THR A O 1
ATOM 3037 N N . LEU A 1 390 ? -0.041 -2.733 7.730 1.00 79.06 390 LEU A N 1
ATOM 3038 C CA . LEU A 1 390 ? -0.965 -3.677 8.372 1.00 79.06 390 LEU A CA 1
ATOM 3039 C C . LEU A 1 390 ? -2.435 -3.289 8.141 1.00 79.06 390 LEU A C 1
ATOM 3041 O O . LEU A 1 390 ? -3.273 -4.120 7.794 1.00 79.06 390 LEU A O 1
ATOM 3045 N N . VAL A 1 391 ? -2.741 -2.002 8.307 1.00 84.12 391 VAL A N 1
ATOM 3046 C CA . VAL A 1 391 ? -4.067 -1.423 8.079 1.00 84.12 391 VAL A CA 1
ATOM 3047 C C . VAL A 1 391 ? -3.887 -0.091 7.364 1.00 84.12 391 VAL A C 1
ATOM 3049 O O . VAL A 1 391 ? -3.036 0.706 7.762 1.00 84.12 391 VAL A O 1
ATOM 3052 N N . ARG A 1 392 ? -4.654 0.153 6.298 1.00 82.50 392 ARG A N 1
ATOM 3053 C CA . ARG A 1 392 ? -4.499 1.357 5.465 1.00 82.50 392 ARG A CA 1
ATOM 3054 C C . ARG A 1 392 ? -5.823 1.874 4.933 1.00 82.50 392 ARG A C 1
ATOM 3056 O O . ARG A 1 392 ? -6.679 1.081 4.548 1.00 82.50 392 ARG A O 1
ATOM 3063 N N . TYR A 1 393 ? -5.957 3.192 4.843 1.00 83.19 393 TYR A N 1
ATOM 3064 C CA . TYR A 1 393 ? -7.075 3.828 4.157 1.00 83.19 393 TYR A CA 1
ATOM 3065 C C . TYR A 1 393 ? -6.807 4.001 2.661 1.00 83.19 393 TYR A C 1
ATOM 3067 O O . TYR A 1 393 ? -5.682 4.233 2.213 1.00 83.19 393 TYR A O 1
ATOM 3075 N N . GLU A 1 394 ? -7.867 3.876 1.875 1.00 76.75 394 GLU A N 1
ATOM 3076 C CA . GLU A 1 394 ? -7.873 4.060 0.436 1.00 76.75 394 GLU A CA 1
ATOM 3077 C C . GLU A 1 394 ? -8.831 5.189 0.065 1.00 76.75 394 GLU A C 1
ATOM 3079 O O . GLU A 1 394 ? -10.044 4.970 0.035 1.00 76.75 394 GLU A O 1
ATOM 3084 N N . PRO A 1 395 ? -8.315 6.389 -0.251 1.00 74.94 395 PRO A N 1
ATOM 3085 C CA . PRO A 1 395 ? -9.168 7.555 -0.466 1.00 74.94 395 PRO A CA 1
ATOM 3086 C C . PRO A 1 395 ? -10.106 7.404 -1.669 1.00 74.94 395 PRO A C 1
ATOM 3088 O O . PRO A 1 395 ? -11.256 7.821 -1.618 1.00 74.94 395 PRO A O 1
ATOM 3091 N N . PHE A 1 396 ? -9.655 6.753 -2.740 1.00 73.81 396 PHE A N 1
ATOM 3092 C CA . PHE A 1 396 ? -10.401 6.632 -4.003 1.00 73.81 396 PHE A CA 1
ATOM 3093 C C . PHE A 1 396 ? -11.552 5.613 -3.955 1.00 73.81 396 PHE A C 1
ATOM 3095 O O . PHE A 1 396 ? -12.554 5.769 -4.654 1.00 73.81 396 PHE A O 1
ATOM 3102 N N . SER A 1 397 ? -11.421 4.574 -3.134 1.00 73.62 397 SER A N 1
ATOM 3103 C CA . SER A 1 397 ? -12.438 3.536 -2.913 1.00 73.62 397 SER A CA 1
ATOM 3104 C C . SER A 1 397 ? -13.183 3.722 -1.585 1.00 73.62 397 SER A C 1
ATOM 3106 O O . SER A 1 397 ? -14.086 2.938 -1.294 1.00 73.62 397 SER A O 1
ATOM 3108 N N . ARG A 1 398 ? -12.811 4.746 -0.798 1.00 82.31 398 ARG A N 1
ATOM 3109 C CA . ARG A 1 398 ? -13.329 5.058 0.544 1.00 82.31 398 ARG A CA 1
ATOM 3110 C C . ARG A 1 398 ? -13.433 3.808 1.418 1.00 82.31 398 ARG A C 1
ATOM 3112 O O . ARG A 1 398 ? -14.490 3.466 1.947 1.00 82.31 398 ARG A O 1
ATOM 3119 N N . ARG A 1 399 ? -12.329 3.078 1.554 1.00 85.94 399 ARG A N 1
ATOM 3120 C CA . ARG A 1 399 ? -12.281 1.873 2.394 1.00 85.94 399 ARG A CA 1
ATOM 3121 C C . ARG A 1 399 ? -11.000 1.789 3.197 1.00 85.94 399 ARG A C 1
ATOM 3123 O O . ARG A 1 399 ? -9.970 2.316 2.792 1.00 85.94 399 ARG A O 1
ATOM 3130 N N . VAL A 1 400 ? -11.065 1.097 4.324 1.00 87.50 400 VAL A N 1
ATOM 3131 C CA . VAL A 1 400 ? -9.902 0.698 5.111 1.00 87.50 400 VAL A CA 1
ATOM 3132 C C . VAL A 1 400 ? -9.654 -0.782 4.873 1.00 87.50 400 VAL A C 1
ATOM 3134 O O . VAL A 1 400 ? -10.511 -1.614 5.170 1.00 87.50 400 VAL A O 1
ATOM 3137 N N . VAL A 1 401 ? -8.481 -1.107 4.337 1.00 84.56 401 VAL A N 1
ATOM 3138 C CA . VAL A 1 401 ? -8.059 -2.486 4.083 1.00 84.56 401 VAL A CA 1
ATOM 3139 C C . VAL A 1 401 ? -7.207 -2.979 5.241 1.00 84.56 401 VAL A C 1
ATOM 3141 O O . VAL A 1 401 ? -6.242 -2.321 5.635 1.00 84.56 401 VAL A O 1
ATOM 3144 N N . VAL A 1 402 ? -7.563 -4.150 5.761 1.00 86.12 402 VAL A N 1
ATOM 3145 C CA . VAL A 1 402 ? -6.842 -4.874 6.813 1.00 86.12 402 VAL A CA 1
ATOM 3146 C C . VAL A 1 402 ? -6.137 -6.068 6.174 1.00 86.12 402 VAL A C 1
ATOM 3148 O O . VAL A 1 402 ? -6.800 -6.950 5.623 1.00 86.12 402 VAL A O 1
ATOM 3151 N N . SER A 1 403 ? -4.805 -6.098 6.220 1.00 79.00 403 SER A N 1
ATOM 3152 C CA . SER A 1 403 ? -4.012 -7.178 5.620 1.00 79.00 403 SER A CA 1
ATOM 3153 C C . SER A 1 403 ? -4.026 -8.451 6.474 1.00 79.00 403 SER A C 1
ATOM 3155 O O . SER A 1 403 ? -4.338 -8.415 7.665 1.00 79.00 403 SER A O 1
ATOM 3157 N N . ALA A 1 404 ? -3.645 -9.589 5.884 1.00 79.19 404 ALA A N 1
ATOM 3158 C CA . ALA A 1 404 ? -3.491 -10.844 6.627 1.00 79.19 404 ALA A CA 1
ATOM 3159 C C . ALA A 1 404 ? -2.467 -10.728 7.764 1.00 79.19 404 ALA A C 1
ATOM 3161 O O . ALA A 1 404 ? -2.684 -11.263 8.847 1.00 79.19 404 ALA A O 1
ATOM 3162 N N . ALA A 1 405 ? -1.390 -9.968 7.553 1.00 78.38 405 ALA A N 1
ATOM 3163 C CA . ALA A 1 405 ? -0.373 -9.726 8.571 1.00 78.38 405 ALA A CA 1
ATOM 3164 C C . ALA A 1 405 ? -0.926 -8.987 9.806 1.00 78.38 405 ALA A C 1
ATOM 3166 O O . ALA A 1 405 ? -0.449 -9.207 10.917 1.00 78.38 405 ALA A O 1
ATOM 3167 N N . ALA A 1 406 ? -1.959 -8.153 9.643 1.00 84.62 406 ALA A N 1
ATOM 3168 C CA . ALA A 1 406 ? -2.630 -7.494 10.765 1.00 84.62 406 ALA A CA 1
ATOM 3169 C C . ALA A 1 406 ? -3.496 -8.449 11.600 1.00 84.62 406 ALA A C 1
ATOM 3171 O O . ALA A 1 406 ? -3.831 -8.125 12.738 1.00 84.62 406 ALA A O 1
ATOM 3172 N N . LEU A 1 407 ? -3.845 -9.622 11.056 1.00 87.44 407 LEU A N 1
ATOM 3173 C CA . LEU A 1 407 ? -4.612 -10.670 11.738 1.00 87.44 407 LEU A CA 1
ATOM 3174 C C . LEU A 1 407 ? -3.713 -11.670 12.482 1.00 87.44 407 LEU A C 1
ATOM 3176 O O . LEU A 1 407 ? -4.112 -12.800 12.759 1.00 87.44 407 LEU A O 1
ATOM 3180 N N . ALA A 1 408 ? -2.500 -11.244 12.826 1.00 85.31 408 ALA A N 1
ATOM 3181 C CA . ALA A 1 408 ? -1.549 -12.000 13.622 1.00 85.31 408 ALA A CA 1
ATOM 3182 C C . ALA A 1 408 ? -1.092 -11.197 14.847 1.00 85.31 408 ALA A C 1
ATOM 3184 O O . ALA A 1 408 ? -1.213 -9.969 14.910 1.00 85.31 408 ALA A O 1
ATOM 3185 N N . ALA A 1 409 ? -0.528 -11.904 15.826 1.00 85.62 409 ALA A N 1
ATOM 3186 C CA . ALA A 1 409 ? 0.124 -11.271 16.961 1.00 85.62 409 ALA A CA 1
ATOM 3187 C C . ALA A 1 409 ? 1.291 -10.379 16.476 1.00 85.62 409 ALA A C 1
ATOM 3189 O O . ALA A 1 409 ? 1.999 -10.764 15.543 1.00 85.62 409 ALA A O 1
ATOM 3190 N N . PRO A 1 410 ? 1.529 -9.212 17.101 1.00 86.62 410 PRO A N 1
ATOM 3191 C CA . PRO A 1 410 ? 0.871 -8.710 18.311 1.00 86.62 410 PRO A CA 1
ATOM 3192 C C . PRO A 1 410 ? -0.440 -7.938 18.091 1.00 86.62 410 PRO A C 1
ATOM 3194 O O . PRO A 1 410 ? -1.023 -7.459 19.060 1.00 86.62 410 PRO A O 1
ATOM 3197 N N . TYR A 1 411 ? -0.896 -7.778 16.850 1.00 89.31 411 TYR A N 1
ATOM 3198 C CA . TYR A 1 411 ? -1.995 -6.871 16.500 1.00 89.31 411 TYR A CA 1
ATOM 3199 C C . TYR A 1 411 ? -3.379 -7.505 16.658 1.00 89.31 411 TYR A C 1
ATOM 3201 O O . TYR A 1 411 ? -4.351 -6.813 16.965 1.00 89.31 411 TYR A O 1
ATOM 3209 N N . TYR A 1 412 ? -3.470 -8.818 16.474 1.00 90.81 412 TYR A N 1
ATOM 3210 C CA . TYR A 1 412 ? -4.704 -9.575 16.610 1.00 90.81 412 TYR A CA 1
ATOM 3211 C C . TYR A 1 412 ? -4.420 -10.950 17.212 1.00 90.81 412 TYR A C 1
ATOM 3213 O O . TYR A 1 412 ? -3.520 -11.669 16.779 1.00 90.81 412 TYR A O 1
ATOM 3221 N N . TYR A 1 413 ? -5.226 -11.329 18.198 1.00 88.56 413 TYR A N 1
ATOM 3222 C CA . TYR A 1 413 ? -5.186 -12.641 18.828 1.00 88.56 413 TYR A CA 1
ATOM 3223 C C . TYR A 1 413 ? -6.571 -13.248 18.695 1.00 88.56 413 TYR A C 1
ATOM 3225 O O . TYR A 1 413 ? -7.486 -12.774 19.348 1.00 88.56 413 TYR A O 1
ATOM 3233 N N . ALA A 1 414 ? -6.751 -14.298 17.896 1.00 85.69 414 ALA A N 1
ATOM 3234 C CA . ALA A 1 414 ? -8.081 -14.869 17.655 1.00 85.69 414 ALA A CA 1
ATOM 3235 C C . ALA A 1 414 ? -8.832 -15.284 18.942 1.00 85.69 414 ALA A C 1
ATOM 3237 O O . ALA A 1 414 ? -10.057 -15.253 18.985 1.00 85.69 414 ALA A O 1
ATOM 3238 N N . GLN A 1 415 ? -8.090 -15.633 19.999 1.00 86.44 415 GLN A N 1
ATOM 3239 C CA . GLN A 1 415 ? -8.600 -15.966 21.338 1.00 86.44 415 GLN A CA 1
ATOM 3240 C C . GLN A 1 415 ? -8.232 -14.901 22.392 1.00 86.44 415 GLN A C 1
ATOM 3242 O O . GLN A 1 415 ? -8.193 -15.182 23.589 1.00 86.44 415 GLN A O 1
ATOM 3247 N N . GLY A 1 416 ? -7.877 -13.695 21.949 1.00 87.44 416 GLY A N 1
ATOM 3248 C CA . GLY A 1 416 ? -7.517 -12.578 22.812 1.00 87.44 416 GLY A CA 1
ATOM 3249 C C . GLY A 1 416 ? -8.723 -11.918 23.469 1.00 87.44 416 GLY A C 1
ATOM 3250 O O . GLY A 1 416 ? -9.878 -12.182 23.144 1.00 87.44 416 GLY A O 1
ATOM 3251 N N . THR A 1 417 ? -8.432 -11.019 24.401 1.00 91.06 417 THR A N 1
ATOM 3252 C CA . THR A 1 417 ? -9.441 -10.197 25.078 1.00 91.06 417 THR A CA 1
ATOM 3253 C C . THR A 1 417 ? -9.872 -9.037 24.179 1.00 91.06 417 THR A C 1
ATOM 3255 O O . THR A 1 417 ? -9.121 -8.634 23.284 1.00 91.06 417 THR A O 1
ATOM 3258 N N . LYS A 1 418 ? -11.033 -8.415 24.435 1.00 92.75 418 LYS A N 1
ATOM 3259 C CA . LYS A 1 418 ? -11.413 -7.188 23.707 1.00 92.75 418 LYS A CA 1
ATOM 3260 C C . LYS A 1 418 ? -10.378 -6.084 23.875 1.00 92.75 418 LYS A C 1
ATOM 3262 O O . LYS A 1 418 ? -10.062 -5.412 22.899 1.00 92.75 418 LYS A O 1
ATOM 3267 N N . ALA A 1 419 ? -9.763 -5.957 25.050 1.00 93.69 419 ALA A N 1
ATOM 3268 C CA . ALA A 1 419 ? -8.664 -5.016 25.260 1.00 93.69 419 ALA A CA 1
ATOM 3269 C C . ALA A 1 419 ? -7.502 -5.225 24.276 1.00 93.69 419 ALA A C 1
ATOM 3271 O O . ALA A 1 419 ? -7.000 -4.253 23.714 1.00 93.69 419 ALA A O 1
ATOM 3272 N N . MET A 1 420 ? -7.116 -6.479 24.016 1.00 93.12 420 MET A N 1
ATOM 3273 C CA . MET A 1 420 ? -6.087 -6.797 23.022 1.00 93.12 420 MET A CA 1
ATOM 3274 C C . MET A 1 420 ? -6.544 -6.452 21.600 1.00 93.12 420 MET A C 1
ATOM 3276 O O . MET A 1 420 ? -5.777 -5.873 20.834 1.00 93.12 420 MET A O 1
ATOM 3280 N N . PHE A 1 421 ? -7.797 -6.753 21.246 1.00 93.19 421 PHE A N 1
ATOM 3281 C CA . PHE A 1 421 ? -8.343 -6.404 19.930 1.00 93.19 421 PHE A CA 1
ATOM 3282 C C . PHE A 1 421 ? -8.364 -4.892 19.692 1.00 93.19 421 PHE A C 1
ATOM 3284 O O . PHE A 1 421 ? -7.863 -4.422 18.671 1.00 93.19 421 PHE A O 1
ATOM 3291 N N . TYR A 1 422 ? -8.919 -4.125 20.630 1.00 95.44 422 TYR A N 1
ATOM 3292 C CA . TYR A 1 422 ? -9.026 -2.674 20.508 1.00 95.44 422 TYR A CA 1
ATOM 3293 C C . TYR A 1 422 ? -7.656 -1.989 20.600 1.00 95.44 422 TYR A C 1
ATOM 3295 O O . TYR A 1 422 ? -7.405 -1.058 19.840 1.00 95.44 422 TYR A O 1
ATOM 3303 N N . GLY A 1 423 ? -6.756 -2.468 21.464 1.00 93.12 423 GLY A N 1
ATOM 3304 C CA . GLY A 1 423 ? -5.400 -1.927 21.601 1.00 93.12 423 GLY A CA 1
ATOM 3305 C C . GLY A 1 423 ? -4.490 -2.246 20.412 1.00 93.12 423 GLY A C 1
ATOM 3306 O O . GLY A 1 423 ? -3.622 -1.447 20.079 1.00 93.12 423 GLY A O 1
ATOM 3307 N N . GLY A 1 424 ? -4.698 -3.386 19.749 1.00 93.62 424 GLY A N 1
ATOM 3308 C CA . GLY A 1 424 ? -3.974 -3.785 18.544 1.00 93.62 424 GLY A CA 1
ATOM 3309 C C . GLY A 1 424 ? -4.655 -3.291 17.266 1.00 93.62 424 GLY A C 1
ATOM 3310 O O . GLY A 1 424 ? -4.508 -2.138 16.855 1.00 93.62 424 GLY A O 1
ATOM 3311 N N . ILE A 1 425 ? -5.398 -4.177 16.604 1.00 93.81 425 ILE A N 1
ATOM 3312 C CA . ILE A 1 425 ? -6.021 -3.896 15.306 1.00 93.81 425 ILE A CA 1
ATOM 3313 C C . ILE A 1 425 ? -7.053 -2.760 15.351 1.00 93.81 425 ILE A C 1
ATOM 3315 O O . ILE A 1 425 ? -7.163 -2.012 14.381 1.00 93.81 425 ILE A O 1
ATOM 3319 N N . GLY A 1 426 ? -7.779 -2.584 16.461 1.00 95.44 426 GLY A N 1
ATOM 3320 C CA . GLY A 1 426 ? -8.758 -1.504 16.619 1.00 95.44 426 GLY A CA 1
ATOM 3321 C C . GLY A 1 426 ? -8.113 -0.118 16.556 1.00 95.44 426 GLY A C 1
ATOM 3322 O O . GLY A 1 426 ? -8.610 0.755 15.847 1.00 95.44 426 GLY A O 1
ATOM 3323 N N . PHE A 1 427 ? -6.965 0.056 17.212 1.00 93.88 427 PHE A N 1
ATOM 3324 C CA . PHE A 1 427 ? -6.142 1.261 17.133 1.00 93.88 427 PHE A CA 1
ATOM 3325 C C . PHE A 1 427 ? -5.639 1.517 15.705 1.00 93.88 427 PHE A C 1
ATOM 3327 O O . PHE A 1 427 ? -5.824 2.613 15.174 1.00 93.88 427 PHE A O 1
ATOM 3334 N N . LEU A 1 428 ? -5.061 0.505 15.045 1.00 91.31 428 LEU A N 1
ATOM 3335 C CA . LEU A 1 428 ? -4.572 0.642 13.665 1.00 91.31 428 LEU A CA 1
ATOM 3336 C C . LEU A 1 428 ? -5.698 1.008 12.686 1.00 91.31 428 LEU A C 1
ATOM 3338 O O . LEU A 1 428 ? -5.512 1.831 11.789 1.00 91.31 428 LEU A O 1
ATOM 3342 N N . TYR A 1 429 ? -6.879 0.426 12.881 1.00 94.31 429 TYR A N 1
ATOM 3343 C CA . TYR A 1 429 ? -8.069 0.731 12.098 1.00 94.31 429 TYR A CA 1
ATOM 3344 C C . TYR A 1 429 ? -8.589 2.148 12.351 1.00 94.31 429 TYR A C 1
ATOM 3346 O O . TYR A 1 429 ? -8.871 2.862 11.391 1.00 94.31 429 TYR A O 1
ATOM 3354 N N . ALA A 1 430 ? -8.649 2.597 13.608 1.00 94.50 430 ALA A N 1
ATOM 3355 C CA . ALA A 1 430 ? -9.006 3.976 13.943 1.00 94.50 430 ALA A CA 1
ATOM 3356 C C . ALA A 1 430 ? -8.036 4.980 13.301 1.00 94.50 430 ALA A C 1
ATOM 3358 O O . ALA A 1 430 ? -8.466 5.975 12.718 1.00 94.50 430 ALA A O 1
ATOM 3359 N N . LYS A 1 431 ? -6.732 4.685 13.332 1.00 89.00 431 LYS A N 1
ATOM 3360 C CA . LYS A 1 431 ? -5.701 5.505 12.685 1.00 89.00 431 LYS A CA 1
ATOM 3361 C C . LYS A 1 431 ? -5.920 5.607 11.179 1.00 89.00 431 LYS A C 1
ATOM 3363 O O . LYS A 1 431 ? -5.836 6.701 10.632 1.00 89.00 431 LYS A O 1
ATOM 3368 N N . ALA A 1 432 ? -6.241 4.497 10.518 1.00 88.06 432 ALA A N 1
ATOM 3369 C CA . ALA A 1 432 ? -6.583 4.508 9.100 1.00 88.06 432 ALA A CA 1
ATOM 3370 C C . ALA A 1 432 ? -7.877 5.299 8.828 1.00 88.06 432 ALA A C 1
ATOM 3372 O O . ALA A 1 432 ? -7.904 6.110 7.912 1.00 88.06 432 ALA A O 1
ATOM 3373 N N . LEU A 1 433 ? -8.927 5.147 9.641 1.00 91.25 433 LEU A N 1
ATOM 3374 C CA . LEU A 1 433 ? -10.162 5.931 9.492 1.00 91.25 433 LEU A CA 1
ATOM 3375 C C . LEU A 1 433 ? -9.920 7.441 9.575 1.00 91.25 433 LEU A C 1
ATOM 3377 O O . LEU A 1 433 ? -10.502 8.194 8.803 1.00 91.25 433 LEU A O 1
ATOM 3381 N N . LEU A 1 434 ? -9.038 7.892 10.467 1.00 88.19 434 LEU A N 1
ATOM 3382 C CA . LEU A 1 434 ? -8.692 9.311 10.586 1.00 88.19 434 LEU A CA 1
ATOM 3383 C C . LEU A 1 434 ? -8.012 9.869 9.326 1.00 88.19 434 LEU A C 1
ATOM 3385 O O . LEU A 1 434 ? -8.112 11.065 9.073 1.00 88.19 434 LEU A O 1
ATOM 3389 N N . GLN A 1 435 ? -7.392 9.023 8.494 1.00 81.75 435 GLN A N 1
ATOM 3390 C CA . GLN A 1 435 ? -6.868 9.429 7.181 1.00 81.75 435 GLN A CA 1
ATOM 3391 C C . GLN A 1 435 ? -7.980 9.722 6.161 1.00 81.75 435 GLN A C 1
ATOM 3393 O O . GLN A 1 435 ? -7.707 10.336 5.133 1.00 81.75 435 GLN A O 1
ATOM 3398 N N . ALA A 1 436 ? -9.218 9.284 6.419 1.00 81.88 436 ALA A N 1
ATOM 3399 C CA . ALA A 1 436 ? -10.376 9.597 5.582 1.00 81.88 436 ALA A CA 1
ATOM 3400 C C . ALA A 1 436 ? -10.917 11.008 5.795 1.00 81.88 436 ALA A C 1
ATOM 3402 O O . ALA A 1 436 ? -11.725 11.480 4.996 1.00 81.88 436 ALA A O 1
ATOM 3403 N N . ILE A 1 437 ? -10.490 11.662 6.872 1.00 81.38 437 ILE A N 1
ATOM 3404 C CA . ILE A 1 437 ? -10.975 12.972 7.256 1.00 81.38 437 ILE A CA 1
ATOM 3405 C C . ILE A 1 437 ? -10.051 14.035 6.669 1.00 81.38 437 ILE A C 1
ATOM 3407 O O . ILE A 1 437 ? -8.883 14.145 7.047 1.00 81.38 437 ILE A O 1
ATOM 3411 N N . ASP A 1 438 ? -10.597 14.876 5.795 1.00 67.50 438 ASP A N 1
ATOM 3412 C CA . ASP A 1 438 ? -9.896 16.075 5.346 1.00 67.50 438 ASP A CA 1
ATOM 3413 C C . ASP A 1 438 ? -9.925 17.121 6.465 1.00 67.50 438 ASP A C 1
ATOM 3415 O O . ASP A 1 438 ? -10.909 17.840 6.650 1.00 67.50 438 ASP A O 1
ATOM 3419 N N . TYR A 1 439 ? -8.840 17.225 7.236 1.00 64.00 439 TYR A N 1
ATOM 3420 C CA . TYR A 1 439 ? -8.733 18.267 8.255 1.00 64.00 439 TYR A CA 1
ATOM 3421 C C . TYR A 1 439 ? -8.690 19.650 7.592 1.00 64.00 439 TYR A C 1
ATOM 3423 O O . TYR A 1 439 ? -7.758 19.939 6.831 1.00 64.00 439 TYR A O 1
ATOM 3431 N N . PRO A 1 440 ? -9.628 20.563 7.910 1.00 55.53 440 PRO A N 1
ATOM 3432 C CA . PRO A 1 440 ? -9.555 21.921 7.401 1.00 55.53 440 PRO A CA 1
ATOM 3433 C C . PRO A 1 440 ? -8.221 22.560 7.825 1.00 55.53 440 PRO A C 1
ATOM 3435 O O . PRO A 1 440 ? -7.848 22.469 8.999 1.00 55.53 440 PRO A O 1
ATOM 3438 N N . PRO A 1 441 ? -7.512 23.285 6.941 1.00 54.47 441 PRO A N 1
ATOM 3439 C CA . PRO A 1 441 ? -6.254 23.947 7.295 1.00 54.47 441 PRO A CA 1
ATOM 3440 C C . PRO A 1 441 ? -6.371 24.889 8.504 1.00 54.47 441 PRO A C 1
ATOM 3442 O O . PRO A 1 441 ? -5.396 25.109 9.217 1.00 54.47 441 PRO A O 1
ATOM 3445 N N . ALA A 1 442 ? -7.565 25.437 8.753 1.00 52.72 442 ALA A N 1
ATOM 3446 C CA . ALA A 1 442 ? -7.867 26.254 9.927 1.00 52.72 442 ALA A CA 1
ATOM 3447 C C . ALA A 1 442 ? -7.819 25.456 11.246 1.00 52.72 442 ALA A C 1
ATOM 3449 O O . ALA A 1 442 ? -7.338 25.985 12.244 1.00 52.72 442 ALA A O 1
ATOM 3450 N N . VAL A 1 443 ? -8.238 24.185 11.234 1.00 56.91 443 VAL A N 1
ATOM 3451 C CA . VAL A 1 443 ? -8.160 23.275 12.3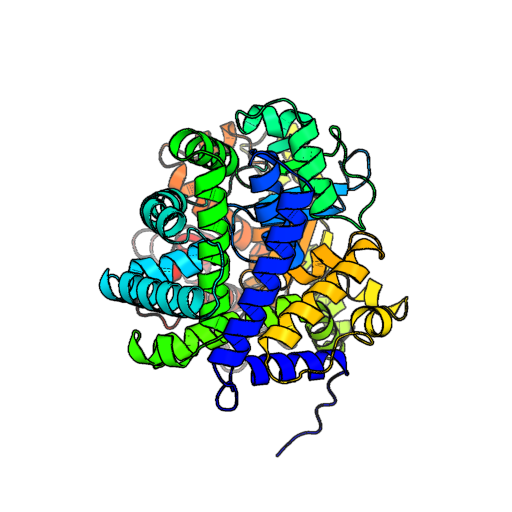90 1.00 56.91 443 VAL A CA 1
ATOM 3452 C C . VAL A 1 443 ? -6.699 22.945 12.694 1.00 56.91 443 VAL A C 1
ATOM 3454 O O . VAL A 1 443 ? -6.263 23.085 13.831 1.00 56.91 443 VAL A O 1
ATOM 3457 N N . LEU A 1 444 ? -5.903 22.639 11.662 1.00 54.94 444 LEU A N 1
ATOM 3458 C CA . LEU A 1 444 ? -4.464 22.388 11.819 1.00 54.94 444 LEU A CA 1
ATOM 3459 C C . LEU A 1 444 ? -3.700 23.613 12.361 1.00 54.94 444 LEU A C 1
ATOM 3461 O O . LEU A 1 444 ? -2.721 23.454 13.085 1.00 54.94 444 LEU A O 1
ATOM 3465 N N . LYS A 1 445 ? -4.149 24.836 12.038 1.00 51.66 445 LYS A N 1
ATOM 3466 C CA . LYS A 1 445 ? -3.551 26.094 12.525 1.00 51.66 445 LYS A CA 1
ATOM 3467 C C . LYS A 1 445 ? -3.927 26.437 13.971 1.00 51.66 445 LYS A C 1
ATOM 3469 O O . LYS A 1 445 ? -3.126 27.059 14.663 1.00 51.66 445 LYS A O 1
ATOM 3474 N N . GLN A 1 446 ? -5.121 26.061 14.431 1.00 52.03 446 GLN A N 1
ATOM 3475 C CA . GLN A 1 446 ? -5.588 26.363 15.793 1.00 52.03 446 GLN A CA 1
ATOM 3476 C C . GLN A 1 446 ? -4.898 25.520 16.872 1.00 52.03 446 GLN A C 1
ATOM 3478 O O . GLN A 1 446 ? -4.888 25.914 18.035 1.00 52.03 446 GLN A O 1
ATOM 3483 N N . CYS A 1 447 ? -4.262 24.407 16.500 1.00 49.22 447 CYS A N 1
ATOM 3484 C CA . CYS A 1 447 ? -3.548 23.551 17.443 1.00 49.22 447 CYS A CA 1
ATOM 3485 C C . CYS A 1 447 ? -2.153 24.076 17.863 1.00 49.22 447 CYS A C 1
ATOM 3487 O O . CYS A 1 447 ? -1.493 23.431 18.672 1.00 49.22 447 CYS A O 1
ATOM 3489 N N . GLY A 1 448 ? -1.718 25.254 17.392 1.00 42.44 448 GLY A N 1
ATOM 3490 C CA . GLY A 1 448 ? -0.534 25.968 17.896 1.00 42.44 448 GLY A CA 1
ATOM 3491 C C . GLY A 1 448 ? 0.637 26.099 16.902 1.00 42.44 448 GLY A C 1
ATOM 3492 O O . GLY A 1 448 ? 0.612 25.514 15.819 1.00 42.44 448 GLY A O 1
ATOM 3493 N N . PRO A 1 449 ? 1.687 26.876 17.250 1.00 38.59 449 PRO A N 1
ATOM 3494 C CA . PRO A 1 449 ? 2.815 27.212 16.363 1.00 38.59 449 PRO A CA 1
ATOM 3495 C C . PRO A 1 449 ? 3.726 26.023 15.992 1.00 38.59 449 PRO A C 1
ATOM 3497 O O . PRO A 1 449 ? 4.624 26.165 15.168 1.00 38.59 449 PRO A O 1
ATOM 3500 N N . SER A 1 450 ? 3.483 24.838 16.554 1.00 45.62 450 SER A N 1
ATOM 3501 C CA . SER A 1 450 ? 4.203 23.582 16.316 1.00 45.62 450 SER A CA 1
ATOM 3502 C C . SER A 1 450 ? 3.443 22.616 15.391 1.00 45.62 450 SER A C 1
ATOM 3504 O O . SER A 1 450 ? 3.550 21.400 15.542 1.00 45.62 450 SER A O 1
ATOM 3506 N N . GLY A 1 451 ? 2.694 23.133 14.407 1.00 46.03 451 GLY A N 1
ATOM 3507 C CA . GLY A 1 451 ? 1.821 22.364 13.499 1.00 46.03 451 GLY A CA 1
ATOM 3508 C C . GLY A 1 451 ? 2.455 21.166 12.765 1.00 46.03 451 GLY A C 1
ATOM 3509 O O . GLY A 1 451 ? 1.724 20.328 12.243 1.00 46.03 451 GLY A O 1
ATOM 3510 N N . ARG A 1 452 ? 3.790 21.036 12.772 1.00 48.06 452 ARG A N 1
ATOM 3511 C CA . ARG A 1 452 ? 4.517 19.845 12.300 1.00 48.06 452 ARG A CA 1
ATOM 3512 C C . ARG A 1 452 ? 4.397 18.650 13.258 1.00 48.06 452 ARG A C 1
ATOM 3514 O O . ARG A 1 452 ? 4.079 17.558 12.815 1.00 48.06 452 ARG A O 1
ATOM 3521 N N . LEU A 1 453 ? 4.550 18.866 14.569 1.00 47.16 453 LEU A N 1
ATOM 3522 C CA . LEU A 1 453 ? 4.429 17.812 15.594 1.00 47.16 453 LEU A CA 1
ATOM 3523 C C . LEU A 1 453 ? 2.991 17.284 15.704 1.00 47.16 453 LEU A C 1
ATOM 3525 O O . LEU A 1 453 ? 2.771 16.100 15.926 1.00 47.16 453 LEU A O 1
ATOM 3529 N N . LEU A 1 454 ? 2.002 18.155 15.496 1.00 50.75 454 LEU A N 1
ATOM 3530 C CA . LEU A 1 454 ? 0.588 17.784 15.550 1.00 50.75 454 LEU A CA 1
ATOM 3531 C C . LEU A 1 454 ? 0.131 16.944 14.357 1.00 50.75 454 LEU A C 1
ATOM 3533 O O . LEU A 1 454 ? -0.731 16.100 14.548 1.00 50.75 454 LEU A O 1
ATOM 3537 N N . ARG A 1 455 ? 0.701 17.113 13.156 1.00 54.84 455 ARG A N 1
ATOM 3538 C CA . ARG A 1 455 ? 0.342 16.261 12.006 1.00 54.84 455 ARG A CA 1
ATOM 3539 C C . ARG A 1 455 ? 0.712 14.796 12.222 1.00 54.84 455 ARG A C 1
ATOM 3541 O O . ARG A 1 455 ? -0.071 13.928 11.855 1.00 54.84 455 ARG A O 1
ATOM 3548 N N . ASP A 1 456 ? 1.855 14.543 12.851 1.00 56.50 456 ASP A N 1
ATOM 3549 C CA . ASP A 1 456 ? 2.342 13.178 13.061 1.00 56.50 456 ASP A CA 1
ATOM 3550 C C . ASP A 1 456 ? 1.742 12.530 14.319 1.00 56.50 456 ASP A C 1
ATOM 3552 O O . ASP A 1 456 ? 1.543 11.319 14.356 1.00 56.50 456 ASP A O 1
ATOM 3556 N N . GLU A 1 457 ? 1.434 13.321 15.353 1.00 66.31 457 GLU A N 1
ATOM 3557 C CA . GLU A 1 457 ? 1.015 12.814 16.671 1.00 66.31 457 GLU A CA 1
ATOM 3558 C C . GLU A 1 457 ? -0.506 12.812 16.879 1.00 66.31 457 GLU A C 1
ATOM 3560 O O . GLU A 1 457 ? -1.028 11.982 17.625 1.00 66.31 457 GLU A O 1
ATOM 3565 N N . PHE A 1 458 ? -1.236 13.735 16.241 1.00 71.44 458 PHE A N 1
ATOM 3566 C CA . PHE A 1 458 ? -2.689 13.839 16.398 1.00 71.44 458 PHE A CA 1
ATOM 3567 C C . PHE A 1 458 ? -3.432 12.579 15.935 1.00 71.44 458 PHE A C 1
ATOM 3569 O O . PHE A 1 458 ? -4.295 12.120 16.688 1.00 71.44 458 PHE A O 1
ATOM 3576 N N . PRO A 1 459 ? -3.102 11.968 14.775 1.00 78.25 459 PRO A N 1
ATOM 3577 C CA . PRO A 1 459 ? -3.782 10.754 14.338 1.00 78.25 459 PRO A CA 1
ATOM 3578 C C . PRO A 1 459 ? -3.600 9.594 15.321 1.00 78.25 459 PRO A C 1
ATOM 3580 O O . PRO A 1 459 ? -4.549 8.857 15.558 1.00 78.25 459 PRO A O 1
ATOM 3583 N N . ASP A 1 460 ? -2.420 9.457 15.936 1.00 82.81 460 ASP A N 1
ATOM 3584 C CA . ASP A 1 460 ? -2.153 8.398 16.916 1.00 82.81 460 ASP A CA 1
ATOM 3585 C C . ASP A 1 460 ? -2.961 8.610 18.204 1.00 82.81 460 ASP A C 1
ATOM 3587 O O . ASP A 1 460 ? -3.610 7.689 18.699 1.00 82.81 460 ASP A O 1
ATOM 3591 N N . MET A 1 461 ? -2.981 9.834 18.736 1.00 84.62 461 MET A N 1
ATOM 3592 C CA . MET A 1 461 ? -3.735 10.141 19.954 1.00 84.62 461 MET A CA 1
ATOM 3593 C C . MET A 1 461 ? -5.245 9.962 19.746 1.00 84.62 461 MET A C 1
ATOM 3595 O O . MET A 1 461 ? -5.894 9.270 20.530 1.00 84.62 461 MET A O 1
ATOM 3599 N N . ALA A 1 462 ? -5.795 10.527 18.668 1.00 85.81 462 ALA A N 1
ATOM 3600 C CA . ALA A 1 462 ? -7.217 10.412 18.357 1.00 85.81 462 ALA A CA 1
ATOM 3601 C C . ALA A 1 462 ? -7.623 8.958 18.053 1.00 85.81 462 ALA A C 1
ATOM 3603 O O . ALA A 1 462 ? -8.693 8.518 18.473 1.00 85.81 462 ALA A O 1
ATOM 3604 N N . ALA A 1 463 ? -6.763 8.184 17.378 1.00 90.56 463 ALA A N 1
ATOM 3605 C CA . ALA A 1 463 ? -7.012 6.768 17.113 1.00 90.56 463 ALA A CA 1
ATOM 3606 C C . ALA A 1 463 ? -7.077 5.948 18.403 1.00 90.56 463 ALA A C 1
ATOM 3608 O O . ALA A 1 463 ? -7.970 5.118 18.572 1.00 90.56 463 ALA A O 1
ATOM 3609 N N . MET A 1 464 ? -6.142 6.191 19.321 1.00 92.19 464 MET A N 1
ATOM 3610 C CA . MET A 1 464 ? -6.094 5.529 20.621 1.00 92.19 464 MET A CA 1
ATOM 3611 C C . MET A 1 464 ? -7.321 5.869 21.472 1.00 92.19 464 MET A C 1
ATOM 3613 O O . MET A 1 464 ? -7.925 4.963 22.043 1.00 92.19 464 MET A O 1
ATOM 3617 N N . GLU A 1 465 ? -7.715 7.143 21.543 1.00 91.06 465 GLU A N 1
ATOM 3618 C CA . GLU A 1 465 ? -8.915 7.566 22.277 1.00 91.06 465 GLU A CA 1
ATOM 3619 C C . GLU A 1 465 ? -10.186 6.939 21.692 1.00 91.06 465 GLU A C 1
ATOM 3621 O O . GLU A 1 465 ? -11.009 6.413 22.440 1.00 91.06 465 GLU A O 1
ATOM 3626 N N . ALA A 1 466 ? -10.323 6.913 20.363 1.00 92.25 466 ALA A N 1
ATOM 3627 C CA . ALA A 1 466 ? -11.466 6.290 19.700 1.00 92.25 466 ALA A CA 1
ATOM 3628 C C . ALA A 1 466 ? -11.524 4.771 19.930 1.00 92.25 466 ALA A C 1
ATOM 3630 O O . ALA A 1 466 ? -12.595 4.225 20.206 1.00 92.25 466 ALA A O 1
ATOM 3631 N N . ALA A 1 467 ? -10.383 4.081 19.846 1.00 95.06 467 ALA A N 1
ATOM 3632 C CA . ALA A 1 467 ? -10.308 2.641 20.073 1.00 95.06 467 ALA A CA 1
ATOM 3633 C C . ALA A 1 467 ? -10.591 2.267 21.537 1.00 95.06 467 ALA A C 1
ATOM 3635 O O . ALA A 1 467 ? -11.312 1.302 21.792 1.00 95.06 467 ALA A O 1
ATOM 3636 N N . HIS A 1 468 ? -10.087 3.044 22.500 1.00 94.62 468 HIS A N 1
ATOM 3637 C CA . HIS A 1 468 ? -10.388 2.828 23.917 1.00 94.62 468 HIS A CA 1
ATOM 3638 C C . HIS A 1 468 ? -11.848 3.137 24.247 1.00 94.62 468 HIS A C 1
ATOM 3640 O O . HIS A 1 468 ? -12.514 2.334 24.893 1.00 94.62 468 HIS A O 1
ATOM 3646 N N . ALA A 1 469 ? -12.396 4.242 23.740 1.00 93.88 469 ALA A N 1
ATOM 3647 C CA . ALA A 1 469 ? -13.811 4.546 23.920 1.00 93.88 469 ALA A CA 1
ATOM 3648 C C . ALA A 1 469 ? -14.701 3.432 23.337 1.00 93.88 469 ALA A C 1
ATOM 3650 O O . ALA A 1 469 ? -15.724 3.087 23.927 1.00 93.88 469 ALA A O 1
ATOM 3651 N N . ALA A 1 470 ? -14.299 2.818 22.219 1.00 95.94 470 ALA A N 1
ATOM 3652 C CA . ALA A 1 470 ? -15.009 1.675 21.654 1.00 95.94 470 ALA A CA 1
ATOM 3653 C C . ALA A 1 470 ? -14.937 0.440 22.569 1.00 95.94 470 ALA A C 1
ATOM 3655 O O . ALA A 1 470 ? -15.958 -0.218 22.767 1.00 95.94 470 ALA A O 1
ATOM 3656 N N . LEU A 1 471 ? -13.778 0.175 23.184 1.00 95.31 471 LEU A N 1
ATOM 3657 C CA . LEU A 1 471 ? -13.614 -0.859 24.212 1.00 95.31 471 LEU A CA 1
ATOM 3658 C C . LEU A 1 471 ? -14.547 -0.628 25.410 1.00 95.31 471 LEU A C 1
ATOM 3660 O O . LEU A 1 471 ? -15.247 -1.554 25.817 1.00 95.31 471 LEU A O 1
ATOM 3664 N N . GLN A 1 472 ? -14.612 0.599 25.939 1.00 93.94 472 GLN A N 1
ATOM 3665 C CA . GLN A 1 472 ? -15.483 0.930 27.076 1.00 93.94 472 GLN A CA 1
ATOM 3666 C C . GLN A 1 472 ? -16.964 0.692 26.758 1.00 93.94 472 GLN A C 1
ATOM 3668 O O . GLN A 1 472 ? -17.721 0.212 27.599 1.00 93.94 472 GLN A O 1
ATOM 3673 N N . ARG A 1 473 ? -17.390 0.983 25.524 1.00 92.44 473 ARG A N 1
ATOM 3674 C CA . ARG A 1 473 ? -18.780 0.770 25.082 1.00 92.44 473 ARG A CA 1
ATOM 3675 C C . ARG A 1 473 ? -19.131 -0.696 24.885 1.00 92.44 473 ARG A C 1
ATOM 3677 O O . ARG A 1 473 ? -20.289 -1.064 25.056 1.00 92.44 473 ARG A O 1
ATOM 3684 N N . ASP A 1 474 ? -18.149 -1.520 24.540 1.00 91.19 474 ASP A N 1
ATOM 3685 C CA . ASP A 1 474 ? -18.318 -2.969 24.412 1.00 91.19 474 ASP A CA 1
ATOM 3686 C C . ASP A 1 474 ? -18.286 -3.696 25.780 1.00 91.19 474 ASP A C 1
ATOM 3688 O O . ASP A 1 474 ? -18.427 -4.922 25.833 1.00 91.19 474 ASP A O 1
ATOM 3692 N N . ASN A 1 475 ? -18.131 -2.920 26.869 1.00 83.00 475 ASN A N 1
ATOM 3693 C CA . ASN A 1 475 ? -18.302 -3.263 28.285 1.00 83.00 475 ASN A CA 1
ATOM 3694 C C . ASN A 1 475 ? -17.705 -4.621 28.685 1.00 83.00 475 ASN A C 1
ATOM 3696 O O . ASN A 1 475 ? -18.383 -5.476 29.260 1.00 83.00 475 ASN A O 1
ATOM 3700 N N . ASP A 1 476 ? -16.439 -4.836 28.331 1.00 77.81 476 ASP A N 1
ATOM 3701 C CA . ASP A 1 476 ? -15.704 -6.044 28.696 1.00 77.81 476 ASP A CA 1
ATOM 3702 C C . ASP A 1 476 ? -14.895 -5.821 29.970 1.00 77.81 476 ASP A C 1
ATOM 3704 O O . ASP A 1 476 ? -14.142 -4.856 30.081 1.00 77.81 476 ASP A O 1
ATOM 3708 N N . HIS A 1 477 ? -15.030 -6.731 30.928 1.00 75.94 477 HIS A N 1
ATOM 3709 C CA . HIS A 1 477 ? -14.309 -6.689 32.202 1.00 75.94 477 HIS A CA 1
ATOM 3710 C C . HIS A 1 477 ? -13.408 -7.911 32.382 1.00 75.94 477 HIS A C 1
ATOM 3712 O O . HIS A 1 477 ? -13.214 -8.416 33.491 1.00 75.94 477 HIS A O 1
ATOM 3718 N N . TYR A 1 478 ? -12.860 -8.414 31.279 1.00 76.38 478 TYR A N 1
ATOM 3719 C CA . TYR A 1 478 ? -11.955 -9.549 31.302 1.00 76.38 478 TYR A CA 1
ATOM 3720 C C . TYR A 1 478 ? -10.592 -9.190 31.916 1.00 76.38 478 TYR A C 1
ATOM 3722 O O . TYR A 1 478 ? -9.993 -8.161 31.587 1.00 76.38 478 TYR A O 1
ATOM 3730 N N . ARG A 1 479 ? -10.069 -10.088 32.762 1.00 77.75 479 ARG A N 1
ATOM 3731 C CA . ARG A 1 479 ? -8.702 -10.048 33.304 1.00 77.75 479 ARG A CA 1
ATOM 3732 C C . ARG A 1 479 ? -7.896 -11.234 32.799 1.00 77.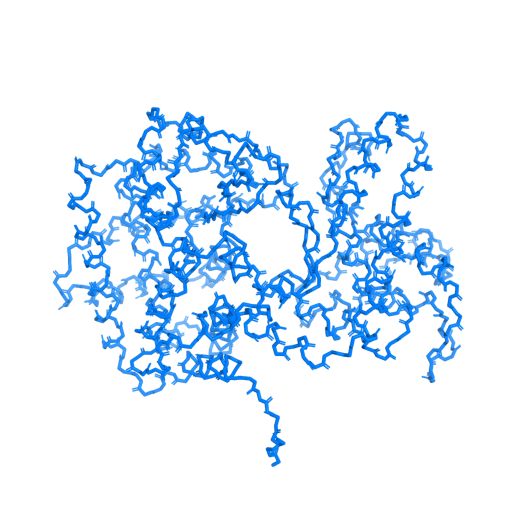75 479 ARG A C 1
ATOM 3734 O O . ARG A 1 479 ? -8.392 -12.358 32.769 1.00 77.75 479 ARG A O 1
ATOM 3741 N N . LEU A 1 480 ? -6.646 -10.988 32.420 1.00 78.56 480 LEU A N 1
ATOM 3742 C CA . LEU A 1 480 ? -5.757 -12.042 31.941 1.00 78.56 480 LEU A CA 1
ATOM 3743 C C . LEU A 1 480 ? -5.379 -12.997 33.087 1.00 78.56 480 LEU A C 1
ATOM 3745 O O . LEU A 1 480 ? -4.936 -12.530 34.141 1.00 78.56 480 LEU A O 1
ATOM 3749 N N . PRO A 1 481 ? -5.486 -14.325 32.889 1.00 78.44 481 PRO A N 1
ATOM 3750 C CA . PRO A 1 481 ? -4.964 -15.293 33.846 1.00 78.44 481 PRO A CA 1
ATOM 3751 C C . PRO A 1 481 ? -3.470 -15.057 34.095 1.00 78.44 481 PRO A C 1
ATOM 3753 O O . PRO A 1 481 ? -2.711 -14.883 33.139 1.00 78.44 481 PRO A O 1
ATOM 3756 N N . LYS A 1 482 ? -3.038 -15.096 35.361 1.00 82.25 482 LYS A N 1
ATOM 3757 C CA . LYS A 1 482 ? -1.663 -14.819 35.833 1.00 82.25 482 LYS A CA 1
ATOM 3758 C C . LYS A 1 482 ? -1.212 -13.355 35.734 1.00 82.25 482 LYS A C 1
ATOM 3760 O O . LYS A 1 482 ? -0.049 -13.056 36.001 1.00 82.25 482 LYS A O 1
ATOM 3765 N N . MET A 1 483 ? -2.105 -12.454 35.337 1.00 81.69 483 MET A N 1
ATOM 3766 C CA . MET A 1 483 ? -1.902 -11.004 35.322 1.00 81.69 483 MET A CA 1
ATOM 3767 C C . MET A 1 483 ? -3.118 -10.309 35.948 1.00 81.69 483 MET A C 1
ATOM 3769 O O . MET A 1 483 ? -3.581 -9.282 35.465 1.00 81.69 483 MET A O 1
ATOM 3773 N N . GLU A 1 484 ? -3.664 -10.866 37.033 1.00 82.62 484 GLU A N 1
ATOM 3774 C CA . GLU A 1 484 ? -4.927 -10.424 37.643 1.00 82.62 484 GLU A CA 1
ATOM 3775 C C . GLU A 1 484 ? -4.866 -9.007 38.237 1.00 82.62 484 GLU A C 1
ATOM 3777 O O . GLU A 1 484 ? -5.907 -8.408 38.532 1.00 82.62 484 GLU A O 1
ATOM 3782 N N . THR A 1 485 ? -3.651 -8.486 38.428 1.00 86.38 485 THR A N 1
ATOM 3783 C CA . THR A 1 485 ? -3.368 -7.107 38.841 1.00 86.38 485 THR A CA 1
ATOM 3784 C C . THR A 1 485 ? -3.544 -6.100 37.708 1.00 86.38 485 THR A C 1
ATOM 3786 O O . THR A 1 485 ? -3.718 -4.917 37.990 1.00 86.38 485 THR A O 1
ATOM 3789 N N . LEU A 1 486 ? -3.516 -6.554 36.454 1.00 87.31 486 LEU A N 1
ATOM 3790 C CA . LEU A 1 486 ? -3.740 -5.737 35.271 1.00 87.31 486 LEU A CA 1
ATOM 3791 C C . LEU A 1 486 ? -5.208 -5.854 34.864 1.00 87.31 486 LEU A C 1
ATOM 3793 O O . LEU A 1 486 ? -5.704 -6.937 34.544 1.00 87.31 486 LEU A O 1
ATOM 3797 N N . ASP A 1 487 ? -5.916 -4.731 34.899 1.00 90.19 487 ASP A N 1
ATOM 3798 C CA . ASP A 1 487 ? -7.282 -4.665 34.390 1.00 90.19 487 ASP A CA 1
ATOM 3799 C C . ASP A 1 487 ? -7.317 -4.515 32.857 1.00 90.19 487 ASP A C 1
ATOM 3801 O O . ASP A 1 487 ? -6.294 -4.475 32.167 1.00 90.19 487 ASP A O 1
ATOM 3805 N N . THR A 1 488 ? -8.532 -4.450 32.321 1.00 91.75 488 THR A N 1
ATOM 3806 C CA . THR A 1 488 ? -8.814 -4.318 30.892 1.00 91.75 488 THR A CA 1
ATOM 3807 C C . THR A 1 488 ? -8.118 -3.103 30.260 1.00 91.75 488 THR A C 1
ATOM 3809 O O . THR A 1 488 ? -7.608 -3.213 29.143 1.00 91.75 488 THR A O 1
ATOM 3812 N N . ASP A 1 489 ? -8.008 -1.979 30.971 1.00 92.94 489 ASP A N 1
ATOM 3813 C CA . ASP A 1 489 ? -7.364 -0.770 30.453 1.00 92.94 489 ASP A CA 1
ATOM 3814 C C . ASP A 1 489 ? -5.843 -0.921 30.389 1.00 92.94 489 ASP A C 1
ATOM 3816 O O . ASP A 1 489 ? -5.215 -0.521 29.404 1.00 92.94 489 ASP A O 1
ATOM 3820 N N . HIS A 1 490 ? -5.239 -1.562 31.394 1.00 92.06 490 HIS A N 1
ATOM 3821 C CA . HIS A 1 490 ? -3.808 -1.876 31.370 1.00 92.06 490 HIS A CA 1
ATOM 3822 C C . HIS A 1 490 ? -3.464 -2.753 30.162 1.00 92.06 490 HIS A C 1
ATOM 3824 O O . HIS A 1 490 ? -2.514 -2.466 29.430 1.00 92.06 490 HIS A O 1
ATOM 3830 N N . VAL A 1 491 ? -4.265 -3.794 29.910 1.00 92.25 491 VAL A N 1
ATOM 3831 C CA . VAL A 1 491 ? -4.063 -4.708 28.775 1.00 92.25 491 VAL A CA 1
ATOM 3832 C C . VAL A 1 491 ? -4.210 -3.983 27.435 1.00 92.25 491 VAL A C 1
ATOM 3834 O O . VAL A 1 491 ? -3.436 -4.254 26.512 1.00 92.25 491 VAL A O 1
ATOM 3837 N N . PHE A 1 492 ? -5.149 -3.037 27.324 1.00 93.44 492 PHE A N 1
ATOM 3838 C CA . PHE A 1 492 ? -5.323 -2.216 26.123 1.00 93.44 492 PHE A CA 1
ATOM 3839 C C . PHE A 1 492 ? -4.046 -1.431 25.798 1.00 93.44 492 PHE A C 1
ATOM 3841 O O . PHE A 1 492 ? -3.495 -1.572 24.703 1.00 93.44 492 PHE A O 1
ATOM 3848 N N . PHE A 1 493 ? -3.529 -0.659 26.759 1.00 92.00 493 PHE A N 1
ATOM 3849 C CA . PHE A 1 493 ? -2.346 0.177 26.537 1.00 92.00 493 PHE A CA 1
ATOM 3850 C C . PHE A 1 493 ? -1.069 -0.641 26.337 1.00 92.00 493 PHE A C 1
ATOM 3852 O O . PHE A 1 493 ? -0.236 -0.283 25.502 1.00 92.00 493 PHE A O 1
ATOM 3859 N N . MET A 1 494 ? -0.927 -1.765 27.044 1.00 90.31 494 MET A N 1
ATOM 3860 C CA . MET A 1 494 ? 0.182 -2.690 26.815 1.00 90.31 494 MET A CA 1
ATOM 3861 C C . MET A 1 494 ? 0.160 -3.246 25.394 1.00 90.31 494 MET A C 1
ATOM 3863 O O . MET A 1 494 ? 1.197 -3.256 24.737 1.00 90.31 494 MET A O 1
ATOM 3867 N N . THR A 1 495 ? -1.006 -3.666 24.896 1.00 90.94 495 THR A N 1
ATOM 3868 C CA . THR A 1 495 ? -1.127 -4.206 23.533 1.00 90.94 495 THR A CA 1
ATOM 3869 C C . THR A 1 495 ? -0.804 -3.143 22.483 1.00 90.94 495 THR A C 1
ATOM 3871 O O . THR A 1 495 ? -0.049 -3.415 21.548 1.00 90.94 495 THR A O 1
ATOM 3874 N N . LEU A 1 496 ? -1.296 -1.916 22.684 1.00 90.06 496 LEU A N 1
ATOM 3875 C CA . LEU A 1 496 ? -1.027 -0.772 21.812 1.00 90.06 496 LEU A CA 1
ATOM 3876 C C . LEU A 1 496 ? 0.475 -0.487 21.690 1.00 90.06 496 LEU A C 1
ATOM 3878 O O . LEU A 1 496 ? 1.003 -0.389 20.578 1.00 90.06 496 LEU A O 1
ATOM 3882 N N . CYS A 1 497 ? 1.193 -0.419 22.814 1.00 87.94 497 CYS A N 1
ATOM 3883 C CA . CYS A 1 497 ? 2.638 -0.199 22.779 1.00 87.94 497 CYS A CA 1
ATOM 3884 C C . CYS A 1 497 ? 3.424 -1.421 22.297 1.00 87.94 497 CYS A C 1
ATOM 3886 O O . CYS A 1 497 ? 4.431 -1.245 21.610 1.00 87.94 497 CYS A O 1
ATOM 3888 N N . PHE A 1 498 ? 2.968 -2.644 22.578 1.00 85.75 498 PHE A N 1
ATOM 3889 C CA . PHE A 1 498 ? 3.656 -3.860 22.141 1.00 85.75 498 PHE A CA 1
ATOM 3890 C C . PHE A 1 498 ? 3.716 -3.969 20.612 1.00 85.75 498 PHE A C 1
ATOM 3892 O O . PHE A 1 498 ? 4.745 -4.359 20.062 1.00 85.75 498 PHE A O 1
ATOM 3899 N N . GLY A 1 499 ? 2.676 -3.508 19.908 1.00 76.56 499 GLY A N 1
ATOM 3900 C CA . GLY A 1 499 ? 2.681 -3.395 18.445 1.00 76.56 499 GLY A CA 1
ATOM 3901 C C . GLY A 1 499 ? 3.729 -2.427 17.871 1.00 76.56 499 GLY A C 1
ATOM 3902 O O . GLY A 1 499 ? 4.023 -2.491 16.675 1.00 76.56 499 GLY A O 1
ATOM 3903 N N . SER A 1 500 ? 4.304 -1.556 18.708 1.00 73.50 500 SER A N 1
ATOM 3904 C CA . SER A 1 500 ? 5.357 -0.592 18.351 1.00 73.50 500 SER A CA 1
ATOM 3905 C C . SER A 1 500 ? 6.756 -1.012 18.826 1.00 73.50 500 SER A C 1
ATOM 3907 O O . SER A 1 500 ? 7.744 -0.352 18.491 1.00 73.50 500 SER A O 1
ATOM 3909 N N . CYS A 1 501 ? 6.875 -2.101 19.592 1.00 71.81 501 CYS A N 1
ATOM 3910 C CA . CYS A 1 501 ? 8.162 -2.619 20.045 1.00 71.81 501 CYS A CA 1
ATOM 3911 C C . CYS A 1 501 ? 8.931 -3.235 18.864 1.00 71.81 501 CYS A C 1
ATOM 3913 O O . CYS A 1 501 ? 8.472 -4.187 18.235 1.00 71.81 501 CYS A O 1
ATOM 3915 N N . ARG A 1 502 ? 10.135 -2.728 18.573 1.00 61.84 502 ARG A N 1
ATOM 3916 C CA . ARG A 1 502 ? 11.076 -3.347 17.625 1.00 61.84 502 ARG A CA 1
ATOM 3917 C C . ARG A 1 502 ? 12.407 -3.630 18.306 1.00 61.84 502 ARG A C 1
ATOM 3919 O O . ARG A 1 502 ? 12.897 -2.806 19.068 1.00 61.84 502 ARG A O 1
ATOM 3926 N N . ALA A 1 503 ? 13.022 -4.760 17.960 1.00 46.25 503 ALA A N 1
ATOM 3927 C CA . ALA A 1 503 ? 14.338 -5.171 18.457 1.00 46.25 503 ALA A CA 1
ATOM 3928 C C . ALA A 1 503 ? 15.517 -4.336 17.899 1.00 46.25 503 ALA A C 1
ATOM 3930 O O . ALA A 1 503 ? 16.674 -4.639 18.176 1.00 46.25 503 ALA A O 1
ATOM 3931 N N . SER A 1 504 ? 15.264 -3.290 17.102 1.00 44.78 504 SER A N 1
ATOM 3932 C CA . SER A 1 504 ? 16.327 -2.477 16.506 1.00 44.78 504 SER A CA 1
ATOM 3933 C C . SER A 1 504 ? 16.874 -1.464 17.515 1.00 44.78 504 SER A C 1
ATOM 3935 O O . SER A 1 504 ? 16.143 -0.573 17.945 1.00 44.78 504 SER A O 1
ATOM 3937 N N . GLY A 1 505 ? 18.172 -1.530 17.820 1.00 42.84 505 GLY A N 1
ATOM 3938 C CA . GLY A 1 505 ? 18.883 -0.640 18.754 1.00 42.84 505 GLY A CA 1
ATOM 3939 C C . GLY A 1 505 ? 18.959 0.854 18.380 1.00 42.84 505 GLY A C 1
ATOM 3940 O O . GLY A 1 505 ? 19.801 1.565 18.918 1.00 42.84 505 GLY A O 1
ATOM 3941 N N . LYS A 1 506 ? 18.111 1.357 17.470 1.00 43.50 506 LYS A N 1
ATOM 3942 C CA . LYS A 1 506 ? 17.995 2.783 17.120 1.00 43.50 506 LYS A CA 1
ATOM 3943 C C . LYS A 1 506 ? 16.553 3.259 17.367 1.00 43.50 506 LYS A C 1
ATOM 3945 O O . LYS A 1 506 ? 15.610 2.878 16.679 1.00 43.50 506 LYS A O 1
ATOM 3950 N N . SER A 1 507 ? 16.408 4.101 18.384 1.00 43.91 507 SER A N 1
ATOM 3951 C CA . SER A 1 507 ? 15.219 4.411 19.195 1.00 43.91 507 SER A CA 1
ATOM 3952 C C . SER A 1 507 ? 14.096 5.256 18.562 1.00 43.91 507 SER A C 1
ATOM 3954 O O . SER A 1 507 ? 13.292 5.831 19.289 1.00 43.91 507 SER A O 1
ATOM 3956 N N . ARG A 1 508 ? 13.969 5.377 17.232 1.00 46.56 508 ARG A N 1
ATOM 3957 C CA . ARG A 1 508 ? 12.955 6.299 16.659 1.00 46.56 508 ARG A CA 1
ATOM 3958 C C . ARG A 1 508 ? 11.504 5.797 16.741 1.00 46.56 508 ARG A C 1
ATOM 3960 O O . ARG A 1 508 ? 10.598 6.620 16.813 1.00 46.56 508 ARG A O 1
ATOM 3967 N N . PHE A 1 509 ? 11.265 4.483 16.766 1.00 44.62 509 PHE A N 1
ATOM 3968 C CA . PHE A 1 509 ? 9.904 3.917 16.763 1.00 44.62 509 PHE A CA 1
ATOM 3969 C C . PHE A 1 509 ? 9.283 3.748 18.159 1.00 44.62 509 PHE A C 1
ATOM 3971 O O . PHE A 1 509 ? 8.071 3.921 18.286 1.00 44.62 509 PHE A O 1
ATOM 3978 N N . SER A 1 510 ? 10.083 3.539 19.218 1.00 52.19 510 SER A N 1
ATOM 3979 C CA . SER A 1 510 ? 9.578 3.581 20.605 1.00 52.19 510 SER A CA 1
ATOM 3980 C C . SER A 1 510 ? 8.974 4.949 20.952 1.00 52.19 510 SER 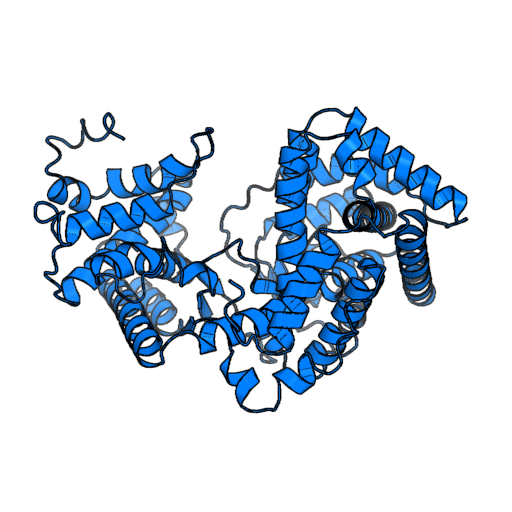A C 1
ATOM 3982 O O . SER A 1 510 ? 8.081 5.046 21.791 1.00 52.19 510 SER A O 1
ATOM 3984 N N . HIS A 1 511 ? 9.375 6.008 20.238 1.00 61.25 511 HIS A N 1
ATOM 3985 C CA . HIS A 1 511 ? 8.803 7.337 20.402 1.00 61.25 511 HIS A CA 1
ATOM 3986 C C . HIS A 1 511 ? 7.356 7.481 19.912 1.00 61.25 511 HIS A C 1
ATOM 3988 O O . HIS A 1 511 ? 6.703 8.400 20.384 1.00 61.25 511 HIS A O 1
ATOM 3994 N N . SER A 1 512 ? 6.813 6.676 18.988 1.00 67.56 512 SER A N 1
ATOM 3995 C CA . SER A 1 512 ? 5.417 6.892 18.534 1.00 67.56 512 SER A CA 1
ATOM 3996 C C . SER A 1 512 ? 4.404 6.502 19.617 1.00 67.56 512 SER A C 1
ATOM 3998 O O . SER A 1 512 ? 3.629 7.368 20.022 1.00 67.56 512 SER A O 1
ATOM 4000 N N . CYS A 1 513 ? 4.482 5.279 20.176 1.00 77.56 513 CYS A N 1
ATOM 4001 C CA . CYS A 1 513 ? 3.592 4.896 21.282 1.00 77.56 513 CYS A CA 1
ATOM 4002 C C . CYS A 1 513 ? 3.772 5.834 22.473 1.00 77.56 513 CYS A C 1
ATOM 4004 O O . CYS A 1 513 ? 2.798 6.430 22.927 1.00 77.56 513 CYS A O 1
ATOM 4006 N N . ASN A 1 514 ? 5.025 6.029 22.914 1.00 76.69 514 ASN A N 1
ATOM 4007 C CA . ASN A 1 514 ? 5.326 6.893 24.049 1.00 76.69 514 ASN A CA 1
ATOM 4008 C C . ASN A 1 514 ? 4.749 8.297 23.817 1.00 76.69 514 ASN A C 1
ATOM 4010 O O . ASN A 1 514 ? 4.016 8.791 24.659 1.00 76.69 514 ASN A O 1
ATOM 4014 N N . ARG A 1 515 ? 4.946 8.928 22.654 1.00 76.19 515 ARG A N 1
ATOM 4015 C CA . ARG A 1 515 ? 4.382 10.268 22.398 1.00 76.19 515 ARG A CA 1
ATOM 4016 C C . ARG A 1 515 ? 2.854 10.315 22.480 1.00 76.19 515 ARG A C 1
ATOM 4018 O O . ARG A 1 515 ? 2.331 11.273 23.050 1.00 76.19 515 ARG A O 1
ATOM 4025 N N . ALA A 1 516 ? 2.154 9.306 21.962 1.00 77.12 516 ALA A N 1
ATOM 4026 C CA . ALA A 1 516 ? 0.694 9.245 22.018 1.00 77.12 516 ALA A CA 1
ATOM 4027 C C . ALA A 1 516 ? 0.180 9.046 23.456 1.00 77.12 516 ALA A C 1
ATOM 4029 O O . ALA A 1 516 ? -0.650 9.825 23.931 1.00 77.12 516 ALA A O 1
ATOM 4030 N N . VAL A 1 517 ? 0.711 8.057 24.185 1.00 83.00 517 VAL A N 1
ATOM 4031 C CA . VAL A 1 517 ? 0.242 7.732 25.546 1.00 83.00 517 VAL A CA 1
ATOM 4032 C C . VAL A 1 517 ? 0.607 8.816 26.562 1.00 83.00 517 VAL A C 1
ATOM 4034 O O . VAL A 1 517 ? -0.186 9.121 27.448 1.00 83.00 517 VAL A O 1
ATOM 4037 N N . MET A 1 518 ? 1.748 9.488 26.386 1.00 78.62 518 MET A N 1
ATOM 4038 C CA . MET A 1 518 ? 2.219 10.574 27.258 1.00 78.62 518 MET A CA 1
ATOM 4039 C C . MET A 1 518 ? 1.287 11.787 27.283 1.00 78.62 518 MET A C 1
ATOM 4041 O O . MET A 1 518 ? 1.274 12.542 28.256 1.00 78.62 518 MET A O 1
ATOM 4045 N N . ARG A 1 519 ? 0.506 11.993 26.219 1.00 76.94 519 ARG A N 1
ATOM 4046 C CA . ARG A 1 519 ? -0.490 13.071 26.136 1.00 76.94 519 ARG A CA 1
ATOM 4047 C C . ARG A 1 519 ? -1.895 12.621 26.519 1.00 76.94 519 ARG A C 1
ATOM 4049 O O . ARG A 1 519 ? -2.786 13.457 26.659 1.00 76.94 519 ARG A O 1
ATOM 4056 N N . SER A 1 520 ? -2.090 11.327 26.748 1.00 81.94 520 SER A N 1
ATOM 4057 C CA . SER A 1 520 ? -3.376 10.773 27.136 1.00 81.94 520 SER A CA 1
ATOM 4058 C C . SER A 1 520 ? -3.621 10.935 28.630 1.00 81.94 520 SER A C 1
ATOM 4060 O O . SER A 1 520 ? -2.966 10.314 29.470 1.00 81.94 520 SER A O 1
ATOM 4062 N N . ARG A 1 521 ? -4.640 11.726 28.982 1.00 83.44 521 ARG A N 1
ATOM 4063 C CA . ARG A 1 521 ? -5.121 11.820 30.375 1.00 83.44 521 ARG A CA 1
ATOM 4064 C C . ARG A 1 521 ? -5.595 10.467 30.903 1.00 83.44 521 ARG A C 1
ATOM 4066 O O . ARG A 1 521 ? -5.439 10.171 32.081 1.00 83.44 521 ARG A O 1
ATOM 4073 N N . MET A 1 522 ? -6.157 9.660 30.015 1.00 85.25 522 MET A N 1
ATOM 4074 C CA . MET A 1 522 ? -6.670 8.330 30.304 1.00 85.25 522 MET A CA 1
ATOM 4075 C C . MET A 1 522 ? -5.548 7.352 30.640 1.00 85.25 522 MET A C 1
ATOM 4077 O O . MET A 1 522 ? -5.627 6.674 31.657 1.00 85.25 522 MET A O 1
ATOM 4081 N N . PHE A 1 523 ? -4.460 7.353 29.867 1.00 87.25 523 PHE A N 1
ATOM 4082 C CA . PHE A 1 523 ? -3.266 6.573 30.200 1.00 87.25 523 PHE A CA 1
ATOM 4083 C C . PHE A 1 523 ? -2.701 6.954 31.573 1.00 87.25 523 PHE A C 1
ATOM 4085 O O . PHE A 1 523 ? -2.461 6.087 32.413 1.00 87.25 523 PHE A O 1
ATOM 4092 N N . ALA A 1 524 ? -2.562 8.260 31.833 1.00 85.75 524 ALA A N 1
ATOM 4093 C CA . ALA A 1 524 ? -2.076 8.765 33.114 1.00 85.75 524 ALA A CA 1
ATOM 4094 C C . ALA A 1 524 ? -2.970 8.340 34.293 1.00 85.75 524 ALA A C 1
ATOM 4096 O O . ALA A 1 524 ? -2.469 8.057 35.381 1.00 85.75 524 ALA A O 1
ATOM 4097 N N . HIS A 1 525 ? -4.287 8.283 34.076 1.00 86.69 525 HIS A N 1
ATOM 4098 C CA . HIS A 1 525 ? -5.249 7.813 35.067 1.00 86.69 525 HIS A CA 1
ATOM 4099 C C . HIS A 1 525 ? -5.099 6.312 35.344 1.00 86.69 525 HIS A C 1
ATOM 4101 O O . HIS A 1 525 ? -4.966 5.922 36.504 1.00 86.69 525 HIS A O 1
ATOM 4107 N N . VAL A 1 526 ? -5.059 5.492 34.289 1.00 87.56 526 VAL A N 1
ATOM 4108 C CA . VAL A 1 526 ? -4.967 4.025 34.379 1.00 87.56 526 VAL A CA 1
ATOM 4109 C C . VAL A 1 526 ? -3.685 3.599 35.094 1.00 87.56 526 VAL A C 1
ATOM 4111 O O . VAL A 1 526 ? -3.742 2.818 36.039 1.00 87.56 526 VAL A O 1
ATOM 4114 N N . LEU A 1 527 ? -2.544 4.197 34.741 1.00 85.38 527 LEU A N 1
ATOM 4115 C CA . LEU A 1 527 ? -1.254 3.898 35.377 1.00 85.38 527 LEU A CA 1
ATOM 4116 C C . LEU A 1 527 ? -0.969 4.707 36.652 1.00 85.38 527 LEU A C 1
ATOM 4118 O O . LEU A 1 527 ? 0.120 4.599 37.216 1.00 85.38 527 LEU A O 1
ATOM 4122 N N . ARG A 1 528 ? -1.929 5.513 37.128 1.00 84.75 528 ARG A N 1
ATOM 4123 C CA . ARG A 1 528 ? -1.810 6.340 38.345 1.00 84.75 528 ARG A CA 1
ATOM 4124 C C . ARG A 1 528 ? -0.539 7.200 38.374 1.00 84.75 528 ARG A C 1
ATOM 4126 O O . ARG A 1 528 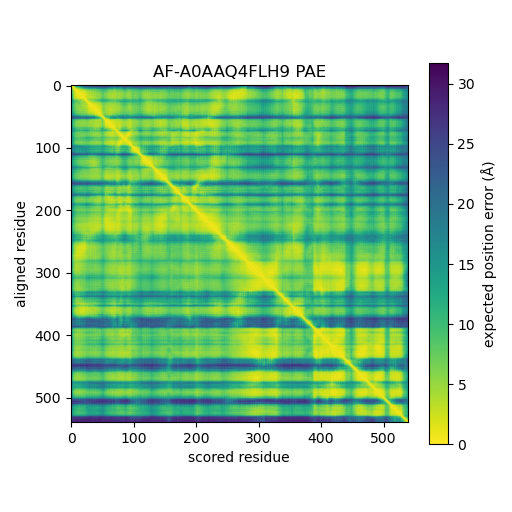? 0.141 7.301 39.399 1.00 84.75 528 ARG A O 1
ATOM 4133 N N . CYS A 1 529 ? -0.204 7.828 37.252 1.00 80.25 529 CYS A N 1
ATOM 4134 C CA . CYS A 1 529 ? 0.992 8.656 37.141 1.00 80.25 529 CYS A CA 1
ATOM 4135 C C . CYS A 1 529 ? 0.885 9.888 38.063 1.00 80.25 529 CYS A C 1
ATOM 4137 O O . CYS A 1 529 ? -0.053 10.675 37.953 1.00 80.25 529 CYS A O 1
ATOM 4139 N N . GLN A 1 530 ? 1.851 10.069 38.974 1.00 63.03 530 GLN A N 1
ATOM 4140 C CA . GLN A 1 530 ? 1.754 11.030 40.090 1.00 63.03 530 GLN A CA 1
ATOM 4141 C C . GLN A 1 530 ? 1.844 12.521 39.699 1.00 63.03 530 GLN A C 1
ATOM 4143 O O . GLN A 1 530 ? 1.558 13.382 40.526 1.00 63.03 530 GLN A O 1
ATOM 4148 N N . SER A 1 531 ? 2.191 12.858 38.457 1.00 56.81 531 SER A N 1
ATOM 4149 C CA . SER A 1 531 ? 2.039 14.202 37.881 1.00 56.81 531 SER A CA 1
ATOM 4150 C C . SER A 1 531 ? 2.271 14.139 36.369 1.00 56.81 531 SER A C 1
ATOM 4152 O O . SER A 1 531 ? 3.015 13.280 35.894 1.00 56.81 531 SER A O 1
ATOM 4154 N N . GLN A 1 532 ? 1.707 15.080 35.600 1.00 52.47 532 GLN A N 1
ATOM 4155 C CA . GLN A 1 532 ? 2.044 15.237 34.172 1.00 52.47 532 GLN A CA 1
ATOM 4156 C C . GLN A 1 532 ? 3.550 15.498 33.937 1.00 52.47 532 GLN A C 1
ATOM 4158 O O . GLN A 1 532 ? 4.022 15.352 32.816 1.00 52.47 532 GLN A O 1
ATOM 4163 N N . ALA A 1 533 ? 4.311 15.848 34.985 1.00 47.44 533 ALA A N 1
ATOM 4164 C CA . ALA A 1 533 ? 5.744 16.123 34.919 1.00 47.44 533 ALA A CA 1
ATOM 4165 C C . ALA A 1 533 ? 6.637 14.866 35.013 1.00 47.44 533 ALA A C 1
ATOM 4167 O O . ALA A 1 533 ? 7.772 14.908 34.550 1.00 47.44 533 ALA A O 1
ATOM 4168 N N . ASN A 1 534 ? 6.145 13.746 35.561 1.00 42.28 534 ASN A N 1
ATOM 4169 C CA . ASN A 1 534 ? 6.965 12.551 35.839 1.00 42.28 534 ASN A CA 1
ATOM 4170 C C . ASN A 1 534 ? 6.727 11.371 34.891 1.00 42.28 534 ASN A C 1
ATOM 4172 O O . ASN A 1 534 ? 7.235 10.275 35.117 1.00 42.28 534 ASN A O 1
ATOM 4176 N N . LEU A 1 535 ? 5.987 11.581 33.810 1.00 44.44 535 LEU A N 1
ATOM 4177 C CA . LEU A 1 535 ? 5.659 10.523 32.861 1.00 44.44 535 LEU A CA 1
ATOM 4178 C C . LEU A 1 535 ? 6.874 10.076 31.989 1.00 44.44 535 LEU A C 1
ATOM 4180 O O . LEU A 1 535 ? 6.746 9.153 31.204 1.00 44.44 535 LEU A O 1
ATOM 4184 N N . CYS A 1 536 ? 8.083 10.637 32.162 1.00 35.75 536 CYS A N 1
ATOM 4185 C CA . CYS A 1 536 ? 9.227 10.455 31.242 1.00 35.75 536 CYS A CA 1
ATOM 4186 C C . CYS A 1 536 ? 10.425 9.588 31.704 1.00 35.75 536 CYS A C 1
ATOM 4188 O O . CYS A 1 536 ? 11.444 9.617 31.018 1.00 35.75 536 CYS A O 1
ATOM 4190 N N . HIS A 1 537 ? 10.389 8.837 32.814 1.00 32.22 537 HIS A N 1
ATOM 4191 C CA . HIS A 1 537 ? 11.605 8.118 33.272 1.00 32.22 537 HIS A CA 1
ATOM 4192 C C . HIS A 1 537 ? 11.535 6.595 33.378 1.00 32.22 537 HIS A C 1
ATOM 4194 O O . HIS A 1 537 ? 12.561 5.967 33.626 1.00 32.22 537 HIS A O 1
ATOM 4200 N N . TYR A 1 538 ? 10.383 5.988 33.124 1.00 29.06 538 TYR A N 1
ATOM 4201 C CA . TYR A 1 538 ? 10.260 4.536 33.080 1.00 29.06 538 TYR A CA 1
ATOM 4202 C C . TYR A 1 538 ? 9.543 4.166 31.792 1.00 29.06 538 TYR A C 1
ATOM 4204 O O . TYR A 1 538 ? 8.323 4.182 31.796 1.00 29.06 538 TYR A O 1
ATOM 4212 N N . PHE A 1 539 ? 10.301 3.978 30.707 1.00 38.44 539 PHE A N 1
ATOM 4213 C CA . PHE A 1 539 ? 10.125 2.997 29.620 1.00 38.44 539 PHE A CA 1
ATOM 4214 C C . PHE A 1 539 ? 11.115 3.283 28.487 1.00 38.44 539 PHE A C 1
ATOM 4216 O O . PHE A 1 539 ? 11.046 4.382 27.885 1.00 38.44 539 PHE A O 1
#

Organism: Amblyomma americanum (NCBI:txid6943)

Foldseek 3Di:
DPDPPPADPLVVLLVLLLCLLQPCVPADLLVLLVVVQVVVQVVVVVLCVVDPPQALLSLLLLQLQCCQLVVQQALWHKAKAQFCPWPVRIAIEIEHRPVLLVVLCVVVVLPDVVLVVVLLVVLVVSCVVVVHPQPLVLLSVCLVVLSVLSNPDPPQQDDWDKDFQQVLQVLLVHDGRPSVQSSVCSSQVLADRRDRRGIYTYRDSVSSVSNSVCCVPSNSVSSSSNSVSSSCSVSSVSSDLVSCVVRHDPVVSSVVSSLVSSQLSQLLSVLSVLLSLVVPDDVVLVVVLQVLLVLLLVLLLVVLVVPPVDDPVLSVVLSVLSVLAAEAEAAPNVVCVPPVNCCQQPVPQDRCDPPSSVSSSRSSNSNSNSCRNPPVRRNVSSNPLSVPQQWAADQRNRYIYGHSNCCDPPQHDSPDDLLSPLLHVQLSSQLRSVSSRDDDVVNLPVVDPPSVVCSLQVSNQSSLVSSVSSSVVVPDFDDDVVRNVQTSNNSNLCSNLVNQDDPDPPPPSNCRSLSNLLPDPSSCVRVVPVDNVPSPDDD